Protein AF-A0A1C0S7N5-F1 (afdb_monomer)

Secondary structure (DSSP, 8-state):
-----------------SHHHHHHHHHHHHHHHTTTSTHHHHHHTSTT----EEEEEE---TT-TTEEEEEEEEEEEEEETTEEEEEEEEEEE-SSSS-EEEEEEEESS-HHHHHHHHHHHSTT---EE-GGG-EEEE---PPPPS--TTS-GGG--EEEEEEE-SSTT-EEEEEEEEGGG-TTSPBPTTT--B-PPPHHHH-GGG--SS----HHHHHHHTT-TTHHHHHHHTGGGS--EEEEEEE-TTPPPS-TTS-EEEEEEEEEEEEEEETTEEEEEEEEEEEEETTEEEEEEEEEEESS-HHHHHHHHHHHH---B-TTSBBPGGGTTTSSS-TTEEEEE-SSTTT-EEEEE---HHHHTT--PPPHHHHH-S-B-SSPPPTTHHHHHHHHHTT-THHHHHHHHTGGGG-SEEEEES--S---TT--S---EEEEEEEEEEETTEEEEEEEEEEEEETTEEEEEEEEE-SS-HHHHHHHHHHHHTEEEETTTEEEESS-HHHHS-PPPTTEEEETTEEEEEEE--TTPPPPPHHHHH--

Structure (mmCIF, N/CA/C/O backbone):
data_AF-A0A1C0S7N5-F1
#
_entry.id   AF-A0A1C0S7N5-F1
#
loop_
_atom_site.gro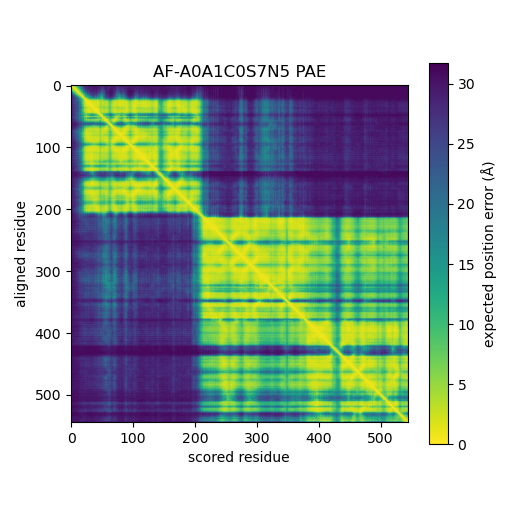up_PDB
_atom_site.id
_atom_site.type_symbol
_atom_site.label_atom_id
_atom_site.label_alt_id
_atom_site.label_comp_id
_atom_site.label_asym_id
_atom_site.label_entity_id
_atom_site.label_seq_id
_atom_site.pdbx_PDB_ins_code
_atom_site.Cartn_x
_atom_site.Cartn_y
_atom_site.Cartn_z
_atom_site.occupancy
_atom_site.B_iso_or_equiv
_atom_site.auth_seq_id
_atom_site.auth_comp_id
_atom_site.auth_asym_id
_atom_site.auth_atom_id
_atom_site.pdbx_PDB_model_num
ATOM 1 N N . MET A 1 1 ? -9.885 -68.478 25.103 1.00 34.56 1 MET A N 1
ATOM 2 C CA . MET A 1 1 ? -8.692 -67.616 24.976 1.00 34.56 1 MET A CA 1
ATOM 3 C C . MET A 1 1 ? -9.054 -66.559 23.940 1.00 34.56 1 MET A C 1
ATOM 5 O O . MET A 1 1 ? -9.133 -66.909 22.775 1.00 34.56 1 MET A O 1
ATOM 9 N N . SER A 1 2 ? -9.680 -65.438 24.327 1.00 31.73 2 SER A N 1
ATOM 10 C CA . SER A 1 2 ? -9.094 -64.242 24.992 1.00 31.73 2 SER A CA 1
ATOM 11 C C . SER A 1 2 ? -8.084 -63.554 24.065 1.00 31.73 2 SER A C 1
ATOM 13 O O . SER A 1 2 ? -7.182 -64.240 23.610 1.00 31.73 2 SER A O 1
ATOM 15 N N . ALA A 1 3 ? -8.122 -62.258 23.740 1.00 29.62 3 ALA A N 1
ATOM 16 C CA . ALA A 1 3 ? -8.853 -61.066 24.205 1.00 29.62 3 ALA A CA 1
ATOM 17 C C . ALA A 1 3 ? -8.853 -60.039 23.026 1.00 29.62 3 ALA A C 1
ATOM 19 O O . ALA A 1 3 ? -7.981 -60.143 22.171 1.00 29.62 3 ALA A O 1
ATOM 20 N N . LEU A 1 4 ? -9.845 -59.178 22.750 1.00 33.69 4 LEU A N 1
ATOM 21 C CA . LEU A 1 4 ? -10.462 -58.059 23.495 1.00 33.69 4 LEU A CA 1
ATOM 22 C C . LEU A 1 4 ? -9.558 -56.809 23.623 1.00 33.69 4 LEU A C 1
ATOM 24 O O . LEU A 1 4 ? -8.480 -56.913 24.197 1.00 33.69 4 LEU A O 1
ATOM 28 N N . ALA A 1 5 ? -10.092 -55.664 23.144 1.00 30.42 5 ALA A N 1
ATOM 29 C CA . ALA A 1 5 ? -9.814 -54.241 23.463 1.00 30.42 5 ALA A CA 1
ATOM 30 C C . ALA A 1 5 ? -9.411 -53.382 22.241 1.00 30.42 5 ALA A C 1
ATOM 32 O O . ALA A 1 5 ? -8.583 -53.800 21.446 1.00 30.42 5 ALA A O 1
ATOM 33 N N . ALA A 1 6 ? -9.882 -52.150 22.032 1.00 30.97 6 ALA A N 1
ATOM 34 C CA . ALA A 1 6 ? -10.982 -51.361 22.592 1.00 30.97 6 ALA A CA 1
ATOM 35 C C . ALA A 1 6 ? -11.170 -50.126 21.678 1.00 30.97 6 ALA A C 1
ATOM 37 O O . ALA A 1 6 ? -10.196 -49.596 21.144 1.00 30.97 6 ALA A O 1
ATOM 38 N N . LEU A 1 7 ? -12.418 -49.679 21.507 1.00 34.50 7 LEU A N 1
ATOM 39 C CA . LEU A 1 7 ? -12.777 -48.401 20.888 1.00 34.50 7 LEU A CA 1
ATOM 40 C C . LEU A 1 7 ? -12.243 -47.221 21.719 1.00 34.50 7 LEU A C 1
ATOM 42 O O . LEU A 1 7 ? -12.443 -47.196 22.930 1.00 34.50 7 LEU A O 1
ATOM 46 N N . PHE A 1 8 ? -11.708 -46.194 21.057 1.00 29.97 8 PHE A N 1
ATOM 47 C CA . PHE A 1 8 ? -11.660 -44.830 21.591 1.00 29.97 8 PHE A CA 1
ATOM 48 C C . PHE A 1 8 ? -12.500 -43.919 20.692 1.00 29.97 8 PHE A C 1
ATOM 50 O O . PHE A 1 8 ? -12.034 -43.395 19.684 1.00 29.97 8 PHE A O 1
ATOM 57 N N . VAL A 1 9 ? -13.769 -43.755 21.068 1.00 31.41 9 VAL A N 1
ATOM 58 C CA . VAL A 1 9 ? -14.596 -42.622 20.647 1.00 31.41 9 VAL A CA 1
ATOM 59 C C . VAL A 1 9 ? -14.265 -41.490 21.614 1.00 31.41 9 VAL A C 1
ATOM 61 O O . VAL A 1 9 ? -14.672 -41.519 22.774 1.00 31.41 9 VAL A O 1
ATOM 64 N N . LEU A 1 10 ? -13.485 -40.511 21.158 1.00 30.53 10 LEU A N 1
ATOM 65 C CA . LEU A 1 10 ? -13.323 -39.236 21.854 1.00 30.53 10 LEU A CA 1
ATOM 66 C C . LEU A 1 10 ? -14.618 -38.439 21.674 1.00 30.53 10 LEU A C 1
ATOM 68 O O . LEU A 1 10 ? -14.771 -37.654 20.744 1.00 30.53 10 LEU A O 1
ATOM 72 N N . SER A 1 11 ? -15.574 -38.702 22.562 1.00 30.70 11 SER A N 1
ATOM 73 C CA . SER A 1 11 ? -16.737 -37.849 22.768 1.00 30.70 11 SER A CA 1
ATOM 74 C C . SER A 1 11 ? -16.238 -36.554 23.411 1.00 30.70 11 SER A C 1
ATOM 76 O O . SER A 1 11 ? -15.834 -36.550 24.573 1.00 30.70 11 SER A O 1
ATOM 78 N N . SER A 1 12 ? -16.233 -35.456 22.660 1.00 31.84 12 SER A N 1
ATOM 79 C CA . SER A 1 12 ? -16.087 -34.106 23.201 1.00 31.84 12 SER A CA 1
ATOM 80 C C . SER A 1 12 ? -17.319 -33.790 24.050 1.00 31.84 12 SER A C 1
ATOM 82 O O . SER A 1 12 ? -18.334 -33.291 23.570 1.00 31.84 12 SER A O 1
ATOM 84 N N . ALA A 1 13 ? -17.247 -34.133 25.334 1.00 29.72 13 ALA A N 1
ATOM 85 C CA . ALA A 1 13 ? -18.178 -33.642 26.332 1.00 29.72 13 ALA A CA 1
ATOM 86 C C . ALA A 1 13 ? -17.963 -32.128 26.473 1.00 29.72 13 ALA A C 1
ATOM 88 O O . ALA A 1 13 ? -17.040 -31.672 27.144 1.00 29.72 13 ALA A O 1
ATOM 89 N N . ILE A 1 14 ? -18.809 -31.347 25.801 1.00 35.22 14 ILE A N 1
ATOM 90 C CA . ILE A 1 14 ? -19.044 -29.943 26.141 1.00 35.22 14 ILE A CA 1
ATOM 91 C C . ILE A 1 14 ? -19.505 -29.940 27.607 1.00 35.22 14 ILE A C 1
ATOM 93 O O . ILE A 1 14 ? -20.441 -30.682 27.926 1.00 35.22 14 ILE A O 1
ATOM 97 N N . PRO A 1 15 ? -18.895 -29.162 28.518 1.00 31.02 15 PRO A N 1
ATOM 98 C CA . PRO A 1 15 ? -19.420 -29.047 29.865 1.00 31.02 15 PRO A CA 1
ATOM 99 C C . PRO A 1 15 ? -20.752 -28.292 29.799 1.00 31.02 15 PRO A C 1
ATOM 101 O O . PRO A 1 15 ? -20.806 -27.067 29.820 1.00 31.02 15 PRO A O 1
ATOM 104 N N . ALA A 1 16 ? -21.851 -29.041 29.726 1.00 32.41 16 ALA A N 1
ATOM 105 C CA . ALA A 1 16 ? -23.200 -28.570 30.003 1.00 32.41 16 ALA A CA 1
ATOM 106 C C . ALA A 1 16 ? -23.355 -28.389 31.523 1.00 32.41 16 ALA A C 1
ATOM 108 O O . ALA A 1 16 ? -24.053 -29.140 32.196 1.00 32.41 16 ALA A O 1
ATOM 109 N N . ALA A 1 17 ? -22.628 -27.422 32.076 1.00 30.55 17 ALA A N 1
ATOM 110 C CA . ALA A 1 17 ? -22.685 -27.050 33.484 1.00 30.55 17 ALA A CA 1
ATOM 111 C C . ALA A 1 17 ? -22.522 -25.526 33.639 1.00 30.55 17 ALA A C 1
ATOM 113 O O . ALA A 1 17 ? -21.701 -25.057 34.415 1.00 30.55 17 ALA A O 1
ATOM 114 N N . SER A 1 18 ? -23.288 -24.740 32.874 1.00 34.34 18 SER A N 1
ATOM 115 C CA . SER A 1 18 ? -23.392 -23.279 33.069 1.00 34.34 18 SER A CA 1
ATOM 116 C C . SER A 1 18 ? -24.798 -22.696 32.844 1.00 34.34 18 SER A C 1
ATOM 118 O O . SER A 1 18 ? -25.055 -21.558 33.226 1.00 34.34 18 SER A O 1
ATOM 120 N N . SER A 1 19 ? -25.755 -23.465 32.308 1.00 38.84 19 SER A N 1
ATOM 121 C CA . SER A 1 19 ? -27.020 -22.913 31.787 1.00 38.84 19 SER A CA 1
ATOM 122 C C . SER A 1 19 ? -28.047 -22.461 32.835 1.00 38.84 19 SER A C 1
ATOM 124 O O . SER A 1 19 ? -28.925 -21.663 32.519 1.00 38.84 19 SER A O 1
ATOM 126 N N . GLN A 1 20 ? -27.965 -22.924 34.088 1.00 33.19 20 GLN A N 1
ATOM 127 C CA . GLN A 1 20 ? -28.897 -22.483 35.138 1.00 33.19 20 GLN A CA 1
ATOM 128 C C . GLN A 1 20 ? -28.420 -21.214 35.852 1.00 33.19 20 GLN A C 1
ATOM 130 O O . GLN A 1 20 ? -29.239 -20.335 36.126 1.00 33.19 20 GLN A O 1
ATOM 135 N N . ALA A 1 21 ? -27.111 -21.083 36.092 1.00 37.41 21 ALA A N 1
ATOM 136 C CA . ALA A 1 21 ? -26.524 -19.912 36.743 1.00 37.41 21 ALA A CA 1
ATOM 137 C C . ALA A 1 21 ? -26.535 -18.666 35.835 1.00 37.41 21 ALA A C 1
ATOM 139 O O . ALA A 1 21 ? -26.805 -17.574 36.331 1.00 37.41 21 ALA A O 1
ATOM 140 N N . SER A 1 22 ? -26.344 -18.831 34.517 1.00 55.53 22 SER A N 1
ATOM 141 C CA . SER A 1 22 ? -26.370 -17.722 33.547 1.00 55.53 22 SER A CA 1
ATOM 142 C C . SER A 1 22 ? -27.763 -17.109 33.359 1.00 55.53 22 SER A C 1
ATOM 144 O O . SER A 1 22 ? -27.894 -15.904 33.167 1.00 55.53 22 SER A O 1
ATOM 146 N N . SER A 1 23 ? -28.834 -17.905 33.479 1.00 59.94 23 SER A N 1
ATOM 147 C CA . SER A 1 23 ? -30.207 -17.409 33.276 1.00 59.94 23 SER A CA 1
ATOM 148 C C . SER A 1 23 ? -30.713 -16.508 34.412 1.00 59.94 23 SER A C 1
ATOM 150 O O . SER A 1 23 ? -31.503 -15.592 34.180 1.00 59.94 23 SER A O 1
ATOM 152 N N . ALA A 1 24 ? -30.275 -16.759 35.650 1.00 65.88 24 ALA A N 1
ATOM 153 C CA . ALA A 1 24 ? -30.676 -15.976 36.816 1.00 65.88 24 ALA A CA 1
ATOM 154 C C . ALA A 1 24 ? -29.930 -14.634 36.879 1.00 65.88 24 ALA A C 1
ATOM 156 O O . ALA A 1 24 ? -30.548 -13.612 37.178 1.00 65.88 24 ALA A O 1
ATOM 157 N N . SER A 1 25 ? -28.637 -14.621 36.536 1.00 76.81 25 SER A N 1
ATOM 158 C CA . SER A 1 25 ? -27.848 -13.388 36.454 1.00 76.81 25 SER A CA 1
ATOM 159 C C . SER A 1 25 ? -28.259 -12.518 35.264 1.00 76.81 25 SER A C 1
ATOM 161 O O . SER A 1 25 ? -28.435 -11.316 35.441 1.00 76.81 25 SER A O 1
ATOM 163 N N . ALA A 1 26 ? -28.542 -13.101 34.093 1.00 80.94 26 ALA A N 1
ATOM 164 C CA . ALA A 1 26 ? -29.049 -12.353 32.938 1.00 80.94 26 ALA A CA 1
ATOM 165 C C . ALA A 1 26 ? -30.404 -11.678 33.217 1.00 80.94 26 ALA A C 1
ATOM 167 O O . ALA A 1 26 ? -30.607 -10.516 32.864 1.00 80.94 26 ALA A O 1
ATOM 168 N N . LYS A 1 27 ? -31.315 -12.361 33.928 1.00 84.69 27 LYS A N 1
ATOM 169 C CA . LYS A 1 27 ? -32.581 -11.768 34.400 1.00 84.69 27 LYS A CA 1
ATOM 170 C C . LYS A 1 27 ? -32.358 -10.606 35.362 1.00 84.69 27 LYS A C 1
ATOM 172 O O . LYS A 1 27 ? -33.073 -9.613 35.280 1.00 84.69 27 LYS A O 1
ATOM 177 N N . GLN A 1 28 ? -31.383 -10.719 36.260 1.00 86.94 28 GLN A N 1
ATOM 178 C CA . GLN A 1 28 ? -31.040 -9.646 37.191 1.00 86.94 28 GLN A CA 1
ATOM 179 C C . GLN A 1 28 ? -30.476 -8.422 36.455 1.00 86.94 28 GLN A C 1
ATOM 181 O O . GLN A 1 28 ? -30.897 -7.302 36.732 1.00 86.94 28 GLN A O 1
ATOM 186 N N . VAL A 1 29 ? -29.577 -8.636 35.491 1.00 88.44 29 VAL A N 1
ATOM 187 C CA . VAL A 1 29 ? -28.999 -7.575 34.651 1.00 88.44 29 VAL A CA 1
ATOM 188 C C . VAL A 1 29 ? -30.081 -6.878 33.833 1.00 88.44 29 VAL A C 1
ATOM 190 O O . VAL A 1 29 ? -30.165 -5.654 33.846 1.00 88.44 29 VAL A O 1
ATOM 193 N N . PHE A 1 30 ? -30.953 -7.638 33.169 1.00 89.56 30 PHE A N 1
ATOM 194 C CA . PHE A 1 30 ? -32.047 -7.060 32.391 1.00 89.56 30 PHE A CA 1
ATOM 195 C C . PHE A 1 30 ? -33.085 -6.358 33.281 1.00 89.56 30 PHE A C 1
ATOM 197 O O . PHE A 1 30 ? -33.638 -5.332 32.908 1.00 89.56 30 PHE A O 1
ATOM 204 N N . GLY A 1 31 ? -33.329 -6.864 34.492 1.00 88.50 31 GLY A N 1
ATOM 205 C CA . GLY A 1 31 ? -34.166 -6.180 35.478 1.00 88.50 31 GLY A CA 1
ATOM 206 C C . GLY A 1 31 ? -33.593 -4.819 35.888 1.00 88.50 31 GLY A C 1
ATOM 207 O O . GLY A 1 31 ? -34.336 -3.842 35.942 1.00 88.50 31 GLY A O 1
ATOM 208 N N . ALA A 1 32 ? -32.278 -4.736 36.116 1.00 88.50 32 ALA A N 1
ATOM 209 C CA . ALA A 1 32 ? -31.591 -3.469 36.384 1.00 88.50 32 ALA A CA 1
ATOM 210 C C . ALA A 1 32 ? -31.602 -2.538 35.161 1.00 88.50 32 ALA A C 1
ATOM 212 O O . ALA A 1 32 ? -31.849 -1.341 35.294 1.00 88.50 32 ALA A O 1
ATOM 213 N N . PHE A 1 33 ? -31.428 -3.094 33.957 1.00 92.38 33 PHE A N 1
ATOM 214 C CA . PHE A 1 33 ? -31.577 -2.363 32.700 1.00 92.38 33 PHE A CA 1
ATOM 215 C C . PHE A 1 33 ? -32.928 -1.649 32.614 1.00 92.38 33 PHE A C 1
ATOM 217 O O . PHE A 1 33 ? -32.955 -0.454 32.355 1.00 92.38 33 PHE A O 1
ATOM 224 N N . LEU A 1 34 ? -34.039 -2.327 32.916 1.00 90.81 34 LEU A N 1
ATOM 225 C CA . LEU A 1 34 ? -35.378 -1.727 32.852 1.00 90.81 34 LEU A CA 1
ATOM 226 C C . LEU A 1 34 ? -35.588 -0.542 33.819 1.00 90.81 34 LEU A C 1
ATOM 228 O O . LEU A 1 34 ? -36.557 0.199 33.669 1.00 90.81 34 LEU A O 1
ATOM 232 N N . ALA A 1 35 ? -34.694 -0.329 34.790 1.00 87.38 35 ALA A N 1
ATOM 233 C CA . ALA A 1 35 ? -34.714 0.853 35.649 1.00 87.38 35 ALA A CA 1
ATOM 234 C C . ALA A 1 35 ? -34.011 2.080 35.032 1.00 87.38 35 ALA A C 1
ATOM 236 O O . ALA A 1 35 ? -34.127 3.172 35.593 1.00 87.38 35 ALA A O 1
ATOM 237 N N . CYS A 1 36 ? -33.288 1.918 33.913 1.00 88.88 36 CYS A N 1
ATOM 238 C CA . CYS A 1 36 ? -32.522 2.969 33.233 1.00 88.88 36 CYS A CA 1
ATOM 239 C C . CYS A 1 36 ? -31.551 3.701 34.183 1.00 88.88 36 CYS A C 1
ATOM 241 O O . CYS A 1 36 ? -31.521 4.932 34.258 1.00 88.88 36 CYS A O 1
ATOM 243 N N . LYS A 1 37 ? -30.778 2.927 34.957 1.00 86.50 37 LYS A N 1
ATOM 244 C CA . LYS A 1 37 ? -29.809 3.403 35.958 1.00 86.50 37 LYS A CA 1
ATOM 245 C C . LYS A 1 37 ? -28.424 2.794 35.732 1.00 86.50 37 LYS A C 1
ATOM 247 O O . LYS A 1 37 ? -28.276 1.804 35.024 1.00 86.50 37 LYS A O 1
ATOM 252 N N . ALA A 1 38 ? -27.410 3.397 36.355 1.00 85.75 38 ALA A N 1
ATOM 253 C CA . ALA A 1 38 ? -26.010 2.988 36.220 1.00 85.75 38 ALA A CA 1
ATOM 254 C C . ALA A 1 38 ? -25.640 1.689 36.972 1.00 85.75 38 ALA A C 1
ATOM 256 O O . ALA A 1 38 ? -24.556 1.148 36.774 1.00 85.75 38 ALA A O 1
ATOM 257 N N . ASP A 1 39 ? -26.518 1.163 37.827 1.00 87.25 39 ASP A N 1
ATOM 258 C CA . ASP A 1 39 ? -26.300 -0.082 38.576 1.00 87.25 39 ASP A CA 1
ATOM 259 C C . ASP A 1 39 ? -26.163 -1.316 37.670 1.00 87.25 39 ASP A C 1
ATOM 261 O O . ASP A 1 39 ? -25.458 -2.264 38.025 1.00 87.25 39 ASP A O 1
ATOM 265 N N . ILE A 1 40 ? -26.753 -1.273 36.469 1.00 89.19 40 ILE A N 1
ATOM 266 C CA . ILE A 1 40 ? -26.556 -2.280 35.420 1.00 89.19 40 ILE A CA 1
ATOM 267 C C . ILE A 1 40 ? -25.072 -2.520 35.112 1.00 89.19 40 ILE A C 1
ATOM 269 O O . ILE A 1 40 ? -24.671 -3.664 34.908 1.00 89.19 40 ILE A O 1
ATOM 273 N N . PHE A 1 41 ? -24.240 -1.475 35.111 1.00 88.31 41 PHE A N 1
ATOM 274 C CA . PHE A 1 41 ? -22.852 -1.574 34.666 1.00 88.31 41 PHE A CA 1
ATOM 275 C C . PHE A 1 41 ? -22.010 -2.440 35.602 1.00 88.31 41 PHE A C 1
ATOM 277 O O . PHE A 1 41 ? -21.242 -3.286 35.149 1.00 88.31 41 PHE A O 1
ATOM 284 N N . SER A 1 42 ? -22.223 -2.297 36.910 1.00 85.06 42 SER A N 1
ATOM 285 C CA . SER A 1 42 ? -21.583 -3.142 37.921 1.00 85.06 42 SER A CA 1
ATOM 286 C C . SER A 1 42 ? -22.032 -4.601 37.828 1.00 85.06 42 SER A C 1
ATOM 288 O O . SER A 1 42 ? -21.268 -5.505 38.160 1.00 85.06 42 SER A O 1
ATOM 290 N N . LEU A 1 43 ? -23.275 -4.845 37.398 1.00 86.12 43 LEU A N 1
ATOM 291 C CA . LEU A 1 43 ? -23.799 -6.199 37.213 1.00 86.12 43 LEU A CA 1
ATOM 292 C C . LEU A 1 43 ? -23.236 -6.854 35.948 1.00 86.12 43 LEU A C 1
ATOM 294 O O . LEU A 1 43 ? -22.847 -8.022 36.009 1.00 86.12 43 LEU A O 1
ATOM 298 N N . LEU A 1 44 ? -23.163 -6.103 34.844 1.00 84.00 44 LEU A N 1
ATOM 299 C CA . LEU A 1 44 ? -22.544 -6.530 33.587 1.00 84.00 44 LEU A CA 1
ATOM 300 C C . LEU A 1 44 ? -21.071 -6.893 33.802 1.00 84.00 44 LEU A C 1
ATOM 302 O O . LEU A 1 44 ? -20.677 -8.013 33.498 1.00 84.00 44 LEU A O 1
ATOM 306 N N . GLY A 1 45 ? -20.299 -6.009 34.442 1.00 76.06 45 GLY A N 1
ATOM 307 C CA . GLY A 1 45 ? -18.875 -6.233 34.715 1.00 76.06 45 GLY A CA 1
ATOM 308 C C . GLY A 1 45 ? -18.561 -7.320 35.750 1.00 76.06 45 GLY A C 1
ATOM 309 O O . GLY A 1 45 ? -17.398 -7.524 36.093 1.00 76.06 45 GLY A O 1
ATOM 310 N N . SER A 1 46 ? -19.570 -8.017 36.285 1.00 73.88 46 SER A N 1
ATOM 311 C CA . SER A 1 46 ? -19.356 -9.118 37.224 1.00 73.88 46 SER A CA 1
ATOM 312 C C . SER A 1 46 ? -19.151 -10.448 36.490 1.00 73.88 46 SER A C 1
ATOM 314 O O . SER A 1 46 ? -19.947 -10.819 35.631 1.00 73.88 46 SER A O 1
ATOM 316 N N . ASP A 1 47 ? -18.170 -11.251 36.919 1.00 58.09 47 ASP A N 1
ATOM 317 C CA . ASP A 1 47 ? -17.890 -12.595 36.364 1.00 58.09 47 ASP A CA 1
ATOM 318 C C . ASP A 1 47 ? -19.062 -13.599 36.494 1.00 58.09 47 ASP A C 1
ATOM 320 O O . ASP A 1 47 ? -18.973 -14.748 36.066 1.00 58.09 47 ASP A O 1
ATOM 324 N N . ARG A 1 48 ? -20.172 -13.204 37.133 1.00 56.62 48 ARG A N 1
ATOM 325 C CA . ARG A 1 48 ? -21.380 -14.025 37.311 1.00 56.62 48 ARG A CA 1
ATOM 326 C C . ARG A 1 48 ? -22.421 -13.808 36.210 1.00 56.62 48 ARG A C 1
ATOM 328 O O . ARG A 1 48 ? -23.315 -14.643 36.055 1.00 56.62 48 ARG A O 1
ATOM 335 N N . ALA A 1 49 ? -22.333 -12.706 35.470 1.00 57.56 49 ALA A N 1
ATOM 336 C CA . ALA A 1 49 ? -23.207 -12.374 34.352 1.00 57.56 49 ALA A CA 1
ATOM 337 C C . ALA A 1 49 ? -22.513 -12.728 33.028 1.00 57.56 49 ALA A C 1
ATOM 339 O O . ALA A 1 49 ? -22.132 -11.856 32.255 1.00 57.56 49 ALA A O 1
ATOM 340 N N . ASP A 1 50 ? -22.301 -14.020 32.771 1.00 62.44 50 ASP A N 1
ATOM 341 C CA . ASP A 1 50 ? -21.633 -14.442 31.538 1.00 62.44 50 ASP A CA 1
ATOM 342 C C . ASP A 1 50 ? -22.599 -14.383 30.342 1.00 62.44 50 ASP A C 1
ATOM 344 O O . ASP A 1 50 ? -23.353 -15.321 30.074 1.00 62.44 50 ASP A O 1
ATOM 348 N N . PHE A 1 51 ? -22.585 -13.250 29.635 1.00 70.31 51 PHE A N 1
ATOM 349 C CA . PHE A 1 51 ? -23.247 -13.075 28.336 1.00 70.31 51 PHE A CA 1
ATOM 350 C C . PHE A 1 51 ? -22.436 -13.672 27.172 1.00 70.31 51 PHE A C 1
ATOM 352 O O . PHE A 1 51 ? -22.864 -13.575 26.022 1.00 70.31 51 PHE A O 1
ATOM 359 N N . GLY A 1 52 ? -21.269 -14.279 27.439 1.00 62.66 52 GLY A N 1
ATOM 360 C CA . GLY A 1 52 ? -20.435 -14.922 26.425 1.00 62.66 52 GLY A CA 1
ATOM 361 C C . GLY A 1 52 ? -20.105 -13.991 25.262 1.00 62.66 52 GLY A C 1
ATOM 362 O O . GLY A 1 52 ? -20.266 -14.379 24.111 1.00 62.66 52 GLY A O 1
ATOM 363 N N . ALA A 1 53 ? -19.740 -12.737 25.527 1.00 62.03 53 ALA A N 1
ATOM 364 C CA . ALA A 1 53 ? -19.522 -11.752 24.474 1.00 62.03 53 ALA A CA 1
ATOM 365 C C . ALA A 1 53 ? -18.372 -12.167 23.527 1.00 62.03 53 ALA A C 1
ATOM 367 O O . ALA A 1 53 ? -17.329 -12.657 23.955 1.00 62.03 53 ALA A O 1
ATOM 368 N N . ALA A 1 54 ? -18.590 -12.004 22.220 1.00 56.59 54 ALA A N 1
ATOM 369 C CA . ALA A 1 54 ? -17.727 -12.527 21.161 1.00 56.59 54 ALA A CA 1
ATOM 370 C C . ALA A 1 54 ? -16.871 -11.443 20.491 1.00 56.59 54 ALA A C 1
ATOM 372 O O . ALA A 1 54 ? -15.708 -11.684 20.163 1.00 56.59 54 ALA A O 1
ATOM 373 N N . VAL A 1 55 ? -17.443 -10.257 20.255 1.00 65.69 55 VAL A N 1
ATOM 374 C CA . VAL A 1 55 ? -16.801 -9.171 19.494 1.00 65.69 55 VAL A CA 1
ATOM 375 C C . VAL A 1 55 ? -17.290 -7.816 20.004 1.00 65.69 55 VAL A C 1
ATOM 377 O O . VAL A 1 55 ? -18.497 -7.610 20.081 1.00 65.69 55 VAL A O 1
ATOM 380 N N . ILE A 1 56 ? -16.363 -6.896 20.296 1.00 70.75 56 ILE A N 1
ATOM 381 C CA . ILE A 1 56 ? -16.629 -5.459 20.486 1.00 70.75 56 ILE A CA 1
ATOM 382 C C . ILE A 1 56 ? -16.306 -4.759 19.159 1.00 70.75 56 ILE A C 1
ATOM 384 O O . ILE A 1 56 ? -15.243 -4.991 18.580 1.00 70.75 56 ILE A O 1
ATOM 388 N N . GLY A 1 57 ? -17.218 -3.923 18.672 1.00 64.44 57 GLY A N 1
ATOM 389 C CA . GLY A 1 57 ? -17.046 -3.071 17.495 1.00 64.44 57 GLY A CA 1
ATOM 390 C C . GLY A 1 57 ? -17.527 -1.641 17.762 1.00 64.44 57 GLY A C 1
ATOM 391 O O . GLY A 1 57 ? -18.226 -1.416 18.752 1.00 64.44 57 GLY A O 1
ATOM 392 N N . PRO A 1 58 ? -17.154 -0.660 16.925 1.00 63.53 58 PRO A N 1
ATOM 393 C CA . PRO A 1 58 ? -17.693 0.693 17.028 1.00 63.53 58 PRO A CA 1
ATOM 394 C C . PRO A 1 58 ? -19.197 0.698 16.725 1.00 63.53 58 PRO A C 1
ATOM 396 O O . PRO A 1 58 ? -19.663 -0.053 15.869 1.00 63.53 58 PRO A O 1
ATOM 399 N N . TYR A 1 59 ? -19.952 1.556 17.414 1.00 67.88 59 TYR A N 1
ATOM 400 C CA . TYR A 1 59 ? -21.342 1.824 17.050 1.00 67.88 59 TYR A CA 1
ATOM 401 C C . TYR A 1 59 ? -21.368 2.686 15.787 1.00 67.88 59 TYR A C 1
ATOM 403 O O . TYR A 1 59 ? -21.019 3.866 15.830 1.00 67.88 59 TYR A O 1
ATOM 411 N N . ASP A 1 60 ? -21.729 2.067 14.664 1.00 57.00 60 ASP A N 1
ATOM 412 C CA . ASP A 1 60 ? -21.836 2.727 13.367 1.00 57.00 60 ASP A CA 1
ATOM 413 C C . ASP A 1 60 ? -23.204 3.412 13.241 1.00 57.00 60 ASP A C 1
ATOM 415 O O . ASP A 1 60 ? -24.226 2.774 12.983 1.00 57.00 60 ASP A O 1
ATOM 419 N N . TRP A 1 61 ? -23.217 4.725 13.467 1.00 53.88 61 TRP A N 1
ATOM 420 C CA . TRP A 1 61 ? -24.327 5.598 13.099 1.00 53.88 61 TRP A CA 1
ATOM 421 C C . TRP A 1 61 ? -23.809 6.640 12.108 1.00 53.88 61 TRP A C 1
ATOM 423 O O . TRP A 1 61 ? -23.497 7.775 12.467 1.00 53.88 61 TRP A O 1
ATOM 433 N N . SER A 1 62 ? -23.695 6.221 10.852 1.00 40.44 62 SER A N 1
ATOM 434 C CA . SER A 1 62 ? -23.067 6.915 9.717 1.00 40.44 62 SER A CA 1
ATOM 435 C C . SER A 1 62 ? -23.649 8.285 9.313 1.00 40.44 62 SER A C 1
ATOM 437 O O . SER A 1 62 ? -23.349 8.780 8.232 1.00 40.44 62 SER A O 1
ATOM 439 N N . ILE A 1 63 ? -24.497 8.924 10.131 1.00 37.34 63 ILE A N 1
ATOM 440 C CA . ILE A 1 63 ? -25.254 10.126 9.723 1.00 37.34 63 ILE A CA 1
ATOM 441 C C . ILE A 1 63 ? -25.216 11.273 10.754 1.00 37.34 63 ILE A C 1
ATOM 443 O O . ILE A 1 63 ? -25.674 12.371 10.448 1.00 37.34 63 ILE A O 1
ATOM 447 N N . SER A 1 64 ? -24.652 11.102 11.956 1.00 46.66 64 SER A N 1
ATOM 448 C CA . SER A 1 64 ? -24.660 12.185 12.959 1.00 46.66 64 SER A CA 1
ATOM 449 C C . SER A 1 64 ? -23.290 12.474 13.558 1.00 46.66 64 SER A C 1
ATOM 451 O O . SER A 1 64 ? -22.767 11.680 14.345 1.00 46.66 64 SER A O 1
ATOM 453 N N . ASP A 1 65 ? -22.768 13.666 13.259 1.00 49.34 65 ASP A N 1
ATOM 454 C CA . ASP A 1 65 ? -21.707 14.294 14.041 1.00 49.34 65 ASP A CA 1
ATOM 455 C C . ASP A 1 65 ? -22.084 14.256 15.530 1.00 49.34 65 ASP A C 1
ATOM 457 O O . ASP A 1 65 ? -23.169 14.684 15.924 1.00 49.34 65 ASP A O 1
ATOM 461 N N . GLY A 1 66 ? -21.188 13.720 16.362 1.00 57.22 66 GLY A N 1
ATOM 462 C CA . GLY A 1 66 ? -21.325 13.790 17.818 1.00 57.22 66 GLY A CA 1
ATOM 463 C C . GLY A 1 66 ? -21.867 12.550 18.536 1.00 57.22 66 GLY A C 1
ATOM 464 O O . GLY A 1 66 ? -21.984 12.589 19.757 1.00 57.22 66 GLY A O 1
ATOM 465 N N . VAL A 1 67 ? -22.115 11.428 17.854 1.00 66.00 67 VAL A N 1
ATOM 466 C CA . VAL A 1 67 ? -22.380 10.135 18.522 1.00 66.00 67 VAL A CA 1
ATOM 467 C C . VAL A 1 67 ? -21.091 9.310 18.602 1.00 66.00 67 VAL A C 1
ATOM 469 O O . VAL A 1 67 ? -20.368 9.169 17.619 1.00 66.00 67 VAL A O 1
ATOM 472 N N . THR A 1 68 ? -20.745 8.790 19.781 1.00 66.69 68 THR A N 1
ATOM 473 C CA . THR A 1 68 ? -19.601 7.881 19.984 1.00 66.69 68 THR A CA 1
ATOM 474 C C . THR A 1 68 ? -20.032 6.698 20.837 1.00 66.69 68 THR A C 1
ATOM 476 O O . THR A 1 68 ? -20.523 6.888 21.944 1.00 66.69 68 THR A O 1
ATOM 479 N N . GLY A 1 69 ? -19.831 5.473 20.350 1.00 76.00 69 GLY A N 1
ATOM 480 C CA . GLY A 1 69 ? -20.262 4.282 21.074 1.00 76.00 69 GLY A CA 1
ATOM 481 C C . GLY A 1 69 ? -19.654 2.977 20.592 1.00 76.00 69 GLY A C 1
ATOM 482 O O . GLY A 1 69 ? -18.794 2.951 19.712 1.00 76.00 69 GLY A O 1
ATOM 483 N N . GLN A 1 70 ? -20.128 1.889 21.188 1.00 79.56 70 GLN A N 1
ATOM 484 C CA . GLN A 1 70 ? -19.677 0.524 20.962 1.00 79.56 70 GLN A CA 1
ATOM 485 C C . GLN A 1 70 ? -20.877 -0.425 20.857 1.00 79.56 70 GLN A C 1
ATOM 487 O O . GLN A 1 70 ? -21.877 -0.272 21.561 1.00 79.56 70 GLN A O 1
ATOM 492 N N . THR A 1 71 ? -20.747 -1.439 20.007 1.00 82.50 71 THR A N 1
ATOM 493 C CA . THR A 1 71 ? -21.627 -2.611 19.938 1.00 82.50 71 THR A CA 1
ATOM 494 C C . THR A 1 71 ? -20.866 -3.847 20.378 1.00 82.50 71 THR A C 1
ATOM 496 O O . THR A 1 71 ? -19.696 -4.012 20.033 1.00 82.50 71 THR A O 1
ATOM 499 N N . ILE A 1 72 ? -21.541 -4.750 21.071 1.00 84.50 72 ILE A N 1
ATOM 500 C CA . ILE A 1 72 ? -20.998 -6.012 21.548 1.00 84.50 72 ILE A CA 1
ATOM 501 C C . ILE A 1 72 ? -21.914 -7.137 21.080 1.00 84.50 72 ILE A C 1
ATOM 503 O O . ILE A 1 72 ? -23.070 -7.200 21.485 1.00 84.50 72 ILE A O 1
ATOM 507 N N . ALA A 1 73 ? -21.407 -8.042 20.246 1.00 81.38 73 ALA A N 1
ATOM 508 C CA . ALA A 1 73 ? -22.145 -9.234 19.834 1.00 81.38 73 ALA A CA 1
ATOM 509 C C . ALA A 1 73 ? -21.951 -10.360 20.858 1.00 81.38 73 ALA A C 1
ATOM 511 O O . ALA A 1 73 ? -20.823 -10.615 21.288 1.00 81.38 73 ALA A O 1
ATOM 512 N N . PHE A 1 74 ? -23.022 -11.065 21.225 1.00 83.31 74 PHE A N 1
ATOM 513 C CA . PHE A 1 74 ? -22.939 -12.243 22.093 1.00 83.31 74 PHE A CA 1
ATOM 514 C C . PHE A 1 74 ? -22.625 -13.504 21.276 1.00 83.31 74 PHE A C 1
ATOM 516 O O . PHE A 1 74 ? -23.073 -13.643 20.139 1.00 83.31 74 PHE A O 1
ATOM 523 N N . ALA A 1 75 ? -21.854 -14.442 21.838 1.00 73.19 75 ALA A N 1
ATOM 524 C CA . ALA A 1 75 ? -21.499 -15.700 21.169 1.00 73.19 75 ALA A CA 1
ATOM 525 C C . ALA A 1 75 ? -22.713 -16.612 20.950 1.00 73.19 75 ALA A C 1
ATOM 527 O O . ALA A 1 75 ? -22.726 -17.420 20.021 1.00 73.19 75 ALA A O 1
ATOM 528 N N . ALA A 1 76 ? -23.730 -16.483 21.800 1.00 78.50 76 ALA A N 1
ATOM 529 C CA . ALA A 1 76 ? -25.023 -17.125 21.647 1.00 78.50 76 ALA A CA 1
ATOM 530 C C . ALA A 1 76 ? -26.125 -16.216 22.216 1.00 78.50 76 ALA A C 1
ATOM 532 O O . ALA A 1 76 ? -25.853 -15.452 23.145 1.00 78.50 76 ALA A O 1
ATOM 533 N N . PRO A 1 77 ? -27.368 -16.303 21.705 1.00 84.19 77 PRO A N 1
ATOM 534 C CA . PRO A 1 77 ? -28.481 -15.561 22.275 1.00 84.19 77 PRO A CA 1
ATOM 535 C C . PRO A 1 77 ? -28.726 -15.930 23.745 1.00 84.19 77 PRO A C 1
ATOM 537 O O . PRO A 1 77 ? -28.764 -17.110 24.099 1.00 84.19 77 PRO A O 1
ATOM 540 N N . VAL A 1 78 ? -28.950 -14.923 24.587 1.00 86.56 78 VAL A N 1
ATOM 541 C CA . VAL A 1 78 ? -29.281 -15.085 26.008 1.00 86.56 78 VAL A CA 1
ATOM 542 C C . VAL A 1 78 ? -30.764 -14.787 26.201 1.00 86.56 78 VAL A C 1
ATOM 544 O O . VAL A 1 78 ? -31.197 -13.658 25.997 1.00 86.56 78 VAL A O 1
ATOM 547 N N . ASP A 1 79 ? -31.565 -15.787 26.575 1.00 86.38 79 ASP A N 1
ATOM 548 C CA . ASP A 1 79 ? -33.006 -15.585 26.779 1.00 86.38 79 ASP A CA 1
ATOM 549 C C . ASP A 1 79 ? -33.299 -14.952 28.143 1.00 86.38 79 ASP A C 1
ATOM 551 O O . ASP A 1 79 ? -32.972 -15.511 29.197 1.00 86.38 79 ASP A O 1
ATOM 555 N N . VAL A 1 80 ? -33.979 -13.805 28.117 1.00 86.12 80 VAL A N 1
ATOM 556 C CA . VAL A 1 80 ? -34.504 -13.153 29.313 1.00 86.12 80 VAL A CA 1
ATOM 557 C C . VAL A 1 80 ? -36.013 -12.979 29.201 1.00 86.12 80 VAL A C 1
ATOM 559 O O . VAL A 1 80 ? -36.522 -12.009 28.650 1.00 86.12 80 VAL A O 1
ATOM 562 N N . GLY A 1 81 ? -36.753 -13.946 29.745 1.00 80.81 81 GLY A N 1
ATOM 563 C CA . GLY A 1 81 ? -38.215 -13.870 29.795 1.00 80.81 81 GLY A CA 1
ATOM 564 C C . GLY A 1 81 ? -38.863 -13.934 28.409 1.00 80.81 81 GLY A C 1
ATOM 565 O O . GLY A 1 81 ? -39.855 -13.248 28.173 1.00 80.81 81 GLY A O 1
ATOM 566 N N . GLY A 1 82 ? -38.303 -14.737 27.497 1.00 84.31 82 GLY A N 1
ATOM 567 C CA . GLY A 1 82 ? -38.770 -14.875 26.114 1.00 84.31 82 GLY A CA 1
ATOM 568 C C . GLY A 1 82 ? -38.195 -13.839 25.141 1.00 84.31 82 GLY A C 1
ATOM 569 O O . GLY A 1 82 ? -38.590 -13.819 23.965 1.00 84.31 82 GLY A O 1
ATOM 570 N N . LEU A 1 83 ? -37.280 -12.989 25.622 1.00 91.12 83 LEU A N 1
ATOM 571 C CA . LEU A 1 83 ? -36.507 -12.037 24.830 1.00 91.12 83 LEU A CA 1
ATOM 572 C C . LEU A 1 83 ? -35.094 -12.595 24.586 1.00 91.12 83 LEU A C 1
ATOM 574 O O . LEU A 1 83 ? -34.264 -12.541 25.493 1.00 91.12 83 LEU A O 1
ATOM 578 N N . PRO A 1 84 ? -34.809 -13.143 23.391 1.00 91.44 84 PRO A N 1
ATOM 579 C CA . PRO A 1 84 ? -33.466 -13.575 23.015 1.00 91.44 84 PRO A CA 1
ATOM 580 C C . PRO A 1 84 ? -32.575 -12.355 22.758 1.00 91.44 84 PRO A C 1
ATOM 582 O O . PRO A 1 84 ? -32.700 -11.693 21.726 1.00 91.44 84 PRO A O 1
ATOM 585 N N . LEU A 1 85 ? -31.691 -12.056 23.706 1.00 91.31 85 LEU A N 1
ATOM 586 C CA . LEU A 1 85 ? -30.714 -10.974 23.613 1.00 91.31 85 LEU A CA 1
ATOM 587 C C . LEU A 1 85 ? -29.517 -11.450 22.786 1.00 91.31 85 LEU A C 1
ATOM 589 O O . LEU A 1 85 ? -28.897 -12.452 23.133 1.00 91.31 85 LEU A O 1
ATOM 593 N N . THR A 1 86 ? -29.189 -10.756 21.700 1.00 87.94 86 THR A N 1
ATOM 594 C CA . THR A 1 86 ? -28.120 -11.146 20.758 1.00 87.94 86 THR A CA 1
ATOM 595 C C . THR A 1 86 ? -26.874 -10.275 20.857 1.00 87.94 86 THR A C 1
ATOM 597 O O . THR A 1 86 ? -25.823 -10.635 20.327 1.00 87.94 86 THR A O 1
ATOM 600 N N . GLY A 1 87 ? -26.977 -9.142 21.540 1.00 89.00 87 GLY A N 1
ATOM 601 C CA . GLY A 1 87 ? -25.875 -8.217 21.725 1.00 89.00 87 GLY A CA 1
ATOM 602 C C . GLY A 1 87 ? -26.237 -7.073 22.658 1.00 89.00 87 GLY A C 1
ATOM 603 O O . GLY A 1 87 ? -27.364 -6.980 23.147 1.00 89.00 87 GLY A O 1
ATOM 604 N N . TYR A 1 88 ? -25.268 -6.199 22.880 1.00 91.19 88 TYR A N 1
ATOM 605 C CA . TYR A 1 88 ? -25.368 -5.005 23.701 1.00 91.19 88 TYR A CA 1
ATOM 606 C C . TYR A 1 88 ? -24.834 -3.794 22.937 1.00 91.19 88 TYR A C 1
ATOM 608 O O . TYR A 1 88 ? -23.935 -3.917 22.109 1.00 91.19 88 TYR A O 1
ATOM 616 N N . VAL A 1 89 ? -25.368 -2.618 23.225 1.00 90.00 89 VAL A N 1
ATOM 617 C CA . VAL A 1 89 ? -24.932 -1.347 22.652 1.00 90.00 89 VAL A CA 1
ATOM 618 C C . VAL A 1 89 ? -24.771 -0.321 23.760 1.00 90.00 89 VAL A C 1
ATOM 620 O O . VAL A 1 89 ? -25.536 -0.324 24.724 1.00 90.00 89 VAL A O 1
ATOM 623 N N . GLN A 1 90 ? -23.814 0.586 23.610 1.00 90.19 90 GLN A N 1
ATOM 624 C CA . GLN A 1 90 ? -23.761 1.806 24.403 1.00 90.19 90 GLN A CA 1
ATOM 625 C C . GLN A 1 90 ? -23.152 2.953 23.604 1.00 90.19 90 GLN A C 1
ATOM 627 O O . GLN A 1 90 ? -22.193 2.745 22.865 1.00 90.19 90 GLN A O 1
ATOM 632 N N . PHE A 1 91 ? -23.682 4.160 23.750 1.00 86.00 91 PHE A N 1
ATOM 633 C CA . PHE A 1 91 ? -23.126 5.354 23.134 1.00 86.00 91 PHE A CA 1
ATOM 634 C C . PHE A 1 91 ? -23.416 6.613 23.946 1.00 86.00 91 PHE A C 1
ATOM 636 O O . PHE A 1 91 ? -24.341 6.691 24.755 1.00 86.00 91 PHE A O 1
ATOM 643 N N . GLU A 1 92 ? -22.603 7.622 23.690 1.00 84.25 92 GLU A N 1
ATOM 644 C CA . GLU A 1 92 ? -22.792 8.991 24.125 1.00 84.25 92 GLU A CA 1
ATOM 645 C C . GLU A 1 92 ? -23.122 9.850 22.904 1.00 84.25 92 GLU A C 1
ATOM 647 O O . GLU A 1 92 ? -22.442 9.763 21.879 1.00 84.25 92 GLU A O 1
ATOM 652 N N . ALA A 1 93 ? -24.143 10.696 23.026 1.00 79.00 93 ALA A N 1
ATOM 653 C CA . ALA A 1 93 ? -24.485 11.701 22.032 1.00 79.00 93 ALA A CA 1
ATOM 654 C C . ALA A 1 93 ? -24.184 13.106 22.582 1.00 79.00 93 ALA A C 1
ATOM 656 O O . ALA A 1 93 ? -24.737 13.538 23.598 1.00 79.00 93 ALA A O 1
ATOM 657 N N . VAL A 1 94 ? -23.293 13.827 21.905 1.00 69.50 94 VAL A N 1
ATOM 658 C CA . VAL A 1 94 ? -22.853 15.197 22.211 1.00 69.50 94 VAL A CA 1
ATOM 659 C C . VAL A 1 94 ? -23.018 16.095 20.987 1.00 69.50 94 VAL A C 1
ATOM 661 O O . VAL A 1 94 ? -22.986 15.619 19.864 1.00 69.50 94 VAL A O 1
ATOM 664 N N . GLY A 1 95 ? -23.204 17.404 21.179 1.00 61.53 95 GLY A N 1
ATOM 665 C CA . GLY A 1 95 ? -23.382 18.347 20.059 1.00 61.53 95 GLY A CA 1
ATOM 666 C C . GLY A 1 95 ? -24.785 18.359 19.436 1.00 61.53 95 GLY A C 1
ATOM 667 O O . GLY A 1 95 ? -25.021 19.076 18.470 1.00 61.53 95 GLY A O 1
ATOM 668 N N . ILE A 1 96 ? -25.722 17.610 20.017 1.00 66.44 96 ILE A N 1
ATOM 669 C CA . ILE A 1 96 ? -27.157 17.642 19.707 1.00 66.44 96 ILE A CA 1
ATOM 670 C C . ILE A 1 96 ? -27.921 18.460 20.760 1.00 66.44 96 ILE A C 1
ATOM 672 O O . ILE A 1 96 ? -27.365 18.787 21.808 1.00 66.44 96 ILE A O 1
ATOM 676 N N . ALA A 1 97 ? -29.200 18.761 20.497 1.00 66.88 97 ALA A N 1
ATOM 677 C CA . ALA A 1 97 ? -30.029 19.628 21.345 1.00 66.88 97 ALA A CA 1
ATOM 678 C C . ALA A 1 97 ? -30.034 19.226 22.832 1.00 66.88 97 ALA A C 1
ATOM 680 O O . ALA A 1 97 ? -29.968 20.098 23.691 1.00 66.88 97 ALA A O 1
ATOM 681 N N . VAL A 1 98 ? -30.048 17.919 23.128 1.00 76.00 98 VAL A N 1
ATOM 682 C CA . VAL A 1 98 ? -29.953 17.394 24.497 1.00 76.00 98 VAL A CA 1
ATOM 683 C C . VAL A 1 98 ? -28.878 16.306 24.562 1.00 76.00 98 VAL A C 1
ATOM 685 O O . VAL A 1 98 ? -29.107 15.192 24.072 1.00 76.00 98 VAL A O 1
ATOM 688 N N . PRO A 1 99 ? -27.701 16.596 25.149 1.00 79.25 99 PRO A N 1
ATOM 689 C CA . PRO A 1 99 ? -26.669 15.594 25.375 1.00 79.25 99 PRO A CA 1
ATOM 690 C C . PRO A 1 99 ? -27.183 14.457 26.263 1.00 79.25 99 PRO A C 1
ATOM 692 O O . PRO A 1 99 ? -27.749 14.699 27.334 1.00 79.25 99 PRO A O 1
ATOM 695 N N . HIS A 1 100 ? -26.946 13.216 25.846 1.00 85.06 100 HIS A N 1
ATOM 696 C CA . HIS A 1 100 ? -27.457 12.038 26.543 1.00 85.06 100 HIS A CA 1
ATOM 697 C C . HIS A 1 100 ? -26.527 10.833 26.420 1.00 85.06 100 HIS A C 1
ATOM 699 O O . HIS A 1 100 ? -25.625 10.785 25.578 1.00 85.06 100 HIS A O 1
ATOM 705 N N . PHE A 1 101 ? -26.762 9.864 27.295 1.00 89.31 101 PHE A N 1
ATOM 706 C CA . PHE A 1 101 ? -26.180 8.535 27.235 1.00 89.31 101 PHE A CA 1
ATOM 707 C C . PHE A 1 101 ? -27.272 7.541 26.888 1.00 89.31 101 PHE A C 1
ATOM 709 O O . PHE A 1 101 ? -28.360 7.593 27.465 1.00 89.31 101 PHE A O 1
ATOM 716 N N . ALA A 1 102 ? -26.949 6.602 26.009 1.00 90.56 102 ALA A N 1
ATOM 717 C CA . ALA A 1 102 ? -27.840 5.511 25.693 1.00 90.56 102 ALA A CA 1
ATOM 718 C C . ALA A 1 102 ? -27.112 4.171 25.764 1.00 90.56 102 ALA A C 1
ATOM 720 O O . ALA A 1 102 ? -25.944 4.053 25.395 1.00 90.56 102 ALA A O 1
ATOM 721 N N . TRP A 1 103 ? -27.796 3.152 26.263 1.00 93.56 103 TRP A N 1
ATOM 722 C CA . TRP A 1 103 ? -27.275 1.791 26.346 1.00 93.56 103 TRP A CA 1
ATOM 723 C C . TRP A 1 103 ? -28.412 0.786 26.277 1.00 93.56 103 TRP A C 1
ATOM 725 O O . TRP A 1 103 ? -29.545 1.105 26.626 1.00 93.56 103 TRP A O 1
ATOM 735 N N . GLY A 1 104 ? -28.154 -0.431 25.819 1.00 94.12 104 GLY A N 1
ATOM 736 C CA . GLY A 1 104 ? -29.241 -1.362 25.567 1.00 94.12 104 GLY A CA 1
ATOM 737 C C . GLY A 1 104 ? -28.831 -2.684 24.965 1.00 94.12 104 GLY A C 1
ATOM 738 O O . GLY A 1 104 ? -27.650 -2.991 24.851 1.00 94.12 104 GLY A O 1
ATOM 739 N N . PHE A 1 105 ? -29.830 -3.466 24.574 1.00 93.94 105 PHE A N 1
ATOM 740 C CA . PHE A 1 105 ? -29.647 -4.800 24.020 1.00 93.94 105 PHE A CA 1
ATOM 741 C C . PHE A 1 105 ? -30.257 -4.915 22.629 1.00 93.94 105 PHE A C 1
ATOM 743 O O . PHE A 1 105 ? -31.345 -4.397 22.361 1.00 93.94 105 PHE A O 1
ATOM 750 N N . GLU A 1 106 ? -29.580 -5.660 21.762 1.00 92.69 106 GLU A N 1
ATOM 751 C CA . GLU A 1 106 ? -30.194 -6.190 20.550 1.00 92.69 106 GLU A CA 1
ATOM 752 C C . GLU A 1 106 ? -31.031 -7.417 20.898 1.00 92.69 106 GLU A C 1
ATOM 754 O O . GLU A 1 106 ? -30.583 -8.301 21.630 1.00 92.69 106 GLU A O 1
ATOM 759 N N . VAL A 1 107 ? -32.246 -7.479 20.359 1.00 93.94 107 VAL A N 1
ATOM 760 C CA . VAL A 1 107 ? -33.216 -8.536 20.643 1.00 93.94 107 VAL A CA 1
ATOM 761 C C . VAL A 1 107 ? -33.731 -9.132 19.343 1.00 93.94 107 VAL A C 1
ATOM 763 O O . VAL A 1 107 ? -34.202 -8.411 18.461 1.00 93.94 107 VAL A O 1
ATOM 766 N N . GLU A 1 108 ? -33.727 -10.459 19.232 1.00 92.44 108 GLU A N 1
ATOM 767 C CA . GLU A 1 108 ? -34.267 -11.183 18.073 1.00 92.44 108 GLU A CA 1
ATOM 768 C C . GLU A 1 108 ? -35.800 -11.315 18.140 1.00 92.44 108 GLU A C 1
ATOM 7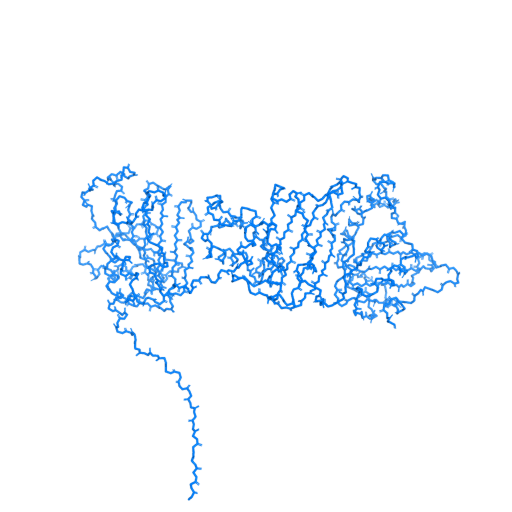70 O O . GLU A 1 108 ? -36.386 -12.398 18.213 1.00 92.44 108 GLU A O 1
ATOM 775 N N . ARG A 1 109 ? -36.467 -10.159 18.169 1.00 91.19 109 ARG A N 1
ATOM 776 C CA . ARG A 1 109 ? -37.921 -9.979 18.139 1.00 91.19 109 ARG A CA 1
ATOM 777 C C . ARG A 1 109 ? -38.261 -8.668 17.433 1.00 91.19 109 ARG A C 1
ATOM 779 O O . ARG A 1 109 ? -37.429 -7.769 17.329 1.00 91.19 109 ARG A O 1
ATOM 786 N N . ARG A 1 110 ? -39.512 -8.536 16.986 1.00 92.12 110 ARG A N 1
ATOM 787 C CA . ARG A 1 110 ? -40.048 -7.287 16.418 1.00 92.12 110 ARG A CA 1
ATOM 788 C C . ARG A 1 110 ? -40.337 -6.265 17.516 1.00 92.12 110 ARG A C 1
ATOM 790 O O . ARG A 1 110 ? -40.649 -6.652 18.640 1.00 92.12 110 ARG A O 1
ATOM 797 N N . VAL A 1 111 ? -40.346 -4.983 17.154 1.00 91.56 111 VAL A N 1
ATOM 798 C CA . VAL A 1 111 ? -40.509 -3.848 18.084 1.00 91.56 111 VAL A CA 1
ATOM 799 C C . VAL A 1 111 ? -41.737 -4.011 18.982 1.00 91.56 111 VAL A C 1
ATOM 801 O O . VAL A 1 111 ? -41.650 -3.890 20.203 1.00 91.56 111 VAL A O 1
ATOM 804 N N . SER A 1 112 ? -42.880 -4.369 18.393 1.00 91.25 112 SER A N 1
ATOM 805 C CA . SER A 1 112 ? -44.136 -4.565 19.123 1.00 91.25 112 SER A CA 1
ATOM 806 C C . SER A 1 112 ? -44.128 -5.786 20.048 1.00 91.25 112 SER A C 1
ATOM 808 O O . SER A 1 112 ? -44.779 -5.762 21.091 1.00 91.25 112 SER A O 1
ATOM 810 N N . ASP A 1 113 ? -43.396 -6.841 19.685 1.00 93.38 113 ASP A N 1
ATOM 811 C CA . ASP A 1 113 ? -43.268 -8.055 20.492 1.00 93.38 113 ASP A CA 1
ATOM 812 C C . ASP A 1 113 ? -42.368 -7.784 21.714 1.00 93.38 113 ASP A C 1
ATOM 814 O O . ASP A 1 113 ? -42.703 -8.191 22.827 1.00 93.38 113 ASP A O 1
ATOM 818 N N . VAL A 1 114 ? -41.280 -7.022 21.530 1.00 93.31 114 VAL A N 1
ATOM 819 C CA . VAL A 1 114 ? -40.391 -6.581 22.621 1.00 93.31 114 VAL A CA 1
ATOM 820 C C . VAL A 1 114 ? -41.123 -5.658 23.592 1.00 93.31 114 VAL A C 1
ATOM 822 O O . VAL A 1 114 ? -41.112 -5.914 24.795 1.00 93.31 114 VAL A O 1
ATOM 825 N N . ALA A 1 115 ? -41.808 -4.625 23.091 1.00 92.75 115 ALA A N 1
ATOM 826 C CA . ALA A 1 115 ? -42.541 -3.688 23.942 1.00 92.75 115 ALA A CA 1
ATOM 827 C C . ALA A 1 115 ? -43.601 -4.401 24.797 1.00 92.75 115 ALA A C 1
ATOM 829 O O . ALA A 1 115 ? -43.641 -4.209 26.009 1.00 92.75 115 ALA A O 1
ATOM 830 N N . LYS A 1 116 ? -44.397 -5.306 24.206 1.00 92.06 116 LYS A N 1
ATOM 831 C CA . LYS A 1 116 ? -45.390 -6.104 24.950 1.00 92.06 116 LYS A CA 1
ATOM 832 C C . LYS A 1 116 ? -44.767 -6.977 26.034 1.00 92.06 116 LYS A C 1
ATOM 834 O O . LYS A 1 116 ? -45.349 -7.110 27.109 1.00 92.06 116 LYS A O 1
ATOM 839 N N . ALA A 1 117 ? -43.614 -7.586 25.760 1.00 92.38 117 ALA A N 1
ATOM 840 C CA . ALA A 1 117 ? -42.913 -8.382 26.759 1.00 92.38 117 ALA A CA 1
ATOM 841 C C . ALA A 1 117 ? -42.476 -7.514 27.949 1.00 92.38 117 ALA A C 1
ATOM 843 O O . ALA A 1 117 ? -42.703 -7.900 29.092 1.00 92.38 117 ALA A O 1
ATOM 844 N N . ILE A 1 118 ? -41.935 -6.319 27.688 1.00 92.44 118 ILE A N 1
ATOM 845 C CA . ILE A 1 118 ? -41.514 -5.373 28.732 1.00 92.44 118 ILE A CA 1
ATOM 846 C C . ILE A 1 118 ? -42.714 -4.848 29.531 1.00 92.44 118 ILE A C 1
ATOM 848 O O . ILE A 1 118 ? -42.650 -4.810 30.756 1.00 92.44 118 ILE A O 1
ATOM 852 N N . GLU A 1 119 ? -43.836 -4.517 28.885 1.00 92.44 119 GLU A N 1
ATOM 853 C CA . GLU A 1 119 ? -45.077 -4.146 29.591 1.00 92.44 119 GLU A CA 1
ATOM 854 C C . GLU A 1 119 ? -45.592 -5.272 30.499 1.00 92.44 119 GLU A C 1
ATOM 856 O O . GLU A 1 119 ? -46.165 -5.013 31.555 1.00 92.44 119 GLU A O 1
ATOM 861 N N . GLY A 1 120 ? -45.377 -6.533 30.111 1.00 88.75 120 GLY A N 1
ATOM 862 C CA . GLY A 1 120 ? -45.668 -7.690 30.958 1.00 88.75 120 GLY A CA 1
ATOM 863 C C . GLY A 1 120 ? -44.735 -7.815 32.169 1.00 88.75 120 GLY A C 1
ATOM 864 O O . GLY A 1 120 ? -45.137 -8.376 33.187 1.00 88.75 120 GLY A O 1
ATOM 865 N N . MET A 1 121 ? -43.511 -7.287 32.076 1.00 88.75 121 MET A N 1
ATOM 866 C CA . MET A 1 121 ? -42.517 -7.281 33.158 1.00 88.75 121 MET A CA 1
ATOM 867 C C . MET A 1 121 ? -42.652 -6.068 34.089 1.00 88.75 121 MET A C 1
ATOM 869 O O . MET A 1 121 ? -42.263 -6.157 35.252 1.00 88.75 121 MET A O 1
ATOM 873 N N . LEU A 1 122 ? -43.205 -4.952 33.600 1.00 87.44 122 LEU A N 1
ATOM 874 C CA . LEU A 1 122 ? -43.360 -3.693 34.330 1.00 87.44 122 LEU A CA 1
ATOM 875 C C . LEU A 1 122 ? -44.849 -3.350 34.520 1.00 87.44 122 LEU A C 1
ATOM 877 O O . LEU A 1 122 ? -45.468 -2.751 33.636 1.00 87.44 122 LEU A O 1
ATOM 881 N N . PRO A 1 123 ? -45.451 -3.684 35.678 1.00 82.12 123 PRO A N 1
ATOM 882 C CA . PRO A 1 123 ? -46.849 -3.369 35.946 1.00 82.12 123 PRO A CA 1
ATOM 883 C C . PRO A 1 123 ? -47.133 -1.867 35.814 1.00 82.12 123 PRO A C 1
ATOM 885 O O . PRO A 1 123 ? -46.539 -1.050 36.511 1.00 82.12 123 PRO A O 1
ATOM 888 N N . GLY A 1 124 ? -48.064 -1.506 34.928 1.00 83.00 124 GLY A N 1
ATOM 889 C CA . GLY A 1 124 ? -48.459 -0.114 34.682 1.00 83.00 124 GLY A CA 1
ATOM 890 C C . GLY A 1 124 ? -47.667 0.602 33.583 1.00 83.00 124 GLY A C 1
ATOM 891 O O . GLY A 1 124 ? -48.086 1.678 33.164 1.00 83.00 124 GLY A O 1
ATOM 892 N N . ALA A 1 125 ? -46.595 0.002 33.058 1.00 86.06 125 ALA A N 1
ATOM 893 C CA . ALA A 1 125 ? -45.871 0.546 31.916 1.00 86.06 125 ALA A CA 1
ATOM 894 C C . ALA A 1 125 ? -46.706 0.458 30.631 1.00 86.06 125 ALA A C 1
ATOM 896 O O . ALA A 1 125 ? -47.338 -0.566 30.349 1.00 86.06 125 ALA A O 1
ATOM 897 N N . ARG A 1 126 ? -46.690 1.535 29.840 1.00 90.12 126 ARG A N 1
ATOM 898 C CA . ARG A 1 126 ? -47.285 1.589 28.501 1.00 90.12 126 ARG A CA 1
ATOM 899 C C . ARG A 1 126 ? -46.367 2.330 27.551 1.00 90.12 126 ARG A C 1
ATOM 901 O O . ARG A 1 126 ? -46.046 3.492 27.792 1.00 90.12 126 ARG A O 1
ATOM 908 N N . PHE A 1 127 ? -45.973 1.661 26.476 1.00 91.75 127 PHE A N 1
ATOM 909 C CA . PHE A 1 127 ? -45.211 2.301 25.418 1.00 91.75 127 PHE A CA 1
ATOM 910 C C . PHE A 1 127 ? -46.122 3.175 24.552 1.00 91.75 127 PHE A C 1
ATOM 912 O O . PHE A 1 127 ? -47.240 2.796 24.198 1.00 91.75 127 PHE A O 1
ATOM 919 N N . VAL A 1 128 ? -45.615 4.343 24.179 1.00 91.81 128 VAL A N 1
ATOM 920 C CA . VAL A 1 128 ? -46.262 5.298 23.282 1.00 91.81 128 VAL A CA 1
ATOM 921 C C . VAL A 1 128 ? -45.489 5.323 21.970 1.00 91.81 128 VAL A C 1
ATOM 923 O O . VAL A 1 128 ? -44.260 5.357 21.968 1.00 91.81 128 VAL A O 1
ATOM 926 N N . ALA A 1 129 ? -46.202 5.289 20.846 1.00 89.19 129 ALA A N 1
ATOM 927 C CA . ALA A 1 129 ? -45.578 5.370 19.532 1.00 89.19 129 ALA A CA 1
ATOM 928 C C . ALA A 1 129 ? -44.958 6.752 19.287 1.00 89.19 129 ALA A C 1
ATOM 930 O O . ALA A 1 129 ? -45.555 7.772 19.627 1.00 89.19 129 ALA A O 1
ATOM 931 N N . GLN A 1 130 ? -43.778 6.751 18.676 1.00 84.69 130 GLN A N 1
ATOM 932 C CA . GLN A 1 130 ? -43.050 7.930 18.221 1.00 84.69 130 GLN A CA 1
ATOM 933 C C . GLN A 1 130 ? -42.872 7.884 16.698 1.00 84.69 130 GLN A C 1
ATOM 935 O O . GLN A 1 130 ? -43.117 6.858 16.048 1.00 84.69 130 GLN A O 1
ATOM 940 N N . ASP A 1 131 ? -42.421 8.999 16.129 1.00 72.25 131 ASP A N 1
ATOM 941 C CA . ASP A 1 131 ? -42.057 9.073 14.717 1.00 72.25 131 ASP A CA 1
ATOM 942 C C . ASP A 1 131 ? -40.964 8.044 14.369 1.00 72.25 131 ASP A C 1
ATOM 944 O O . ASP A 1 131 ? -40.142 7.654 15.199 1.00 72.25 131 ASP A O 1
ATOM 948 N N . GLY A 1 132 ? -40.984 7.544 13.131 1.00 70.81 132 GLY A N 1
ATOM 949 C CA . GLY A 1 132 ? -40.027 6.529 12.671 1.00 70.81 132 GLY A CA 1
ATOM 950 C C . GLY A 1 132 ? -40.301 5.100 13.163 1.00 70.81 132 GLY A C 1
ATOM 951 O O . GLY A 1 132 ? -39.478 4.215 12.949 1.00 70.81 132 GLY A O 1
ATOM 952 N N . GLY A 1 133 ? -41.456 4.844 13.791 1.00 80.25 133 GLY A N 1
ATOM 953 C CA . GLY A 1 133 ? -41.863 3.495 14.207 1.00 80.25 133 GLY A CA 1
ATOM 954 C C . GLY A 1 133 ? -41.222 3.012 15.512 1.00 80.25 133 GLY A C 1
ATOM 955 O O . GLY A 1 133 ? -41.331 1.829 15.842 1.00 80.25 133 GLY A O 1
ATOM 956 N N . ALA A 1 134 ? -40.575 3.912 16.256 1.00 86.81 134 ALA A N 1
ATOM 957 C CA . ALA A 1 134 ? -40.081 3.644 17.599 1.00 86.81 134 ALA A CA 1
ATOM 958 C C . ALA A 1 134 ? -41.222 3.664 18.630 1.00 86.81 134 ALA A C 1
ATOM 960 O O . ALA A 1 134 ? -42.238 4.344 18.469 1.00 86.81 134 ALA A O 1
ATOM 961 N N . LEU A 1 135 ? -41.042 2.916 19.713 1.00 92.44 135 LEU A N 1
ATOM 962 C CA . LEU A 1 135 ? -41.925 2.888 20.872 1.00 92.44 135 LEU A CA 1
ATOM 963 C C . LEU A 1 135 ? -41.160 3.416 22.086 1.00 92.44 135 LEU A C 1
ATOM 965 O O . LEU A 1 135 ? -40.075 2.928 22.385 1.00 92.44 135 LEU A O 1
ATOM 969 N N . GLU A 1 136 ? -41.729 4.377 22.807 1.00 92.56 136 GLU A N 1
ATOM 970 C CA . GLU A 1 136 ? -41.104 5.013 23.970 1.00 92.56 136 GLU A CA 1
ATOM 971 C C . GLU A 1 136 ? -41.904 4.756 25.253 1.00 92.56 136 GLU A C 1
ATOM 973 O O . GLU A 1 136 ? -43.120 4.930 25.286 1.00 92.56 136 GLU A O 1
ATOM 978 N N . LEU A 1 137 ? -41.213 4.394 26.331 1.00 91.62 137 LEU A N 1
ATOM 979 C CA . LEU A 1 137 ? -41.739 4.332 27.689 1.00 91.62 137 LEU A CA 1
ATOM 980 C C . LEU A 1 137 ? -40.967 5.322 28.564 1.00 91.62 137 LEU A C 1
ATOM 982 O O . LEU A 1 137 ? -39.774 5.147 28.810 1.00 91.62 137 LEU A O 1
ATOM 986 N N . LYS A 1 138 ? -41.651 6.345 29.076 1.00 88.44 138 LYS A N 1
ATOM 987 C CA . LYS A 1 138 ? -41.074 7.273 30.058 1.00 88.44 138 LYS A CA 1
ATOM 988 C C . LYS A 1 138 ? -41.086 6.636 31.449 1.00 88.44 138 LYS A C 1
ATOM 990 O O . LYS A 1 138 ? -42.088 6.045 31.835 1.00 88.44 138 LYS A O 1
ATOM 995 N N . LEU A 1 139 ? -39.990 6.777 32.197 1.00 82.94 139 LEU A N 1
ATOM 996 C CA . LEU A 1 139 ? -39.808 6.165 33.526 1.00 82.94 139 LEU A CA 1
ATOM 997 C C . LEU A 1 139 ? -39.992 7.152 34.706 1.00 82.94 139 LEU A C 1
ATOM 999 O O . LEU A 1 139 ? -39.666 6.818 35.840 1.00 82.94 139 LEU A O 1
ATOM 1003 N N . ASP A 1 140 ? -40.561 8.332 34.430 1.00 67.69 140 ASP A N 1
ATOM 1004 C CA . ASP A 1 140 ? -40.927 9.451 35.323 1.00 67.69 140 ASP A CA 1
ATOM 1005 C C . ASP A 1 140 ? -39.881 10.517 35.724 1.00 67.69 140 ASP A C 1
ATOM 1007 O O . ASP A 1 140 ? -38.706 10.276 36.002 1.00 67.69 140 ASP A O 1
ATOM 1011 N N . ALA A 1 141 ? -40.418 11.747 35.778 1.00 48.50 141 ALA A N 1
ATOM 1012 C CA . ALA A 1 141 ? -39.798 13.056 35.977 1.00 48.50 141 ALA A CA 1
ATOM 1013 C C . ALA A 1 141 ? -39.802 13.501 37.456 1.00 48.50 141 ALA A C 1
ATOM 1015 O O . ALA A 1 141 ? -40.505 14.435 37.844 1.00 48.50 141 ALA A O 1
ATOM 1016 N N . GLN A 1 142 ? -39.023 12.844 38.320 1.00 45.53 142 GLN A N 1
ATOM 1017 C CA . GLN A 1 142 ? -38.794 13.361 39.680 1.00 45.53 142 GLN A CA 1
ATOM 1018 C C . GLN A 1 142 ? -37.895 14.608 39.650 1.00 45.53 142 GLN A C 1
ATOM 1020 O O . GLN A 1 142 ? -36.994 14.696 38.819 1.00 45.53 142 GLN A O 1
ATOM 1025 N N . SER A 1 143 ? -38.131 15.571 40.546 1.00 44.59 143 SER A N 1
ATOM 1026 C CA . SER A 1 143 ? -37.411 16.853 40.632 1.00 44.59 143 SER A CA 1
ATOM 1027 C C . SER A 1 143 ? -35.889 16.687 40.595 1.00 44.59 143 SER A C 1
ATOM 1029 O O . SER A 1 143 ? -35.333 15.911 41.372 1.00 44.59 143 SER A O 1
ATOM 1031 N N . VAL A 1 144 ? -35.241 17.442 39.705 1.00 46.59 144 VAL A N 1
ATOM 1032 C CA . VAL A 1 144 ? -33.787 17.490 39.505 1.00 46.59 144 VAL A CA 1
ATOM 1033 C C . VAL A 1 144 ? -33.104 17.953 40.803 1.00 46.59 144 VAL A C 1
ATOM 1035 O O . VAL A 1 144 ? -33.347 19.080 41.241 1.00 46.59 144 VAL A O 1
ATOM 1038 N N . PRO A 1 145 ? -32.243 17.141 41.442 1.00 47.22 145 PRO A N 1
ATOM 1039 C CA . PRO A 1 145 ? -31.226 17.686 42.332 1.00 47.22 145 PRO A CA 1
ATOM 1040 C C . PRO A 1 145 ? -30.282 18.509 41.451 1.00 47.22 145 PRO A C 1
ATOM 1042 O O . PRO A 1 145 ? -29.791 17.963 40.469 1.00 47.22 145 PRO A O 1
ATOM 1045 N N . GLN A 1 146 ? -30.072 19.797 41.758 1.00 49.59 146 GLN A N 1
ATOM 1046 C CA . GLN A 1 146 ? -29.184 20.702 41.007 1.00 49.59 146 GLN A CA 1
ATOM 1047 C C . GLN A 1 146 ? -27.903 19.978 40.562 1.00 49.59 146 GLN A C 1
ATOM 1049 O O . GLN A 1 146 ? -27.009 19.730 41.369 1.00 49.59 146 GLN A O 1
ATOM 1054 N N . GLY A 1 147 ? -27.837 19.609 39.287 1.00 47.88 147 GLY A N 1
ATOM 1055 C CA . GLY A 1 147 ? -26.796 18.740 38.770 1.00 47.88 147 GLY A CA 1
ATOM 1056 C C . GLY A 1 147 ? -26.672 18.944 37.274 1.00 47.88 147 GLY A C 1
ATOM 1057 O O . GLY A 1 147 ? -27.514 18.477 36.525 1.00 47.88 147 GLY A O 1
ATOM 1058 N N . ASP A 1 148 ? -25.600 19.633 36.893 1.00 49.41 148 ASP A N 1
ATOM 1059 C CA . ASP A 1 148 ? -25.196 19.990 35.530 1.00 49.41 148 ASP A CA 1
ATOM 1060 C C . ASP A 1 148 ? -26.032 21.107 34.861 1.00 49.41 148 ASP A C 1
ATOM 1062 O O . ASP A 1 148 ? -27.182 20.930 34.478 1.00 49.41 148 ASP A O 1
ATOM 1066 N N . ALA A 1 149 ? -25.440 22.300 34.708 1.00 53.16 149 ALA A N 1
ATOM 1067 C CA . ALA A 1 149 ? -26.089 23.498 34.148 1.00 53.16 149 ALA A CA 1
ATOM 1068 C C . ALA A 1 149 ? -26.291 23.444 32.615 1.00 53.16 149 ALA A C 1
ATOM 1070 O O . ALA A 1 149 ? -26.591 24.462 31.993 1.00 53.16 149 ALA A O 1
ATOM 1071 N N . SER A 1 150 ? -26.067 22.278 32.005 1.00 56.81 150 SER A N 1
ATOM 1072 C CA . SER A 1 150 ? -25.998 22.067 30.557 1.00 56.81 150 SER A CA 1
ATOM 1073 C C . SER A 1 150 ? -27.289 21.524 29.929 1.00 56.81 150 SER A C 1
ATOM 1075 O O . SER A 1 150 ? -27.383 21.504 28.703 1.00 56.81 150 SER A O 1
ATOM 1077 N N . VAL A 1 151 ? -28.285 21.125 30.733 1.00 59.53 151 VAL A N 1
ATOM 1078 C CA . VAL A 1 151 ? -29.597 20.629 30.273 1.00 59.53 151 VAL A CA 1
ATOM 1079 C C . VAL A 1 151 ? -30.706 21.412 30.976 1.00 59.53 151 VAL A C 1
ATOM 1081 O O . VAL A 1 151 ? -30.691 21.554 32.200 1.00 59.53 151 VAL A O 1
ATOM 1084 N N . ALA A 1 152 ? -31.660 21.948 30.213 1.00 63.09 152 ALA A N 1
ATOM 1085 C CA . ALA A 1 152 ? -32.799 22.651 30.789 1.00 63.09 152 ALA A CA 1
ATOM 1086 C C . ALA A 1 152 ? -33.712 21.658 31.545 1.00 63.09 152 ALA A C 1
ATOM 1088 O O . ALA A 1 152 ? -33.850 20.514 31.106 1.00 63.09 152 ALA A O 1
ATOM 1089 N N . PRO A 1 153 ? -34.339 22.031 32.679 1.00 65.62 153 PRO A N 1
ATOM 1090 C CA . PRO A 1 153 ? -35.175 21.113 33.461 1.00 65.62 153 PRO A CA 1
ATOM 1091 C C . PRO A 1 153 ? -36.283 20.410 32.657 1.00 65.62 153 PRO A C 1
ATOM 1093 O O . PRO A 1 153 ? -36.645 19.278 32.975 1.00 65.62 153 PRO A O 1
ATOM 1096 N N . GLU A 1 154 ? -36.810 21.069 31.627 1.00 66.94 154 GLU A N 1
ATOM 1097 C CA . GLU A 1 154 ? -37.799 20.553 30.675 1.00 66.94 154 GLU A CA 1
ATOM 1098 C C . GLU A 1 154 ? -37.261 19.463 29.731 1.00 66.94 154 GLU A C 1
ATOM 1100 O O . GLU A 1 154 ? -38.033 18.617 29.280 1.00 66.94 154 GLU A O 1
ATOM 1105 N N . ASP A 1 155 ? -35.950 19.446 29.496 1.00 73.88 155 ASP A N 1
ATOM 1106 C CA . ASP A 1 155 ? -35.239 18.520 28.608 1.00 73.88 155 ASP A CA 1
ATOM 1107 C C . ASP A 1 155 ? -34.599 17.348 29.372 1.00 73.88 155 ASP A C 1
ATOM 1109 O O . ASP A 1 155 ? -33.908 16.506 28.800 1.00 73.88 155 ASP A O 1
ATOM 1113 N N . SER A 1 156 ? -34.831 17.276 30.682 1.00 80.00 156 SER A N 1
ATOM 1114 C CA . SER A 1 156 ? -34.331 16.227 31.566 1.00 80.00 156 SER A CA 1
ATOM 1115 C C . SER A 1 156 ? -35.188 14.960 31.463 1.00 80.00 156 SER A C 1
ATOM 1117 O O . SER A 1 156 ? -36.392 14.993 31.738 1.00 80.00 156 SER A O 1
ATOM 1119 N N . TYR A 1 157 ? -34.592 13.813 31.120 1.00 85.19 157 TYR A N 1
ATOM 1120 C CA . TYR A 1 157 ? -35.348 12.572 30.924 1.00 85.19 157 TYR A CA 1
ATOM 1121 C C . TYR A 1 157 ? -34.585 11.289 31.273 1.00 85.19 157 TYR A C 1
ATOM 1123 O O . TYR A 1 157 ? -33.359 11.210 31.232 1.00 85.19 157 TYR A O 1
ATOM 1131 N N . ARG A 1 158 ? -35.368 10.246 31.572 1.00 89.38 158 ARG A N 1
ATOM 1132 C CA . ARG A 1 158 ? -34.984 8.831 31.491 1.00 89.38 158 ARG A CA 1
ATOM 1133 C C . ARG A 1 158 ? -36.119 8.077 30.811 1.00 89.38 158 ARG A C 1
ATOM 1135 O O . ARG A 1 158 ? -37.280 8.194 31.223 1.00 89.38 158 ARG A O 1
ATOM 1142 N N . LYS A 1 159 ? -35.800 7.320 29.770 1.00 90.94 159 LYS A N 1
ATOM 1143 C CA . LYS A 1 159 ? -36.792 6.599 28.974 1.00 90.94 159 LYS A CA 1
ATOM 1144 C C . LYS A 1 159 ? -36.235 5.288 28.443 1.00 90.94 159 LYS A C 1
ATOM 1146 O O . LYS A 1 159 ? -35.030 5.134 28.281 1.00 90.94 159 LYS A O 1
ATOM 1151 N N . ILE A 1 160 ? -37.140 4.363 28.150 1.00 93.56 160 ILE A N 1
ATOM 1152 C CA . ILE A 1 160 ? -36.842 3.168 27.369 1.00 93.56 160 ILE A CA 1
ATOM 1153 C C . ILE A 1 160 ? -37.375 3.389 25.961 1.00 93.56 160 ILE A C 1
ATOM 1155 O O . ILE A 1 160 ? -38.551 3.704 25.789 1.00 93.56 160 ILE A O 1
ATOM 1159 N N . VAL A 1 161 ? -36.530 3.195 24.959 1.00 92.94 161 VAL A N 1
ATOM 1160 C CA . VAL A 1 161 ? -36.892 3.260 23.545 1.00 92.94 161 VAL A CA 1
ATOM 1161 C C . VAL A 1 161 ? -36.723 1.876 22.936 1.00 92.94 161 VAL A C 1
ATOM 1163 O O . VAL A 1 161 ? -35.702 1.223 23.129 1.00 92.94 161 VAL A O 1
ATOM 1166 N N . VAL A 1 162 ? -37.725 1.417 22.193 1.00 93.50 162 VAL A N 1
ATOM 1167 C CA .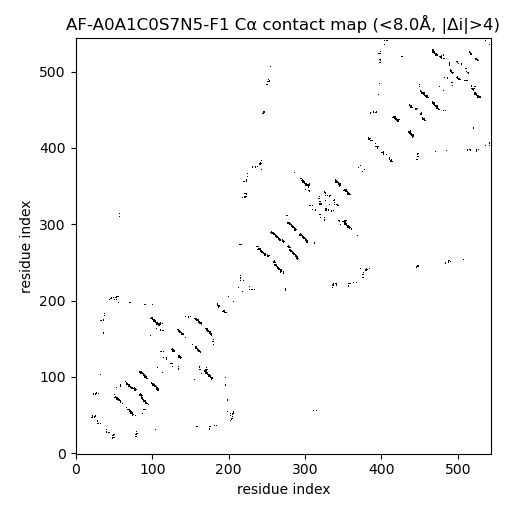 VAL A 1 162 ? -37.647 0.212 21.368 1.00 93.50 162 VAL A CA 1
ATOM 1168 C C . VAL A 1 162 ? -37.795 0.628 19.915 1.00 93.50 162 VAL A C 1
ATOM 1170 O O . VAL A 1 162 ? -38.830 1.173 19.535 1.00 93.50 162 VAL A O 1
ATOM 1173 N N . HIS A 1 163 ? -36.798 0.352 19.085 1.00 91.69 163 HIS A N 1
ATOM 1174 C CA . HIS A 1 163 ? -36.876 0.613 17.649 1.00 91.69 163 HIS A CA 1
ATOM 1175 C C . HIS A 1 163 ? -36.314 -0.550 16.840 1.00 91.69 163 HIS A C 1
ATOM 1177 O O . HIS A 1 163 ? -35.710 -1.481 17.375 1.00 91.69 163 HIS A O 1
ATOM 1183 N N . GLN A 1 164 ? -36.564 -0.530 15.534 1.00 86.75 164 GLN A N 1
ATOM 1184 C CA . GLN A 1 164 ? -36.057 -1.562 14.642 1.00 86.75 164 GLN A CA 1
ATOM 1185 C C . GLN A 1 164 ? -34.528 -1.462 14.555 1.00 86.75 164 GLN A C 1
ATOM 1187 O O . GLN A 1 164 ? -33.987 -0.363 14.438 1.00 86.75 164 GLN A O 1
ATOM 1192 N N . ALA A 1 165 ? -33.848 -2.606 14.613 1.00 83.19 165 ALA A N 1
ATOM 1193 C CA . ALA A 1 165 ? -32.424 -2.704 14.305 1.00 83.19 165 ALA A CA 1
ATOM 1194 C C . ALA A 1 165 ? -32.229 -2.903 12.782 1.00 83.19 165 ALA A C 1
ATOM 1196 O O . ALA A 1 165 ? -33.096 -2.570 11.972 1.00 83.19 165 ALA A O 1
ATOM 1197 N N . ASN A 1 166 ? -31.127 -3.535 12.373 1.00 74.94 166 ASN A N 1
ATOM 1198 C CA . ASN A 1 166 ? -30.772 -3.756 10.961 1.00 74.94 166 ASN A CA 1
ATOM 1199 C C . ASN A 1 166 ? -31.694 -4.744 10.208 1.00 74.94 166 ASN A C 1
ATOM 1201 O O . ASN A 1 166 ? -31.482 -5.029 9.033 1.00 74.94 166 ASN A O 1
ATOM 1205 N N . SER A 1 167 ? -32.704 -5.312 10.873 1.00 76.69 167 SER A N 1
ATOM 1206 C CA . SER A 1 167 ? -33.648 -6.275 10.300 1.00 76.69 167 SER A CA 1
ATOM 1207 C C . SER A 1 167 ? -35.036 -6.078 10.908 1.00 76.69 167 SER A C 1
ATOM 1209 O O . SER A 1 167 ? -35.129 -5.831 12.108 1.00 76.69 167 SER A O 1
ATOM 1211 N N . PRO A 1 168 ? -36.131 -6.268 10.146 1.00 78.44 168 PRO A N 1
ATOM 1212 C CA . PRO A 1 168 ? -37.491 -6.168 10.678 1.00 78.44 168 PRO A CA 1
ATOM 1213 C C . PRO A 1 168 ? -37.803 -7.215 11.755 1.00 78.44 168 PRO A C 1
ATOM 1215 O O . PRO A 1 168 ? -38.791 -7.071 12.466 1.00 78.44 168 PRO A O 1
ATOM 1218 N N . LEU A 1 169 ? -36.988 -8.269 11.883 1.00 85.19 169 LEU A N 1
ATOM 1219 C CA . LEU A 1 169 ? -37.118 -9.304 12.916 1.00 85.19 169 LEU A CA 1
ATOM 1220 C C . LEU A 1 169 ? -36.251 -9.040 14.154 1.00 85.19 169 LEU A C 1
ATOM 1222 O O . LEU A 1 169 ? -36.272 -9.849 15.081 1.00 85.19 169 LEU A O 1
ATOM 1226 N N . ARG A 1 170 ? -35.492 -7.940 14.172 1.00 88.62 170 ARG A N 1
ATOM 1227 C CA . ARG A 1 170 ? -34.614 -7.559 15.276 1.00 88.62 170 ARG A CA 1
ATOM 1228 C C . ARG A 1 170 ? -34.936 -6.153 15.750 1.00 88.62 170 ARG A C 1
ATOM 1230 O O . ARG A 1 170 ? -35.200 -5.255 14.953 1.00 88.62 170 ARG A O 1
ATOM 1237 N N . SER A 1 171 ? -34.878 -5.961 17.056 1.00 92.19 171 SER A N 1
ATOM 1238 C CA . SER A 1 171 ? -35.131 -4.669 17.684 1.00 92.19 171 SER A CA 1
ATOM 1239 C C . SER A 1 171 ? -33.978 -4.297 18.591 1.00 92.19 171 SER A C 1
ATOM 1241 O O . SER A 1 171 ? -33.334 -5.171 19.167 1.00 92.19 171 SER A O 1
ATOM 1243 N N . LEU A 1 172 ? -33.759 -3.001 18.740 1.00 92.25 172 LEU A N 1
ATOM 1244 C CA . LEU A 1 172 ? -32.893 -2.441 19.757 1.00 92.25 172 LEU A CA 1
ATOM 1245 C C . LEU A 1 172 ? -33.781 -1.934 20.890 1.00 92.25 172 LEU A C 1
ATOM 1247 O O . LEU A 1 172 ? -34.677 -1.123 20.652 1.00 92.25 172 LEU A O 1
ATOM 1251 N N . VAL A 1 173 ? -33.573 -2.451 22.100 1.00 94.62 173 VAL A N 1
ATOM 1252 C CA . VAL A 1 173 ? -34.188 -1.912 23.317 1.00 94.62 173 VAL A CA 1
ATOM 1253 C C . VAL A 1 173 ? -33.128 -1.127 24.064 1.00 94.62 173 VAL A C 1
ATOM 1255 O O . VAL A 1 173 ? -32.115 -1.684 24.477 1.00 94.62 173 VAL A O 1
ATOM 1258 N N . MET A 1 174 ? -33.361 0.165 24.234 1.00 94.12 174 MET A N 1
ATOM 1259 C CA . MET A 1 174 ? -32.395 1.098 24.790 1.00 94.12 174 MET A CA 1
ATOM 1260 C C . MET A 1 174 ? -32.967 1.828 25.984 1.00 94.12 174 MET A C 1
ATOM 1262 O O . MET A 1 174 ? -34.118 2.244 25.977 1.00 94.12 174 MET A O 1
ATOM 1266 N N . CYS A 1 175 ? -32.128 2.013 26.982 1.00 93.44 175 CYS A N 1
ATOM 1267 C CA . CYS A 1 175 ? -32.249 3.066 27.963 1.00 93.44 175 CYS A CA 1
ATOM 1268 C C . CYS A 1 175 ? -31.598 4.319 27.393 1.00 93.44 175 CYS A C 1
ATOM 1270 O O . CYS A 1 175 ? -30.476 4.246 26.902 1.00 93.44 175 CYS A O 1
ATOM 1272 N N . ASP A 1 176 ? -32.307 5.436 27.460 1.00 90.81 176 ASP A N 1
ATOM 1273 C CA . ASP A 1 176 ? -31.854 6.740 27.001 1.00 90.81 176 ASP A CA 1
ATOM 1274 C C . ASP A 1 176 ? -32.067 7.754 28.134 1.00 90.81 176 ASP A C 1
ATOM 1276 O O . ASP A 1 176 ? -33.172 7.880 28.685 1.00 90.81 176 ASP A O 1
ATOM 1280 N N . ALA A 1 177 ? -30.985 8.416 28.541 1.00 89.56 177 ALA A N 1
ATOM 1281 C CA . ALA A 1 177 ? -30.951 9.294 29.701 1.00 89.56 177 ALA A CA 1
ATOM 1282 C C . ALA A 1 177 ? -30.119 10.550 29.438 1.00 89.56 177 ALA A C 1
ATOM 1284 O O . ALA A 1 177 ? -28.942 10.476 29.071 1.00 89.56 177 ALA A O 1
ATOM 1285 N N . SER A 1 178 ? -30.703 11.714 29.719 1.00 86.94 178 SER A N 1
ATOM 1286 C CA . SER A 1 178 ? -29.989 12.990 29.679 1.00 86.94 178 SER A CA 1
ATOM 1287 C C . SER A 1 178 ? -28.837 13.015 30.698 1.00 86.94 178 SER A C 1
ATOM 1289 O O . SER A 1 178 ? -28.868 12.336 31.730 1.00 86.94 178 SER A O 1
ATOM 1291 N N . LYS A 1 179 ? -27.774 13.782 30.422 1.00 83.06 179 LYS A N 1
ATOM 1292 C CA . LYS A 1 179 ? -26.548 13.752 31.250 1.00 83.06 179 LYS A CA 1
ATOM 1293 C C . LYS A 1 179 ? -26.759 14.148 32.717 1.00 83.06 179 LYS A C 1
ATOM 1295 O O . LYS A 1 179 ? -26.134 13.556 33.605 1.00 83.06 179 LYS A O 1
ATOM 1300 N N . ASP A 1 180 ? -27.657 15.095 32.984 1.00 79.44 180 ASP A N 1
ATOM 1301 C CA . ASP A 1 180 ? -28.055 15.518 34.335 1.00 79.44 180 ASP A CA 1
ATOM 1302 C C . ASP A 1 180 ? -28.672 14.356 35.135 1.00 79.44 180 ASP A C 1
ATOM 1304 O O . ASP A 1 180 ? -28.472 14.230 36.347 1.00 79.44 180 ASP A O 1
ATOM 1308 N N . ARG A 1 181 ? -29.327 13.423 34.436 1.00 82.12 181 ARG A N 1
ATOM 1309 C CA . ARG A 1 181 ? -29.912 12.200 34.991 1.00 82.12 181 ARG A CA 1
ATOM 1310 C C . ARG A 1 181 ? -28.929 11.054 35.128 1.00 82.12 181 ARG A C 1
ATOM 1312 O O . ARG A 1 181 ? -29.365 9.972 35.494 1.00 82.12 181 ARG A O 1
ATOM 1319 N N . MET A 1 182 ? -27.637 11.258 34.908 1.00 85.19 182 MET A N 1
ATOM 1320 C CA . MET A 1 182 ? -26.614 10.230 35.123 1.00 85.19 182 MET A CA 1
ATOM 1321 C C . MET A 1 182 ? -25.625 10.639 36.218 1.00 85.19 182 MET A C 1
ATOM 1323 O O . MET A 1 182 ? -24.415 10.454 36.086 1.00 85.19 182 MET A O 1
ATOM 1327 N N . ALA A 1 183 ? -26.199 11.187 37.305 1.00 79.00 183 ALA A N 1
ATOM 1328 C CA . ALA A 1 183 ? -25.685 11.265 38.680 1.00 79.00 183 ALA A CA 1
ATOM 1329 C C . ALA A 1 183 ? -24.421 10.450 38.979 1.00 79.00 183 ALA A C 1
ATOM 1331 O O . ALA A 1 183 ? -23.389 10.919 39.459 1.00 79.00 183 ALA A O 1
ATOM 1332 N N . GLU A 1 184 ? -24.633 9.167 38.739 1.00 81.81 184 GLU A N 1
ATOM 1333 C CA . GLU A 1 184 ? -23.942 8.041 39.324 1.00 81.81 184 GLU A CA 1
ATOM 1334 C C . GLU A 1 184 ? -22.775 7.555 38.453 1.00 81.81 184 GLU A C 1
ATOM 1336 O O . GLU A 1 184 ? -22.027 6.676 38.875 1.00 81.81 184 GLU A O 1
ATOM 1341 N N . LEU A 1 185 ? -22.615 8.108 37.243 1.00 83.88 185 LEU A N 1
ATOM 1342 C CA . LEU A 1 185 ? -21.494 7.786 36.364 1.00 83.88 185 LEU A CA 1
ATOM 1343 C C . LEU A 1 185 ? -20.187 8.385 36.880 1.00 83.88 185 LEU A C 1
ATOM 1345 O O . LEU A 1 185 ? -20.148 9.493 37.423 1.00 83.88 185 LEU A O 1
ATOM 1349 N N . ALA A 1 186 ? -19.100 7.653 36.644 1.00 81.44 186 ALA A N 1
ATOM 1350 C CA . ALA A 1 186 ? -17.758 8.118 36.948 1.00 81.44 186 ALA A CA 1
ATOM 1351 C C . ALA A 1 186 ? -17.415 9.379 36.141 1.00 81.44 186 ALA A C 1
ATOM 1353 O O . ALA A 1 186 ? -17.818 9.536 34.983 1.00 81.44 186 ALA A O 1
ATOM 1354 N N . ILE A 1 187 ? -16.643 10.259 36.775 1.00 74.50 187 ILE A N 1
ATOM 1355 C CA . ILE A 1 187 ? -16.051 11.428 36.134 1.00 74.50 187 ILE A CA 1
ATOM 1356 C C . ILE A 1 187 ? -14.679 11.016 35.610 1.00 74.50 187 ILE A C 1
ATOM 1358 O O . ILE A 1 187 ? -13.881 10.413 36.322 1.00 74.50 187 ILE A O 1
ATOM 1362 N N . ASP A 1 188 ? -14.429 11.331 34.352 1.00 66.00 188 ASP A N 1
ATOM 1363 C CA . ASP A 1 188 ? -13.126 11.238 33.727 1.00 66.00 188 ASP A CA 1
ATOM 1364 C C . ASP A 1 188 ? -12.183 12.281 34.350 1.00 66.00 188 ASP A C 1
ATOM 1366 O O . ASP A 1 188 ? -12.479 13.476 34.329 1.00 66.00 188 ASP A O 1
ATOM 1370 N N . GLU A 1 189 ? -11.080 11.834 34.954 1.00 71.62 189 GLU A N 1
ATOM 1371 C CA . GLU A 1 189 ? -10.179 12.710 35.722 1.00 71.62 189 GLU A CA 1
ATOM 1372 C C . GLU A 1 189 ? -9.475 13.764 34.853 1.00 71.62 189 GLU A C 1
ATOM 1374 O O . GLU A 1 189 ? -9.141 14.839 35.348 1.00 71.62 189 GLU A O 1
ATOM 1379 N N . GLU A 1 190 ? -9.275 13.482 33.564 1.00 55.25 190 GLU A N 1
ATOM 1380 C CA . GLU A 1 190 ? -8.570 14.362 32.629 1.00 55.25 190 GLU A CA 1
ATOM 1381 C C . GLU A 1 190 ? -9.500 15.435 32.053 1.00 55.25 190 GLU A C 1
ATOM 1383 O O . GLU A 1 190 ? -9.150 16.613 31.974 1.00 55.25 190 GLU A O 1
ATOM 1388 N N . THR A 1 191 ? -10.716 15.043 31.678 1.00 60.78 191 THR A N 1
ATOM 1389 C CA . THR A 1 191 ? -11.680 15.934 31.016 1.00 60.78 191 THR A CA 1
ATOM 1390 C C . THR A 1 191 ? -12.704 16.540 31.974 1.00 60.78 191 THR A C 1
ATOM 1392 O O . THR A 1 191 ? -13.417 17.475 31.601 1.00 60.78 191 THR A O 1
ATOM 1395 N N . GLY A 1 192 ? -12.820 16.011 33.196 1.00 68.94 192 GLY A N 1
ATOM 1396 C CA . GLY A 1 192 ? -13.833 16.395 34.181 1.00 68.94 192 GLY A CA 1
ATOM 1397 C C . GLY A 1 192 ? -15.265 16.033 33.770 1.00 68.94 192 GLY A C 1
ATOM 1398 O O . GLY A 1 192 ? -16.218 16.521 34.379 1.00 68.94 192 GLY A O 1
ATOM 1399 N N . ARG A 1 193 ? -15.445 15.209 32.728 1.00 72.81 193 ARG A N 1
ATOM 1400 C CA . ARG A 1 193 ? -16.755 14.862 32.157 1.00 72.81 193 ARG A CA 1
ATOM 1401 C C . ARG A 1 193 ? -17.215 13.488 32.612 1.00 72.81 193 ARG A C 1
ATOM 1403 O O . ARG A 1 193 ? -16.415 12.587 32.831 1.00 72.81 193 ARG A O 1
ATOM 1410 N N . ARG A 1 194 ? -18.530 13.300 32.708 1.00 78.31 194 ARG A N 1
ATOM 1411 C CA . ARG A 1 194 ? -19.108 11.967 32.919 1.00 78.31 194 ARG A CA 1
ATOM 1412 C C . ARG A 1 194 ? -18.931 11.106 31.680 1.00 78.31 194 ARG A C 1
ATOM 1414 O O . ARG A 1 194 ? -19.116 11.607 30.573 1.00 78.31 194 ARG A O 1
ATOM 1421 N N . ARG A 1 195 ? -18.639 9.823 31.884 1.00 80.75 195 ARG A N 1
ATOM 1422 C CA . ARG A 1 195 ? -18.505 8.837 30.807 1.00 80.75 195 ARG A CA 1
ATOM 1423 C C . ARG A 1 195 ? -19.163 7.510 31.165 1.00 80.75 195 ARG A C 1
ATOM 1425 O O . ARG A 1 195 ? -19.248 7.143 32.338 1.00 80.75 195 ARG A O 1
ATOM 1432 N N . LEU A 1 196 ? -19.600 6.784 30.140 1.00 84.38 196 LEU A N 1
ATOM 1433 C CA . LEU A 1 196 ? -19.978 5.379 30.277 1.00 84.38 196 LEU A CA 1
ATOM 1434 C C . LEU A 1 196 ? -18.728 4.531 30.590 1.00 84.38 196 LEU A C 1
ATOM 1436 O O . LEU A 1 196 ? -17.630 4.889 30.150 1.00 84.38 196 LEU A O 1
ATOM 1440 N N . PRO A 1 197 ? -18.856 3.421 31.337 1.00 83.50 197 PRO A N 1
ATOM 1441 C CA . PRO A 1 197 ? -17.754 2.479 31.528 1.00 83.50 197 PRO A CA 1
ATOM 1442 C C . PRO A 1 197 ? -17.285 1.887 30.195 1.00 83.50 197 PRO A C 1
ATOM 1444 O O . PRO A 1 197 ? -18.082 1.733 29.269 1.00 83.50 197 PRO A O 1
ATOM 1447 N N . ALA A 1 198 ? -16.008 1.522 30.101 1.00 79.44 198 ALA A N 1
ATOM 1448 C CA . ALA A 1 198 ? -15.473 0.861 28.913 1.00 79.44 198 ALA A CA 1
ATOM 1449 C C . ALA A 1 198 ? -16.171 -0.495 28.689 1.00 79.44 198 ALA A C 1
ATOM 1451 O O . ALA A 1 198 ? -16.413 -1.228 29.652 1.00 79.44 198 ALA A O 1
ATOM 1452 N N . ALA A 1 199 ? -16.499 -0.858 27.442 1.00 78.25 199 ALA A N 1
ATOM 1453 C CA . ALA A 1 199 ? -17.167 -2.136 27.159 1.00 78.25 199 ALA A CA 1
ATOM 1454 C C . ALA A 1 199 ? -16.357 -3.350 27.645 1.00 78.25 199 ALA A C 1
ATOM 1456 O O . ALA A 1 199 ? -16.935 -4.363 28.029 1.00 78.25 199 ALA A O 1
ATOM 1457 N N . GLU A 1 200 ? -15.031 -3.241 27.687 1.00 72.56 200 GLU A N 1
ATOM 1458 C CA . GLU A 1 200 ? -14.108 -4.262 28.186 1.00 72.56 200 GLU A CA 1
ATOM 1459 C C . GLU A 1 200 ? -14.217 -4.479 29.705 1.00 72.56 200 GLU A C 1
ATOM 1461 O O . GLU A 1 200 ? -13.906 -5.565 30.200 1.00 72.56 200 GLU A O 1
ATOM 1466 N N . ASP A 1 201 ? -14.662 -3.462 30.446 1.00 79.12 201 ASP A N 1
ATOM 1467 C CA . ASP A 1 201 ? -14.962 -3.569 31.875 1.00 79.12 201 ASP A CA 1
ATOM 1468 C C . ASP A 1 201 ? -16.368 -4.124 32.118 1.00 79.12 201 ASP A C 1
ATOM 1470 O O . ASP A 1 201 ? -16.600 -4.783 33.129 1.00 79.12 201 ASP A O 1
ATOM 1474 N N . LEU A 1 202 ? -17.294 -3.898 31.181 1.00 80.94 202 LEU A N 1
ATOM 1475 C CA . LEU A 1 202 ? -18.653 -4.442 31.230 1.00 80.94 202 LEU A CA 1
ATOM 1476 C C . LEU A 1 202 ? -18.727 -5.906 30.801 1.00 80.94 202 LEU A C 1
ATOM 1478 O O . LEU A 1 202 ? -19.621 -6.619 31.234 1.00 80.94 202 LEU A O 1
ATOM 1482 N N . PHE A 1 203 ? -17.814 -6.360 29.946 1.00 78.38 203 PHE A N 1
ATOM 1483 C CA . PHE A 1 203 ? -17.773 -7.735 29.463 1.00 78.38 203 PHE A CA 1
ATOM 1484 C C . PHE A 1 203 ? -16.360 -8.297 29.638 1.00 78.38 203 PHE A C 1
ATOM 1486 O O . PHE A 1 203 ? -15.616 -8.430 28.661 1.00 78.38 203 PHE A O 1
ATOM 1493 N N . PRO A 1 204 ? -15.967 -8.659 30.876 1.00 64.75 204 PRO A N 1
ATOM 1494 C CA . PRO A 1 204 ? -14.618 -9.130 31.171 1.00 64.75 204 PRO A CA 1
ATOM 1495 C C . PRO A 1 204 ? -14.262 -10.432 30.443 1.00 64.75 204 PRO A C 1
ATOM 1497 O O . PRO A 1 204 ? -13.084 -10.700 30.234 1.00 64.75 204 PRO A O 1
ATOM 1500 N N . SER A 1 205 ? -15.240 -11.215 29.975 1.00 60.75 205 SER A N 1
ATOM 1501 C CA . SER A 1 205 ? -14.995 -12.370 29.099 1.00 60.75 205 SER A CA 1
ATOM 1502 C C . SER A 1 205 ? -14.447 -11.984 27.717 1.00 60.75 205 SER A C 1
ATOM 1504 O O . SER A 1 205 ? -13.794 -12.803 27.072 1.00 60.75 205 SER A O 1
ATOM 1506 N N . VAL A 1 206 ? -14.625 -10.724 27.295 1.00 58.84 206 VAL A N 1
ATOM 1507 C CA . VAL A 1 206 ? -13.988 -10.131 26.107 1.00 58.84 206 VAL A CA 1
ATOM 1508 C C . VAL A 1 206 ? -12.648 -9.491 26.436 1.00 58.84 206 VAL A C 1
ATOM 1510 O O . VAL A 1 206 ? -11.979 -9.034 25.506 1.00 58.84 206 VAL A O 1
ATOM 1513 N N . ARG A 1 207 ? -12.204 -9.469 27.710 1.00 48.97 207 ARG A N 1
ATOM 1514 C CA . ARG A 1 207 ? -10.809 -9.138 28.024 1.00 48.97 207 ARG A CA 1
ATOM 1515 C C . ARG A 1 207 ? -9.947 -10.174 27.333 1.00 48.97 207 ARG A C 1
ATOM 1517 O O . ARG A 1 207 ? -9.650 -11.253 27.845 1.00 48.97 207 ARG A O 1
ATOM 1524 N N . ARG A 1 208 ? -9.546 -9.814 26.118 1.00 46.34 208 ARG A N 1
ATOM 1525 C CA . ARG A 1 208 ? -8.474 -10.464 25.405 1.00 46.34 208 ARG A CA 1
ATOM 1526 C C . ARG A 1 208 ? -7.297 -10.480 26.377 1.00 46.34 208 ARG A C 1
ATOM 1528 O O . ARG A 1 208 ? -7.129 -9.517 27.136 1.00 46.34 208 ARG A O 1
ATOM 1535 N N . PRO A 1 209 ? -6.483 -11.549 26.374 1.00 37.94 209 PRO A N 1
ATOM 1536 C CA . PRO A 1 209 ? -5.186 -11.478 27.023 1.00 37.94 209 PRO A CA 1
ATOM 1537 C C . PRO A 1 209 ? -4.568 -10.144 26.614 1.00 37.94 209 PRO A C 1
ATOM 1539 O O . PRO A 1 209 ? -4.635 -9.827 25.421 1.00 37.94 209 PRO A O 1
ATOM 1542 N N . ALA A 1 210 ? -4.080 -9.366 27.593 1.00 37.59 210 ALA A N 1
ATOM 1543 C CA . ALA A 1 210 ? -3.417 -8.084 27.370 1.00 37.59 210 ALA A CA 1
ATOM 1544 C C . ALA A 1 210 ? -2.687 -8.149 26.031 1.00 37.59 210 ALA A C 1
ATOM 1546 O O . ALA A 1 210 ? -1.889 -9.077 25.845 1.00 37.59 210 ALA A O 1
ATOM 1547 N N . VAL A 1 211 ? -3.078 -7.280 25.085 1.00 43.69 211 VAL A N 1
ATOM 1548 C CA . VAL A 1 211 ? -2.544 -7.278 23.720 1.00 43.69 211 VAL A CA 1
ATOM 1549 C C . VAL A 1 211 ? -1.047 -7.479 23.862 1.00 43.69 211 VAL A C 1
ATOM 1551 O O . VAL A 1 211 ? -0.382 -6.664 24.499 1.00 43.69 211 VAL A O 1
ATOM 1554 N N . LYS A 1 212 ? -0.524 -8.611 23.370 1.00 43.69 212 LYS A N 1
ATOM 1555 C CA . LYS A 1 212 ? 0.921 -8.748 23.219 1.00 43.69 212 LYS A CA 1
ATOM 1556 C C . LYS A 1 212 ? 1.302 -7.572 22.340 1.00 43.69 212 LYS A C 1
ATOM 1558 O O . LYS A 1 212 ? 0.938 -7.577 21.166 1.00 43.69 212 LYS A O 1
ATOM 1563 N N . THR A 1 213 ? 1.930 -6.566 22.939 1.00 51.62 213 THR A N 1
ATOM 1564 C CA . THR A 1 213 ? 2.438 -5.371 22.278 1.00 51.62 213 THR A CA 1
ATOM 1565 C C . THR A 1 213 ? 3.116 -5.835 21.001 1.00 51.62 213 THR A C 1
ATOM 1567 O O . THR A 1 213 ? 4.069 -6.618 21.045 1.00 51.62 213 THR A O 1
ATOM 1570 N N . ASN A 1 214 ? 2.543 -5.479 19.852 1.00 73.62 214 ASN A N 1
ATOM 1571 C CA . ASN A 1 214 ? 3.142 -5.841 18.584 1.00 73.62 214 ASN A CA 1
ATOM 1572 C C . ASN A 1 214 ? 4.069 -4.695 18.216 1.00 73.62 214 ASN A C 1
ATOM 1574 O O . ASN A 1 214 ? 3.659 -3.759 17.537 1.00 73.62 214 ASN A O 1
ATOM 1578 N N . HIS A 1 215 ? 5.315 -4.794 18.680 1.00 86.75 215 HIS A N 1
ATOM 1579 C CA . HIS A 1 215 ? 6.324 -3.749 18.527 1.00 86.75 215 HIS A CA 1
ATOM 1580 C C . HIS A 1 215 ? 6.461 -3.247 17.083 1.00 86.75 215 HIS A C 1
ATOM 1582 O O . HIS A 1 215 ? 6.732 -2.068 16.874 1.00 86.75 215 HIS A O 1
ATOM 1588 N N . ILE A 1 216 ? 6.230 -4.113 16.088 1.00 92.12 216 ILE A N 1
ATOM 1589 C CA . ILE A 1 216 ? 6.274 -3.741 14.671 1.00 92.12 216 ILE A CA 1
ATOM 1590 C C . ILE A 1 216 ? 5.070 -2.882 14.293 1.00 92.12 216 ILE A C 1
ATOM 1592 O O . ILE A 1 216 ? 5.269 -1.840 13.676 1.00 92.12 216 ILE A O 1
ATOM 1596 N N . LEU A 1 217 ? 3.844 -3.288 14.649 1.00 91.94 217 LEU A N 1
ATOM 1597 C CA . LEU A 1 217 ? 2.659 -2.476 14.357 1.00 91.94 217 LEU A CA 1
ATOM 1598 C C . LEU A 1 217 ? 2.697 -1.151 15.126 1.00 91.94 217 LEU A C 1
ATOM 1600 O O . LEU A 1 217 ? 2.445 -0.111 14.528 1.00 91.94 217 LEU A O 1
ATOM 1604 N N . ASP A 1 218 ? 3.094 -1.184 16.400 1.00 90.06 218 ASP A N 1
ATOM 1605 C CA . ASP A 1 218 ? 3.206 0.004 17.253 1.00 90.06 218 ASP A CA 1
ATOM 1606 C C . ASP A 1 218 ? 4.187 1.023 16.658 1.00 90.06 218 ASP A C 1
ATOM 1608 O O . ASP A 1 218 ? 3.888 2.213 16.571 1.00 90.06 218 ASP A O 1
ATOM 1612 N N . ALA A 1 219 ? 5.347 0.557 16.187 1.00 93.62 219 ALA A N 1
ATOM 1613 C CA . ALA A 1 219 ? 6.321 1.418 15.527 1.00 93.62 219 ALA A CA 1
ATOM 1614 C C . ALA A 1 219 ? 5.859 1.876 14.135 1.00 93.62 219 ALA A C 1
ATOM 1616 O O . ALA A 1 219 ? 6.173 2.991 13.718 1.00 93.62 219 ALA A O 1
ATOM 1617 N N . PHE A 1 220 ? 5.112 1.035 13.416 1.00 95.81 220 PHE A N 1
ATOM 1618 C CA . PHE A 1 220 ? 4.610 1.348 12.083 1.00 95.81 220 PHE A CA 1
ATOM 1619 C C . PHE A 1 220 ? 3.575 2.474 12.112 1.00 95.81 220 PHE A C 1
ATOM 1621 O O . PHE A 1 220 ? 3.735 3.451 11.386 1.00 95.81 220 PHE A O 1
ATOM 1628 N N . VAL A 1 221 ? 2.543 2.374 12.961 1.00 93.12 221 VAL A N 1
ATOM 1629 C CA . VAL A 1 221 ? 1.429 3.346 12.986 1.00 93.12 221 VAL A CA 1
ATOM 1630 C C . VAL A 1 221 ? 1.857 4.743 13.433 1.00 93.12 221 VAL A C 1
ATOM 1632 O O . VAL A 1 221 ? 1.185 5.716 13.104 1.00 93.12 221 VAL A O 1
ATOM 1635 N N . ALA A 1 222 ? 2.997 4.861 14.119 1.00 92.06 222 ALA A N 1
ATOM 1636 C CA . ALA A 1 222 ? 3.602 6.142 14.474 1.00 92.06 222 ALA A CA 1
ATOM 1637 C C . ALA A 1 222 ? 4.189 6.892 13.262 1.00 92.06 222 ALA A C 1
ATOM 1639 O O . ALA A 1 222 ? 4.481 8.082 13.362 1.00 92.06 222 ALA A O 1
ATOM 1640 N N . CYS A 1 223 ? 4.369 6.216 12.120 1.00 94.44 223 CYS A N 1
ATOM 1641 C CA . CYS A 1 223 ? 4.946 6.760 10.891 1.00 94.44 223 CYS A CA 1
ATOM 1642 C C . CYS A 1 223 ? 6.295 7.466 11.092 1.00 94.44 223 CYS A C 1
ATOM 1644 O O . CYS A 1 223 ? 6.562 8.483 10.461 1.00 94.44 223 CYS A O 1
ATOM 1646 N N . LYS A 1 224 ? 7.168 6.912 11.943 1.00 93.81 224 LYS A N 1
ATOM 1647 C CA . LYS A 1 224 ? 8.506 7.465 12.210 1.00 93.81 224 LYS A CA 1
ATOM 1648 C C . LYS A 1 224 ? 9.623 6.615 11.604 1.00 93.81 224 LYS A C 1
ATOM 1650 O O . LYS A 1 224 ? 9.499 5.390 11.593 1.00 93.81 224 LYS A O 1
ATOM 1655 N N . PRO A 1 225 ? 10.759 7.216 11.201 1.00 94.62 225 PRO A N 1
ATOM 1656 C CA . PRO A 1 225 ? 11.929 6.476 10.721 1.00 94.62 225 PRO A CA 1
ATOM 1657 C C . PRO A 1 225 ? 12.449 5.369 11.649 1.00 94.62 225 PRO A C 1
ATOM 1659 O O . PRO A 1 225 ? 12.986 4.367 11.176 1.00 94.62 225 PRO A O 1
ATOM 1662 N N . SER A 1 226 ? 12.265 5.508 12.967 1.00 93.06 226 SER A N 1
ATOM 1663 C CA . SER A 1 226 ? 12.655 4.494 13.959 1.00 93.06 226 SER A CA 1
ATOM 1664 C C . SER A 1 226 ? 11.999 3.126 13.727 1.00 93.06 226 SER A C 1
ATOM 1666 O O . SER A 1 226 ? 12.540 2.108 14.159 1.00 93.06 226 SER A O 1
ATOM 1668 N N . PHE A 1 227 ? 10.890 3.076 12.982 1.00 95.50 227 PHE A N 1
ATOM 1669 C CA . PHE A 1 227 ? 10.254 1.846 12.518 1.00 95.50 227 PHE A CA 1
ATOM 1670 C C . PHE A 1 227 ? 11.226 0.881 11.822 1.00 95.50 227 PHE A C 1
ATOM 1672 O O . PHE A 1 227 ? 11.168 -0.328 12.047 1.00 95.50 227 PHE A O 1
ATOM 1679 N N . PHE A 1 228 ? 12.166 1.389 11.022 1.00 95.56 228 PHE A N 1
ATOM 1680 C CA . PHE A 1 228 ? 13.108 0.530 10.302 1.00 95.56 228 PHE A CA 1
ATOM 1681 C C . PHE A 1 228 ? 14.107 -0.171 11.229 1.00 95.56 228 PHE A C 1
ATOM 1683 O O . PHE A 1 228 ? 14.539 -1.284 10.929 1.00 95.56 228 PHE A O 1
ATOM 1690 N N . GLU A 1 229 ? 14.444 0.428 12.372 1.00 94.19 229 GLU A N 1
ATOM 1691 C CA . GLU A 1 229 ? 15.270 -0.237 13.384 1.00 94.19 229 GLU A CA 1
ATOM 1692 C C . GLU A 1 229 ? 14.500 -1.369 14.069 1.00 94.19 229 GLU A C 1
ATOM 1694 O O . GLU A 1 229 ? 15.059 -2.440 14.306 1.00 94.19 229 GLU A O 1
ATOM 1699 N N . VAL A 1 230 ? 13.191 -1.190 14.280 1.00 94.50 230 VAL A N 1
ATOM 1700 C CA . VAL A 1 230 ? 12.310 -2.258 14.772 1.00 94.50 230 VAL A CA 1
ATOM 1701 C C . VAL A 1 230 ? 12.207 -3.397 13.756 1.00 94.50 230 VAL A C 1
ATOM 1703 O O . VAL A 1 230 ? 12.383 -4.554 14.130 1.00 94.50 230 VAL A O 1
ATOM 1706 N N . LEU A 1 231 ? 12.017 -3.101 12.465 1.00 94.00 231 LEU A N 1
ATOM 1707 C CA . LEU A 1 231 ? 12.004 -4.134 11.420 1.00 94.00 231 LEU A CA 1
ATOM 1708 C C . LEU A 1 231 ? 13.313 -4.929 11.359 1.00 94.00 231 LEU A C 1
ATOM 1710 O O . LEU A 1 231 ? 13.285 -6.151 11.206 1.00 94.00 231 LEU A O 1
ATOM 1714 N N . LYS A 1 232 ? 14.463 -4.256 11.487 1.00 92.50 232 LYS A N 1
ATOM 1715 C CA . LYS A 1 232 ? 15.775 -4.918 11.517 1.00 92.50 232 LYS A CA 1
ATOM 1716 C C . LYS A 1 232 ? 15.934 -5.801 12.752 1.00 92.50 232 LYS A C 1
ATOM 1718 O O . LYS A 1 232 ? 16.415 -6.928 12.622 1.00 92.50 232 LYS A O 1
ATOM 1723 N N . ALA A 1 233 ? 15.536 -5.312 13.927 1.00 91.19 233 ALA A N 1
ATOM 1724 C CA . ALA A 1 233 ? 15.599 -6.065 15.179 1.00 91.19 233 ALA A CA 1
ATOM 1725 C C . ALA A 1 233 ? 14.709 -7.317 15.131 1.00 91.19 233 ALA A C 1
ATOM 1727 O O . ALA A 1 233 ? 15.136 -8.405 15.519 1.00 91.19 233 ALA A O 1
ATOM 1728 N N . GLU A 1 234 ? 13.517 -7.184 14.552 1.00 90.19 234 GLU A N 1
ATOM 1729 C CA . GLU A 1 234 ? 12.531 -8.256 14.417 1.00 90.19 234 GLU A CA 1
ATOM 1730 C C . GLU A 1 234 ? 12.674 -9.059 13.115 1.00 90.19 234 GLU A C 1
ATOM 1732 O O . GLU A 1 234 ? 11.822 -9.884 12.794 1.00 90.19 234 GLU A O 1
ATOM 1737 N N . ARG A 1 235 ? 13.771 -8.895 12.360 1.00 88.50 235 ARG A N 1
ATOM 1738 C CA . ARG A 1 235 ? 13.951 -9.494 11.021 1.00 88.50 235 ARG A CA 1
ATOM 1739 C C . ARG A 1 235 ? 13.596 -10.983 10.949 1.00 88.50 235 ARG A C 1
ATOM 1741 O O . ARG A 1 235 ? 13.117 -11.455 9.924 1.00 88.50 235 ARG A O 1
ATOM 1748 N N . ARG A 1 236 ? 13.844 -11.729 12.029 1.00 86.88 236 ARG A N 1
ATOM 1749 C CA . ARG A 1 236 ? 13.615 -13.180 12.114 1.00 86.88 236 ARG A CA 1
ATOM 1750 C C . ARG A 1 236 ? 12.153 -13.596 11.938 1.00 86.88 236 ARG A C 1
ATOM 1752 O O . ARG A 1 236 ? 11.921 -14.768 11.664 1.00 86.88 236 ARG A O 1
ATOM 1759 N N . ILE A 1 237 ? 11.194 -12.685 12.113 1.00 87.12 237 ILE A N 1
ATOM 1760 C CA . ILE A 1 237 ? 9.774 -12.992 11.910 1.00 87.12 237 ILE A CA 1
ATOM 1761 C C . ILE A 1 237 ? 9.386 -13.038 10.427 1.00 87.12 237 ILE A C 1
ATOM 1763 O O . ILE A 1 237 ? 8.371 -13.638 10.076 1.00 87.12 237 ILE A O 1
ATOM 1767 N N . PHE A 1 238 ? 10.176 -12.401 9.558 1.00 89.50 238 PHE A N 1
ATOM 1768 C CA . PHE A 1 238 ? 9.882 -12.327 8.136 1.00 89.50 238 PHE A CA 1
ATOM 1769 C C . PHE A 1 238 ? 10.431 -13.567 7.425 1.00 89.50 238 PHE A C 1
ATOM 1771 O O . PHE A 1 238 ? 11.554 -14.000 7.706 1.00 89.50 238 PHE A O 1
ATOM 1778 N N . PRO A 1 239 ? 9.662 -14.151 6.492 1.00 89.25 239 PRO A N 1
ATOM 1779 C CA . PRO A 1 239 ? 10.137 -15.263 5.690 1.00 89.25 239 PRO A CA 1
ATOM 1780 C C . PRO A 1 239 ? 11.154 -14.780 4.654 1.00 89.25 239 PRO A C 1
ATOM 1782 O O . PRO A 1 239 ? 11.566 -13.619 4.628 1.00 89.25 239 PRO A O 1
ATOM 1785 N N . ARG A 1 240 ? 11.543 -15.677 3.747 1.00 90.19 240 ARG A N 1
ATOM 1786 C CA . ARG A 1 240 ? 12.319 -15.283 2.572 1.00 90.19 240 ARG A CA 1
ATOM 1787 C C . ARG A 1 240 ? 11.554 -14.233 1.769 1.00 90.19 240 ARG A C 1
ATOM 1789 O O . ARG A 1 240 ? 10.321 -14.231 1.733 1.00 90.19 240 ARG A O 1
ATOM 1796 N N . VAL A 1 241 ? 12.296 -13.357 1.104 1.00 90.50 241 VAL A N 1
ATOM 1797 C CA . VAL A 1 241 ? 11.727 -12.196 0.417 1.00 90.50 241 VAL A CA 1
ATOM 1798 C C . VAL A 1 241 ? 12.185 -12.116 -1.025 1.00 90.50 241 VAL A C 1
ATOM 1800 O O . VAL A 1 241 ? 13.316 -12.462 -1.357 1.00 90.50 241 VAL A O 1
ATOM 1803 N N . ARG A 1 242 ? 11.317 -11.618 -1.899 1.00 87.50 242 ARG A N 1
ATOM 1804 C CA . ARG A 1 242 ? 11.707 -11.088 -3.206 1.00 87.50 242 ARG A CA 1
ATOM 1805 C C . ARG A 1 242 ? 11.752 -9.573 -3.107 1.00 87.50 242 ARG A C 1
ATOM 1807 O O . ARG A 1 242 ? 10.769 -8.982 -2.674 1.00 87.50 242 ARG A O 1
ATOM 1814 N N . ILE A 1 243 ? 12.861 -8.972 -3.519 1.00 88.31 243 ILE A N 1
ATOM 1815 C CA . ILE A 1 243 ? 13.053 -7.521 -3.506 1.00 88.31 243 ILE A CA 1
ATOM 1816 C C . ILE A 1 243 ? 13.115 -7.040 -4.953 1.00 88.31 243 ILE A C 1
ATOM 1818 O O . ILE A 1 243 ? 13.902 -7.551 -5.750 1.00 88.31 243 ILE A O 1
ATOM 1822 N N . GLU A 1 244 ? 12.248 -6.092 -5.288 1.00 86.25 244 GLU A N 1
ATOM 1823 C CA . GLU A 1 244 ? 12.068 -5.553 -6.634 1.00 86.25 244 GLU A CA 1
ATOM 1824 C C . GLU A 1 244 ? 12.157 -4.021 -6.563 1.00 86.25 244 GLU A C 1
ATOM 1826 O O . GLU A 1 244 ? 11.139 -3.373 -6.308 1.00 86.25 244 GLU A O 1
ATOM 1831 N N . PRO A 1 245 ? 13.351 -3.424 -6.732 1.00 88.62 245 PRO A N 1
ATOM 1832 C CA . PRO A 1 245 ? 13.495 -1.996 -6.969 1.00 88.62 245 PRO A CA 1
ATOM 1833 C C . PRO A 1 245 ? 12.964 -1.635 -8.360 1.00 88.62 245 PRO A C 1
ATOM 1835 O O . PRO A 1 245 ? 13.184 -2.360 -9.334 1.00 88.62 245 PRO A O 1
ATOM 1838 N N . TRP A 1 246 ? 12.263 -0.510 -8.456 1.00 86.75 246 TRP A N 1
ATOM 1839 C CA . TRP A 1 246 ? 11.749 0.020 -9.714 1.00 86.75 246 TRP A CA 1
ATOM 1840 C C . TRP A 1 246 ? 11.555 1.537 -9.649 1.00 86.75 246 TRP A C 1
ATOM 1842 O O . TRP A 1 246 ? 11.222 2.113 -8.617 1.00 86.75 246 TRP A O 1
ATOM 1852 N N . GLU A 1 247 ? 11.761 2.203 -10.776 1.00 87.88 247 GLU A N 1
ATOM 1853 C CA . GLU A 1 247 ? 11.522 3.642 -10.930 1.00 87.88 247 GLU A CA 1
ATOM 1854 C C . GLU A 1 247 ? 10.081 3.896 -11.367 1.00 87.88 247 GLU A C 1
ATOM 1856 O O . GLU A 1 247 ? 9.523 3.087 -12.109 1.00 87.88 247 GLU A O 1
ATOM 1861 N N . SER A 1 248 ? 9.477 5.010 -10.946 1.00 87.25 248 SER A N 1
ATOM 1862 C CA . SER A 1 248 ? 8.149 5.379 -11.445 1.00 87.25 248 SER A CA 1
ATOM 1863 C C . SER A 1 248 ? 8.176 5.553 -12.972 1.00 87.25 248 SER A C 1
ATOM 1865 O O . SER A 1 248 ? 9.100 6.189 -13.485 1.00 87.25 248 SER A O 1
ATOM 1867 N N . PRO A 1 249 ? 7.179 5.034 -13.714 1.00 82.38 249 PRO A N 1
ATOM 1868 C CA . PRO A 1 249 ? 7.079 5.258 -15.158 1.00 82.38 249 PRO A CA 1
ATOM 1869 C C . PRO A 1 249 ? 6.839 6.730 -15.516 1.00 82.38 249 PRO A C 1
ATOM 1871 O O . PRO A 1 249 ? 7.081 7.109 -16.658 1.00 82.38 249 PRO A O 1
ATOM 1874 N N . ASP A 1 250 ? 6.381 7.530 -14.546 1.00 82.75 250 ASP A N 1
ATOM 1875 C CA . ASP A 1 250 ? 6.112 8.965 -14.675 1.00 82.75 250 ASP A CA 1
ATOM 1876 C C . ASP A 1 250 ? 7.322 9.835 -14.276 1.00 82.75 250 ASP A C 1
ATOM 1878 O O . ASP A 1 250 ? 7.188 11.049 -14.133 1.00 82.75 250 ASP A O 1
ATOM 1882 N N . ASN A 1 251 ? 8.494 9.231 -14.036 1.00 82.56 251 ASN A N 1
ATOM 1883 C CA . ASN A 1 251 ? 9.712 9.998 -13.788 1.00 82.56 251 ASN A CA 1
ATOM 1884 C C . ASN A 1 251 ? 10.006 10.899 -14.993 1.00 82.56 251 ASN A C 1
ATOM 1886 O O . ASN A 1 251 ? 10.064 10.436 -16.134 1.00 82.56 251 ASN A O 1
ATOM 1890 N N . ALA A 1 252 ? 10.179 12.186 -14.702 1.00 72.19 252 ALA A N 1
ATOM 1891 C CA . ALA A 1 252 ? 10.612 13.194 -15.656 1.00 72.19 252 ALA A CA 1
ATOM 1892 C C . ALA A 1 252 ? 12.102 12.992 -16.007 1.00 72.19 252 ALA A C 1
ATOM 1894 O O . ALA A 1 252 ? 12.761 12.129 -15.410 1.00 72.19 252 ALA A O 1
ATOM 1895 N N . PRO A 1 253 ? 12.656 13.752 -16.972 1.00 69.31 253 PRO A N 1
ATOM 1896 C CA . PRO A 1 253 ? 14.020 13.523 -17.426 1.00 69.31 253 PRO A CA 1
ATOM 1897 C C . PRO A 1 253 ? 14.942 13.665 -16.227 1.00 69.31 253 PRO A C 1
ATOM 1899 O O . PRO A 1 253 ? 14.653 14.457 -15.332 1.00 69.31 253 PRO A O 1
ATOM 1902 N N . HIS A 1 254 ? 16.033 12.904 -16.169 1.00 64.75 254 HIS A N 1
ATOM 1903 C CA . HIS A 1 254 ? 16.972 12.962 -15.042 1.00 64.75 254 HIS A CA 1
ATOM 1904 C C . HIS A 1 254 ? 17.805 14.265 -15.030 1.00 64.75 254 HIS A C 1
ATOM 1906 O O . HIS A 1 254 ? 19.016 14.225 -14.827 1.00 64.75 254 HIS A O 1
ATOM 1912 N N . ILE A 1 255 ? 17.161 15.415 -15.245 1.00 67.62 255 ILE A N 1
ATOM 1913 C CA . ILE A 1 255 ? 17.691 16.737 -14.934 1.00 67.62 255 ILE A CA 1
ATOM 1914 C C . ILE A 1 255 ? 17.617 16.962 -13.418 1.00 67.62 255 ILE A C 1
ATOM 1916 O O . ILE A 1 255 ? 16.722 16.414 -12.764 1.00 67.62 255 ILE A O 1
ATOM 1920 N N . PRO A 1 256 ? 18.533 17.753 -12.834 1.00 65.81 256 PRO A N 1
ATOM 1921 C CA . PRO A 1 256 ? 18.541 18.008 -11.400 1.00 65.81 256 PRO A CA 1
ATOM 1922 C C . PRO A 1 256 ? 17.185 18.495 -10.875 1.00 65.81 256 PRO A C 1
ATOM 1924 O O . PRO A 1 256 ? 16.701 17.985 -9.878 1.00 65.81 256 PRO A O 1
ATOM 1927 N N . GLU A 1 257 ? 16.515 19.412 -11.561 1.00 73.69 257 GLU A N 1
ATOM 1928 C CA . GLU A 1 257 ? 15.294 20.071 -11.087 1.00 73.69 257 GLU A CA 1
ATOM 1929 C C . GLU A 1 257 ? 14.064 19.147 -11.081 1.00 73.69 257 GLU A C 1
ATOM 1931 O O . GLU A 1 257 ? 13.069 19.433 -10.402 1.00 73.69 257 GLU A O 1
ATOM 1936 N N . ALA A 1 258 ? 14.123 18.047 -11.834 1.00 78.88 258 ALA A N 1
ATOM 1937 C CA . ALA A 1 258 ? 13.019 17.124 -12.018 1.00 78.88 258 ALA A CA 1
ATOM 1938 C C . ALA A 1 258 ? 12.843 16.194 -10.819 1.00 78.88 258 ALA A C 1
ATOM 1940 O O . ALA A 1 258 ? 13.777 15.565 -10.310 1.00 78.88 258 ALA A O 1
ATOM 1941 N N . GLU A 1 259 ? 11.588 16.052 -10.413 1.00 86.00 259 GLU A N 1
ATOM 1942 C CA . GLU A 1 259 ? 11.221 15.108 -9.381 1.00 86.00 259 GLU A CA 1
ATOM 1943 C C . GLU A 1 259 ? 11.242 13.675 -9.920 1.00 86.00 259 GLU A C 1
ATOM 1945 O O . GLU A 1 259 ? 10.544 13.328 -10.873 1.00 86.00 259 GLU A O 1
ATOM 1950 N N . ASN A 1 260 ? 12.023 12.824 -9.262 1.00 87.06 260 ASN A N 1
ATOM 1951 C CA . ASN A 1 260 ? 12.169 11.419 -9.597 1.00 87.06 260 ASN A CA 1
ATOM 1952 C C . ASN A 1 260 ? 11.764 10.546 -8.414 1.00 87.06 260 ASN A C 1
ATOM 1954 O O . ASN A 1 260 ? 12.254 10.700 -7.297 1.00 87.06 260 ASN A O 1
ATOM 1958 N N . THR A 1 261 ? 10.886 9.587 -8.664 1.00 90.69 261 THR A N 1
ATOM 1959 C CA . THR A 1 261 ? 10.384 8.647 -7.671 1.00 90.69 261 THR A CA 1
ATOM 1960 C C . THR A 1 261 ? 10.988 7.262 -7.886 1.00 90.69 261 THR A C 1
ATOM 1962 O O . THR A 1 261 ? 10.887 6.668 -8.962 1.00 90.69 261 THR A O 1
ATOM 1965 N N . TYR A 1 262 ? 11.579 6.732 -6.821 1.00 90.88 262 TYR A N 1
ATOM 1966 C CA . TYR A 1 262 ? 12.177 5.405 -6.744 1.00 90.88 262 TYR A CA 1
ATOM 1967 C C . TYR A 1 262 ? 11.396 4.574 -5.739 1.00 90.88 262 TYR A C 1
ATOM 1969 O O . TYR A 1 262 ? 11.169 5.004 -4.607 1.00 90.88 262 TYR A O 1
ATOM 1977 N N . ASN A 1 263 ? 10.986 3.386 -6.151 1.00 92.31 263 ASN A N 1
ATOM 1978 C CA . ASN A 1 263 ? 10.184 2.475 -5.359 1.00 92.31 263 ASN A CA 1
ATOM 1979 C C . ASN A 1 263 ? 10.942 1.171 -5.147 1.00 92.31 263 ASN A C 1
ATOM 1981 O O . ASN A 1 263 ? 11.771 0.758 -5.956 1.00 92.31 263 ASN A O 1
ATOM 1985 N N . GLU A 1 264 ? 10.600 0.479 -4.076 1.00 91.88 264 GLU A N 1
ATOM 1986 C CA . GLU A 1 264 ? 11.030 -0.885 -3.851 1.00 91.88 264 GLU A CA 1
ATOM 1987 C C . GLU A 1 264 ? 9.871 -1.685 -3.277 1.00 91.88 264 GLU A C 1
ATOM 1989 O O . GLU A 1 264 ? 9.146 -1.240 -2.384 1.00 91.88 264 GLU A O 1
ATOM 1994 N N . THR A 1 265 ? 9.659 -2.868 -3.838 1.00 91.38 265 THR A N 1
ATOM 1995 C CA . THR A 1 265 ? 8.637 -3.806 -3.387 1.00 91.38 265 THR A CA 1
ATOM 1996 C C . THR A 1 265 ? 9.305 -5.037 -2.803 1.00 91.38 265 THR A C 1
ATOM 1998 O O . THR A 1 265 ? 10.098 -5.702 -3.466 1.00 91.38 265 THR A O 1
ATOM 2001 N N . VAL A 1 266 ? 8.950 -5.360 -1.565 1.00 92.44 266 VAL A N 1
ATOM 2002 C CA . VAL A 1 266 ? 9.395 -6.552 -0.850 1.00 92.44 266 VAL A CA 1
ATOM 2003 C C . VAL A 1 266 ? 8.208 -7.503 -0.737 1.00 92.44 266 VAL A C 1
ATOM 2005 O O . VAL A 1 266 ? 7.262 -7.253 0.006 1.00 92.44 266 VAL A O 1
ATOM 2008 N N . THR A 1 267 ? 8.234 -8.591 -1.503 1.00 89.62 267 THR A N 1
ATOM 2009 C CA . THR A 1 267 ? 7.200 -9.634 -1.463 1.00 89.62 267 THR A CA 1
ATOM 2010 C C . THR A 1 267 ? 7.647 -10.780 -0.566 1.00 89.62 267 THR A C 1
ATOM 2012 O O . THR A 1 267 ? 8.712 -11.357 -0.790 1.00 89.62 267 THR A O 1
ATOM 2015 N N . PHE A 1 268 ? 6.823 -11.132 0.419 1.00 90.31 268 PHE A N 1
ATOM 2016 C CA . PHE A 1 268 ? 7.086 -12.237 1.342 1.00 90.31 268 PHE A CA 1
ATOM 2017 C C . PHE A 1 268 ? 6.757 -13.596 0.698 1.00 90.31 268 PHE A C 1
ATOM 2019 O O . PHE A 1 268 ? 5.818 -13.695 -0.091 1.00 90.31 268 PHE A O 1
ATOM 2026 N N . GLU A 1 269 ? 7.515 -14.652 1.030 1.00 87.75 269 GLU A N 1
ATOM 2027 C CA . GLU A 1 269 ? 7.256 -16.034 0.565 1.00 87.75 269 GLU A CA 1
ATOM 2028 C C . GLU A 1 269 ? 5.827 -16.492 0.866 1.00 87.75 269 GLU A C 1
ATOM 2030 O O . GLU A 1 269 ? 5.167 -17.130 0.047 1.00 87.75 269 GLU A O 1
ATOM 2035 N N . HIS A 1 270 ? 5.360 -16.135 2.057 1.00 85.50 270 HIS A N 1
ATOM 2036 C CA . HIS A 1 270 ? 4.007 -16.324 2.536 1.00 85.50 270 HIS A CA 1
ATOM 2037 C C . HIS A 1 270 ? 3.601 -15.101 3.370 1.00 85.50 270 HIS A C 1
ATOM 2039 O O . HIS A 1 270 ? 4.480 -14.395 3.875 1.00 85.50 270 HIS A O 1
ATOM 2045 N N . PRO A 1 271 ? 2.294 -14.842 3.549 1.00 89.62 271 PRO A N 1
ATOM 2046 C CA . PRO A 1 271 ? 1.840 -13.729 4.373 1.00 89.62 271 PRO A CA 1
ATOM 2047 C C . PRO A 1 271 ? 2.363 -13.816 5.816 1.00 89.62 271 PRO A C 1
ATOM 2049 O O . PRO A 1 271 ? 2.598 -14.914 6.333 1.00 89.62 271 PRO A O 1
ATOM 2052 N N . VAL A 1 272 ? 2.528 -12.659 6.456 1.00 90.19 272 VAL A N 1
ATOM 2053 C CA . VAL A 1 272 ? 2.997 -12.503 7.841 1.00 90.19 272 VAL A CA 1
ATOM 2054 C C . VAL A 1 272 ? 1.902 -11.831 8.663 1.00 90.19 272 VAL A C 1
ATOM 2056 O O . VAL A 1 272 ? 1.365 -10.807 8.253 1.00 90.19 272 VAL A O 1
ATOM 2059 N N . GLU A 1 273 ? 1.572 -12.396 9.821 1.00 87.25 273 GLU A N 1
ATOM 2060 C CA . GLU A 1 273 ? 0.563 -11.838 10.727 1.00 87.25 273 GLU A CA 1
ATOM 2061 C C . GLU A 1 273 ? 1.223 -10.853 11.706 1.00 87.25 273 GLU A C 1
ATOM 2063 O O . GLU A 1 273 ? 2.057 -11.245 12.526 1.00 87.25 273 GLU A O 1
ATOM 2068 N N . ILE A 1 274 ? 0.853 -9.573 11.636 1.00 87.62 274 ILE A N 1
ATOM 2069 C CA . ILE A 1 274 ? 1.379 -8.504 12.496 1.00 87.62 274 ILE A CA 1
ATOM 2070 C C . ILE A 1 274 ? 0.206 -7.682 13.031 1.00 87.62 274 ILE A C 1
ATOM 2072 O O . ILE A 1 274 ? -0.498 -7.030 12.272 1.00 87.62 274 ILE A O 1
ATOM 2076 N N . GLY A 1 275 ? -0.022 -7.726 14.345 1.00 78.62 275 GLY A N 1
ATOM 2077 C CA . GLY A 1 275 ? -1.066 -6.940 15.019 1.00 78.62 275 GLY A CA 1
ATOM 2078 C C . GLY A 1 275 ? -2.475 -7.147 14.447 1.00 78.62 275 GLY A C 1
ATOM 2079 O O . GLY A 1 275 ? -3.236 -6.200 14.305 1.00 78.62 275 GLY A O 1
ATOM 2080 N N . GLY A 1 276 ? -2.810 -8.383 14.057 1.00 81.69 276 GLY A N 1
ATOM 2081 C CA . GLY A 1 276 ? -4.096 -8.703 13.422 1.00 81.69 276 GLY A CA 1
ATOM 2082 C C . GLY A 1 276 ? -4.187 -8.333 11.936 1.00 81.69 276 GLY A C 1
ATOM 2083 O O . GLY A 1 276 ? -5.254 -8.493 11.338 1.00 81.69 276 GLY A O 1
ATOM 2084 N N . LEU A 1 277 ? -3.086 -7.863 11.341 1.00 89.50 277 LEU A N 1
ATOM 2085 C CA . LEU A 1 277 ? -2.965 -7.594 9.915 1.00 89.50 277 LEU A CA 1
ATOM 2086 C C . LEU A 1 277 ? -2.213 -8.717 9.205 1.00 89.50 277 LEU A C 1
ATOM 2088 O O . LEU A 1 277 ? -1.097 -9.074 9.591 1.00 89.50 277 LEU A O 1
ATOM 2092 N N . ARG A 1 278 ? -2.791 -9.212 8.110 1.00 90.25 278 ARG A N 1
ATOM 2093 C CA . ARG A 1 278 ? -2.176 -10.239 7.263 1.00 90.25 278 ARG A CA 1
ATOM 2094 C C . ARG A 1 278 ? -1.380 -9.584 6.141 1.00 90.25 278 ARG A C 1
ATOM 2096 O O . ARG A 1 278 ? -1.914 -9.301 5.069 1.00 90.25 278 ARG A O 1
ATOM 2103 N N . ILE A 1 279 ? -0.100 -9.333 6.381 1.00 93.12 279 ILE A N 1
ATOM 2104 C CA . ILE A 1 279 ? 0.775 -8.584 5.478 1.00 93.12 279 ILE A CA 1
ATOM 2105 C C . ILE A 1 279 ? 1.313 -9.498 4.377 1.00 93.12 279 ILE A C 1
ATOM 2107 O O . ILE A 1 279 ? 1.906 -10.540 4.649 1.00 93.12 279 ILE A O 1
ATOM 2111 N N . VAL A 1 280 ? 1.147 -9.083 3.123 1.00 91.12 280 VAL A N 1
ATOM 2112 C CA . VAL A 1 280 ? 1.611 -9.819 1.934 1.00 91.12 280 VAL A CA 1
ATOM 2113 C C . VAL A 1 280 ? 2.842 -9.190 1.289 1.00 91.12 280 VAL A C 1
ATOM 2115 O O . VAL A 1 280 ? 3.679 -9.906 0.733 1.00 91.12 280 VAL A O 1
ATOM 2118 N N . ARG A 1 281 ? 2.978 -7.862 1.375 1.00 92.25 281 ARG A N 1
ATOM 2119 C CA . ARG A 1 281 ? 4.136 -7.123 0.865 1.00 92.25 281 ARG A CA 1
ATOM 2120 C C . ARG A 1 281 ? 4.452 -5.919 1.735 1.00 92.25 281 ARG A C 1
ATOM 2122 O O . ARG A 1 281 ? 3.582 -5.380 2.416 1.00 92.25 281 ARG A O 1
ATOM 2129 N N . PHE A 1 282 ? 5.691 -5.471 1.634 1.00 95.94 282 PHE A N 1
ATOM 2130 C CA . PHE A 1 282 ? 6.118 -4.156 2.076 1.00 95.94 282 PHE A CA 1
ATOM 2131 C C . PHE A 1 282 ? 6.515 -3.324 0.855 1.00 95.94 282 PHE A C 1
ATOM 2133 O O . PHE A 1 282 ? 7.171 -3.825 -0.059 1.00 95.94 282 PHE A O 1
ATOM 2140 N N . LEU A 1 283 ? 6.085 -2.069 0.817 1.00 94.75 283 LEU A N 1
ATOM 2141 C CA . LEU A 1 283 ? 6.444 -1.111 -0.218 1.00 94.75 283 LEU A CA 1
ATOM 2142 C C . LEU A 1 283 ? 7.179 0.046 0.428 1.00 94.75 283 LEU A C 1
ATOM 2144 O O . LEU A 1 283 ? 6.794 0.508 1.500 1.00 94.75 283 LEU A O 1
ATOM 2148 N N . GLN A 1 284 ? 8.188 0.559 -0.254 1.00 96.06 284 GLN A N 1
ATOM 2149 C CA . GLN A 1 284 ? 8.823 1.801 0.140 1.00 96.06 284 GLN A CA 1
ATOM 2150 C C . GLN A 1 284 ? 9.141 2.660 -1.070 1.00 96.06 284 GLN A C 1
ATOM 2152 O O . GLN A 1 284 ? 9.353 2.157 -2.173 1.00 96.06 284 GLN A O 1
ATOM 2157 N N . ARG A 1 285 ? 9.125 3.969 -0.856 1.00 94.88 285 ARG A N 1
ATOM 2158 C CA . ARG A 1 285 ? 9.262 4.981 -1.890 1.00 94.88 285 ARG A CA 1
ATOM 2159 C C . ARG A 1 285 ? 10.129 6.120 -1.385 1.00 94.88 285 ARG A C 1
ATOM 2161 O O . ARG A 1 285 ? 9.913 6.631 -0.287 1.00 94.88 285 ARG A O 1
ATOM 2168 N N . LYS A 1 286 ? 11.054 6.552 -2.236 1.00 93.94 286 LYS A N 1
ATOM 2169 C CA . LYS A 1 286 ? 11.853 7.762 -2.074 1.00 93.94 286 LYS A CA 1
ATOM 2170 C C . LYS A 1 286 ? 11.662 8.654 -3.291 1.00 93.94 286 LYS A C 1
ATOM 2172 O O . LYS A 1 286 ? 11.864 8.212 -4.420 1.00 93.94 286 LYS A O 1
ATOM 2177 N N . THR A 1 287 ? 11.326 9.906 -3.048 1.00 91.44 287 THR A N 1
ATOM 2178 C CA . THR A 1 287 ? 11.285 10.956 -4.060 1.00 91.44 287 THR A CA 1
ATOM 2179 C C . THR A 1 287 ? 12.550 11.796 -3.940 1.00 91.44 287 THR A C 1
ATOM 2181 O O . THR A 1 287 ? 12.950 12.152 -2.834 1.00 91.44 287 THR A O 1
ATOM 2184 N N . VAL A 1 288 ? 13.197 12.067 -5.069 1.00 89.00 288 VAL A N 1
ATOM 2185 C CA . VAL A 1 288 ? 14.452 12.813 -5.179 1.00 89.00 288 VAL A CA 1
ATOM 2186 C C . VAL A 1 288 ? 14.231 14.009 -6.090 1.00 89.00 288 VAL A C 1
ATOM 2188 O O . VAL A 1 288 ? 13.643 13.863 -7.160 1.00 89.00 288 VAL A O 1
ATOM 2191 N N . GLN A 1 289 ? 14.738 15.162 -5.678 1.00 87.06 289 GLN A N 1
ATOM 2192 C CA . GLN A 1 289 ? 14.788 16.379 -6.474 1.00 87.06 289 GLN A CA 1
ATOM 2193 C C . GLN A 1 289 ? 16.124 17.075 -6.207 1.00 87.06 289 GLN A C 1
ATOM 2195 O O . GLN A 1 289 ? 16.606 17.102 -5.079 1.00 87.06 289 GLN A O 1
ATOM 2200 N N . SER A 1 290 ? 16.757 17.603 -7.245 1.00 83.69 290 SER A N 1
ATOM 2201 C CA . SER A 1 290 ? 18.074 18.254 -7.193 1.00 83.69 290 SER A CA 1
ATOM 2202 C C . SER A 1 290 ? 19.173 17.369 -6.601 1.00 83.69 290 SER A C 1
ATOM 2204 O O . SER A 1 290 ? 20.084 17.849 -5.935 1.00 83.69 290 SER A O 1
ATOM 2206 N N . GLY A 1 291 ? 19.077 16.055 -6.835 1.00 82.56 291 GLY A N 1
ATOM 2207 C CA . GLY A 1 291 ? 19.992 15.049 -6.286 1.00 82.56 291 GLY A CA 1
ATOM 2208 C C . GLY A 1 291 ? 19.724 14.661 -4.827 1.00 82.56 291 GLY A C 1
ATOM 2209 O O . GLY A 1 291 ? 20.293 13.676 -4.361 1.00 82.56 291 GLY A O 1
ATOM 2210 N N . GLU A 1 292 ? 18.814 15.353 -4.138 1.00 86.50 292 GLU A N 1
ATOM 2211 C CA . GLU A 1 292 ? 18.527 15.155 -2.718 1.00 86.50 292 GLU A CA 1
ATOM 2212 C C . GLU A 1 292 ? 17.153 14.498 -2.494 1.00 86.50 292 GLU A C 1
ATOM 2214 O O . GLU A 1 292 ? 16.194 14.781 -3.220 1.00 86.50 292 GLU A O 1
ATOM 2219 N N . PRO A 1 293 ? 17.003 13.595 -1.508 1.00 88.69 293 PRO A N 1
ATOM 2220 C CA . PRO A 1 293 ? 15.697 13.069 -1.126 1.00 88.69 293 PRO A CA 1
ATOM 2221 C C . PRO A 1 293 ? 14.796 14.168 -0.547 1.00 88.69 293 PRO A C 1
ATOM 2223 O O . PRO A 1 293 ? 15.170 14.820 0.421 1.00 88.69 293 PRO A O 1
ATOM 2226 N N . THR A 1 294 ? 13.590 14.332 -1.089 1.00 89.06 294 THR A N 1
ATOM 2227 C CA . THR A 1 294 ? 12.615 15.325 -0.599 1.00 89.06 294 THR A CA 1
ATOM 2228 C C . THR A 1 294 ? 11.441 14.697 0.134 1.00 89.06 294 THR A C 1
ATOM 2230 O O . THR A 1 294 ? 10.849 15.328 1.005 1.00 89.06 294 THR A O 1
ATOM 2233 N N . ARG A 1 295 ? 11.064 13.459 -0.215 1.00 91.44 295 ARG A N 1
ATOM 2234 C CA . ARG A 1 295 ? 9.921 12.767 0.395 1.00 91.44 295 ARG A CA 1
ATOM 2235 C C . ARG A 1 295 ? 10.164 11.274 0.526 1.00 91.44 295 ARG A C 1
ATOM 2237 O O . ARG A 1 295 ? 10.758 10.639 -0.349 1.00 91.44 295 ARG A O 1
ATOM 2244 N N . PHE A 1 296 ? 9.611 10.708 1.590 1.00 95.00 296 PHE A N 1
ATOM 2245 C CA . PHE A 1 296 ? 9.646 9.280 1.871 1.00 95.00 296 PHE A CA 1
ATOM 2246 C C . PHE A 1 296 ? 8.240 8.764 2.147 1.00 95.00 296 PHE A C 1
ATOM 2248 O O . PHE A 1 296 ? 7.404 9.458 2.721 1.00 95.00 296 PHE A O 1
ATOM 2255 N N . ALA A 1 297 ? 7.974 7.532 1.736 1.00 95.75 297 ALA A N 1
ATOM 2256 C CA . ALA A 1 297 ? 6.785 6.814 2.159 1.00 95.75 297 ALA A CA 1
ATOM 2257 C C . ALA A 1 297 ? 7.084 5.323 2.264 1.00 95.75 297 ALA A C 1
ATOM 2259 O O . ALA A 1 297 ? 7.901 4.788 1.514 1.00 95.75 297 ALA A O 1
ATOM 2260 N N . TRP A 1 298 ? 6.388 4.644 3.163 1.00 97.56 298 TRP A N 1
ATOM 2261 C CA . TRP A 1 298 ? 6.423 3.191 3.267 1.00 97.56 298 TRP A CA 1
ATOM 2262 C C . TRP A 1 298 ? 5.045 2.650 3.610 1.00 97.56 298 TRP A C 1
ATOM 2264 O O . TRP A 1 298 ? 4.224 3.334 4.220 1.00 97.56 298 TRP A O 1
ATOM 2274 N N . ALA A 1 299 ? 4.774 1.424 3.184 1.00 96.94 299 ALA A N 1
ATOM 2275 C CA . ALA A 1 299 ? 3.462 0.831 3.313 1.00 96.94 299 ALA A CA 1
ATOM 2276 C C . ALA A 1 299 ? 3.522 -0.677 3.524 1.00 96.94 299 ALA A C 1
ATOM 2278 O O . ALA A 1 299 ? 4.347 -1.377 2.935 1.00 96.94 299 ALA A O 1
AT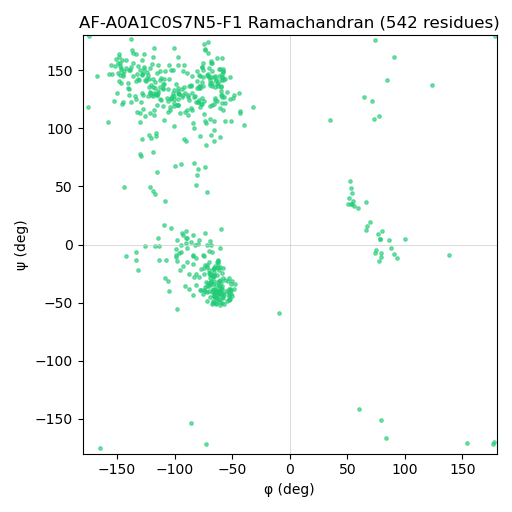OM 2279 N N . PHE A 1 300 ? 2.574 -1.184 4.303 1.00 96.31 300 PHE A N 1
ATOM 2280 C CA . PHE A 1 300 ? 2.210 -2.591 4.270 1.00 96.31 300 PHE A CA 1
ATOM 2281 C C . PHE A 1 300 ? 1.063 -2.791 3.290 1.00 96.31 300 PHE A C 1
ATOM 2283 O O . PHE A 1 300 ? 0.035 -2.123 3.383 1.00 96.31 300 PHE A O 1
ATOM 2290 N N . GLN A 1 301 ? 1.224 -3.742 2.374 1.00 94.62 301 GLN A N 1
ATOM 2291 C CA . GLN A 1 301 ? 0.103 -4.309 1.636 1.00 94.62 301 GLN A CA 1
ATOM 2292 C C . GLN A 1 301 ? -0.447 -5.478 2.444 1.00 94.62 301 GLN A C 1
ATOM 2294 O O . GLN A 1 301 ? 0.302 -6.390 2.808 1.00 94.62 301 GLN A O 1
ATOM 2299 N N . VAL A 1 302 ? -1.748 -5.461 2.703 1.00 93.19 302 VAL A N 1
ATOM 2300 C CA . VAL A 1 302 ? -2.430 -6.431 3.558 1.00 93.19 302 VAL A CA 1
ATOM 2301 C C . VAL A 1 302 ? -3.574 -7.108 2.816 1.00 93.19 302 VAL A C 1
ATOM 2303 O O . VAL A 1 302 ? -4.266 -6.488 2.011 1.00 93.19 302 VAL A O 1
ATOM 2306 N N . ALA A 1 303 ? -3.771 -8.394 3.097 1.00 89.38 303 ALA A N 1
ATOM 2307 C CA . ALA A 1 303 ? -4.835 -9.223 2.531 1.00 89.38 303 ALA 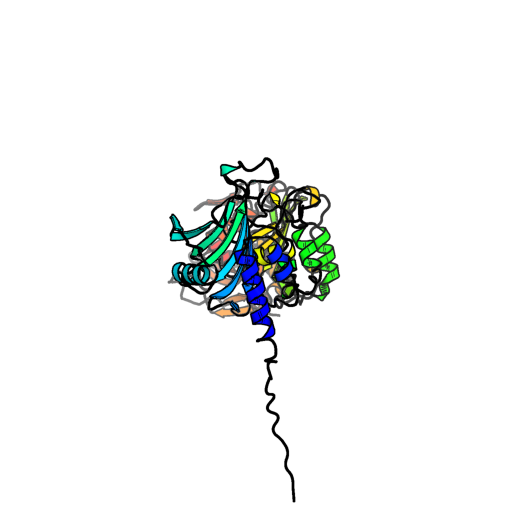A CA 1
ATOM 2308 C C . ALA A 1 303 ? -6.173 -9.016 3.265 1.00 89.38 303 ALA A C 1
ATOM 2310 O O . ALA A 1 303 ? -6.772 -9.970 3.763 1.00 89.38 303 ALA A O 1
ATOM 2311 N N . GLN A 1 304 ? -6.570 -7.753 3.413 1.00 85.06 304 GLN A N 1
ATOM 2312 C CA . GLN A 1 304 ? -7.782 -7.282 4.081 1.00 85.06 304 GLN A CA 1
ATOM 2313 C C . GLN A 1 304 ? -8.277 -6.014 3.376 1.00 85.06 304 GLN A C 1
ATOM 2315 O O . GLN A 1 304 ? -7.474 -5.257 2.834 1.00 85.06 304 GLN A O 1
ATOM 2320 N N . THR A 1 305 ? -9.581 -5.741 3.446 1.00 84.50 305 THR A N 1
ATOM 2321 C CA . THR A 1 305 ? -10.159 -4.477 2.960 1.00 84.50 305 THR A CA 1
ATOM 2322 C C . THR A 1 305 ? -9.723 -3.286 3.819 1.00 84.50 305 THR A C 1
ATOM 2324 O O . THR A 1 305 ? -9.392 -3.486 4.995 1.00 84.50 305 THR A O 1
ATOM 2327 N N . PRO A 1 306 ? -9.776 -2.042 3.300 1.00 84.06 306 PRO A N 1
ATOM 2328 C CA . PRO A 1 306 ? -9.500 -0.847 4.098 1.00 84.06 306 PRO A CA 1
ATOM 2329 C C . PRO A 1 306 ? -10.318 -0.789 5.395 1.00 84.06 306 PRO A C 1
ATOM 2331 O O . PRO A 1 306 ? -9.752 -0.528 6.453 1.00 84.06 306 PRO A O 1
ATOM 2334 N N . ASP A 1 307 ? -11.603 -1.158 5.355 1.00 80.69 307 ASP A N 1
ATOM 2335 C CA . ASP A 1 307 ? -12.451 -1.235 6.553 1.00 80.69 307 ASP A CA 1
ATOM 2336 C C . ASP A 1 307 ? -11.981 -2.303 7.542 1.00 80.69 307 ASP A C 1
ATOM 2338 O O . ASP A 1 307 ? -12.026 -2.110 8.756 1.00 80.69 307 ASP A O 1
ATOM 2342 N N . GLY A 1 308 ? -11.537 -3.457 7.036 1.00 81.88 308 GLY A N 1
ATOM 2343 C CA . GLY A 1 308 ? -10.969 -4.517 7.862 1.00 81.88 308 GLY A CA 1
ATOM 2344 C C . GLY A 1 308 ? -9.722 -4.046 8.606 1.00 81.88 308 GLY A C 1
ATOM 2345 O O . GLY A 1 308 ? -9.590 -4.302 9.803 1.00 81.88 308 GLY A O 1
ATOM 2346 N N . VAL A 1 309 ? -8.852 -3.309 7.915 1.00 87.06 309 VAL A N 1
ATOM 2347 C CA . VAL A 1 309 ? -7.654 -2.700 8.501 1.00 87.06 309 VAL A CA 1
ATOM 2348 C C . VAL A 1 309 ? -8.018 -1.620 9.509 1.00 87.06 309 VAL A C 1
ATOM 2350 O O . VAL A 1 309 ? -7.501 -1.645 10.624 1.00 87.06 309 VAL A O 1
ATOM 2353 N N . ALA A 1 310 ? -8.916 -0.701 9.145 1.00 83.88 310 ALA A N 1
ATOM 2354 C CA . ALA A 1 310 ? -9.374 0.370 10.022 1.00 83.88 310 ALA A CA 1
ATOM 2355 C C . ALA A 1 310 ? -9.909 -0.215 11.330 1.00 83.88 310 ALA A C 1
ATOM 2357 O O . ALA A 1 310 ? -9.443 0.159 12.400 1.00 83.88 310 ALA A O 1
ATOM 2358 N N . ARG A 1 311 ? -10.785 -1.229 11.255 1.00 77.94 311 ARG A N 1
ATOM 2359 C CA . ARG A 1 311 ? -11.299 -1.936 12.438 1.00 77.94 311 ARG A CA 1
ATOM 2360 C C . ARG A 1 311 ? -10.193 -2.567 13.281 1.00 77.94 311 ARG A C 1
ATOM 2362 O O . ARG A 1 311 ? -10.264 -2.485 14.504 1.00 77.94 311 ARG A O 1
ATOM 2369 N N . ALA A 1 312 ? -9.191 -3.192 12.661 1.00 81.00 312 ALA A N 1
ATOM 2370 C CA . ALA A 1 312 ? -8.080 -3.806 13.388 1.00 81.00 312 ALA A CA 1
ATOM 2371 C C . ALA A 1 312 ? -7.242 -2.760 14.147 1.00 81.00 312 ALA A C 1
ATOM 2373 O O . ALA A 1 312 ? -6.969 -2.942 15.333 1.00 81.00 312 ALA A O 1
ATOM 2374 N N . ILE A 1 313 ? -6.901 -1.641 13.500 1.00 83.56 313 ILE A N 1
ATOM 2375 C CA . ILE A 1 313 ? -6.130 -0.547 14.111 1.00 83.56 313 ILE A CA 1
ATOM 2376 C C . ILE A 1 313 ? -6.968 0.172 15.182 1.00 83.56 313 ILE A C 1
ATOM 2378 O O . ILE A 1 313 ? -6.492 0.379 16.297 1.00 83.56 313 ILE A O 1
ATOM 2382 N N .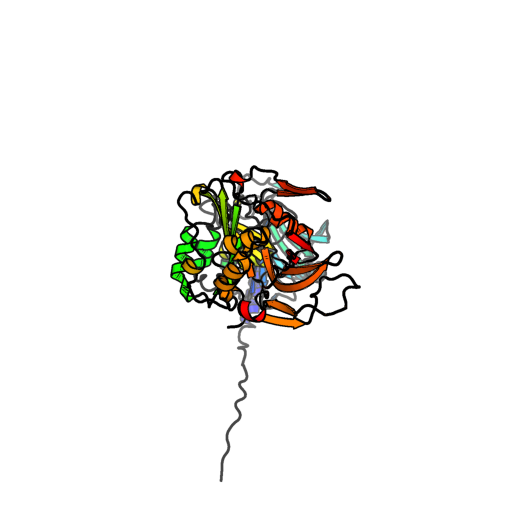 SER A 1 314 ? -8.235 0.484 14.901 1.00 78.88 314 SER A N 1
ATOM 2383 C CA . SER A 1 314 ? -9.171 1.080 15.863 1.00 78.88 314 SER A CA 1
ATOM 2384 C C . SER A 1 314 ? -9.327 0.229 17.119 1.00 78.88 314 SER A C 1
ATOM 2386 O O . SER A 1 314 ? -9.286 0.761 18.225 1.00 78.88 314 SER A O 1
ATOM 2388 N N . ALA A 1 315 ? -9.448 -1.093 16.971 1.00 71.38 315 ALA A N 1
ATOM 2389 C CA . ALA A 1 315 ? -9.570 -2.004 18.105 1.00 71.38 315 ALA A CA 1
ATOM 2390 C C . ALA A 1 315 ? -8.306 -2.058 18.979 1.00 71.38 315 ALA A C 1
ATOM 2392 O O . ALA A 1 315 ? -8.404 -2.384 20.159 1.00 71.38 315 ALA A O 1
ATOM 2393 N N . GLN A 1 316 ? -7.126 -1.772 18.419 1.00 75.06 316 GLN A N 1
ATOM 2394 C CA . GLN A 1 316 ? -5.864 -1.815 19.159 1.00 75.06 316 GLN A CA 1
ATOM 2395 C C . GLN A 1 316 ? -5.495 -0.470 19.797 1.00 75.06 316 GLN A C 1
ATOM 2397 O O . GLN A 1 316 ? -4.940 -0.461 20.893 1.00 75.06 316 GLN A O 1
ATOM 2402 N N . TYR A 1 317 ? -5.800 0.649 19.135 1.00 75.00 317 TYR A N 1
ATOM 2403 C CA . TYR A 1 317 ? -5.334 1.979 19.550 1.00 75.00 317 TYR A CA 1
ATOM 2404 C C . TYR A 1 317 ? -6.453 2.949 19.948 1.00 75.00 317 TYR A C 1
ATOM 2406 O O . TYR A 1 317 ? -6.160 4.080 20.325 1.00 75.00 317 TYR A O 1
ATOM 2414 N N . GLY A 1 318 ? -7.724 2.545 19.862 1.00 69.88 318 GLY A N 1
ATOM 2415 C CA . GLY A 1 318 ? -8.861 3.392 20.236 1.00 69.88 318 GLY A CA 1
ATOM 2416 C C . GLY A 1 318 ? -9.112 4.573 19.292 1.00 69.88 318 GLY A C 1
ATOM 2417 O O . GLY A 1 318 ? -9.771 5.534 19.679 1.00 69.88 318 GLY A O 1
ATOM 2418 N N . VAL A 1 319 ? -8.591 4.519 18.063 1.00 70.62 319 VAL A N 1
ATOM 2419 C CA . VAL A 1 319 ? -8.710 5.592 17.061 1.00 70.62 319 VAL A CA 1
ATOM 2420 C C . VAL A 1 319 ? -9.917 5.425 16.144 1.00 70.62 319 VAL A C 1
ATOM 2422 O O . VAL A 1 319 ? -10.351 4.303 15.883 1.00 70.62 319 VAL A O 1
ATOM 2425 N N . ARG A 1 320 ? -10.427 6.524 15.583 1.00 73.12 320 ARG A N 1
ATOM 2426 C CA . ARG A 1 320 ? -11.382 6.528 14.468 1.00 73.12 320 ARG A CA 1
ATOM 2427 C C . ARG A 1 320 ? -10.702 6.891 13.150 1.00 73.12 320 ARG A C 1
ATOM 2429 O O . ARG A 1 320 ? -9.793 7.720 13.103 1.00 73.12 320 ARG A O 1
ATOM 2436 N N . PHE A 1 321 ? -11.252 6.342 12.073 1.00 76.44 321 PHE A N 1
ATOM 2437 C CA . PHE A 1 321 ? -10.968 6.749 10.702 1.00 76.44 321 PHE A CA 1
ATOM 2438 C C . PHE A 1 321 ? -12.213 7.394 10.077 1.00 76.44 321 PHE A C 1
ATOM 2440 O O . PHE A 1 321 ? -13.335 7.062 10.455 1.00 76.44 321 PHE A O 1
ATOM 2447 N N . THR A 1 322 ? -12.009 8.333 9.157 1.00 73.69 322 THR A N 1
ATOM 2448 C CA . THR A 1 322 ? -13.049 8.923 8.302 1.00 73.69 322 THR A CA 1
ATOM 2449 C C . THR A 1 322 ? -13.479 7.937 7.211 1.00 73.69 322 THR A C 1
ATOM 2451 O O . THR A 1 322 ? -12.805 6.931 6.979 1.00 73.69 322 THR A O 1
ATOM 2454 N N . ASP A 1 323 ? -14.526 8.276 6.456 1.00 66.44 323 ASP A N 1
ATOM 2455 C CA . ASP A 1 323 ? -14.963 7.517 5.268 1.00 66.44 323 ASP A CA 1
ATOM 2456 C C . ASP A 1 323 ? -13.903 7.471 4.149 1.00 66.44 323 ASP A C 1
ATOM 2458 O O . ASP A 1 323 ? -13.969 6.640 3.248 1.00 66.44 323 ASP A O 1
ATOM 2462 N N . TYR A 1 324 ? -12.897 8.351 4.206 1.00 65.56 324 TYR A N 1
ATOM 2463 C CA . TYR A 1 324 ? -11.734 8.345 3.310 1.00 65.56 324 TYR A CA 1
ATOM 2464 C C . TYR A 1 324 ? -10.543 7.567 3.889 1.00 65.56 324 TYR A C 1
ATOM 2466 O O . TYR A 1 324 ? -9.431 7.648 3.362 1.00 65.56 324 TYR A O 1
ATOM 2474 N N . TRP A 1 325 ? -10.764 6.851 4.993 1.00 73.38 325 TRP A N 1
ATOM 2475 C CA . TRP A 1 325 ? -9.774 6.084 5.740 1.00 73.38 325 TRP A CA 1
ATOM 2476 C C . TRP A 1 325 ? -8.532 6.890 6.160 1.00 73.38 325 TRP A C 1
ATOM 2478 O O . TRP A 1 325 ? -7.409 6.372 6.212 1.00 73.38 325 TRP A O 1
ATOM 2488 N N . SER A 1 326 ? -8.741 8.171 6.479 1.00 78.44 326 SER A N 1
ATOM 2489 C CA . SER A 1 326 ? -7.789 9.031 7.190 1.00 78.44 326 SER A CA 1
ATOM 2490 C C . SER A 1 326 ? -8.135 9.078 8.676 1.00 78.44 326 SER A C 1
ATOM 2492 O O . SER A 1 326 ? -9.294 8.890 9.036 1.00 78.44 326 SER A O 1
ATOM 2494 N N . LEU A 1 327 ? -7.164 9.341 9.552 1.00 74.06 327 LEU A N 1
ATOM 2495 C CA . LEU A 1 327 ? -7.448 9.533 10.978 1.00 74.06 327 LEU A CA 1
ATOM 2496 C C . LEU A 1 327 ? -8.420 10.712 11.171 1.00 74.06 327 LEU A C 1
ATOM 2498 O O . LEU A 1 327 ? -8.324 11.708 10.453 1.00 74.06 327 LEU A O 1
ATOM 2502 N N . VAL A 1 328 ? -9.359 10.609 12.114 1.00 70.44 328 VAL A N 1
ATOM 2503 C CA . VAL A 1 328 ? -10.235 11.743 12.452 1.00 70.44 328 VAL A CA 1
ATOM 2504 C C . VAL A 1 328 ? -9.449 12.767 13.277 1.00 70.44 328 VAL A C 1
ATOM 2506 O O . VAL A 1 328 ? -8.772 12.388 14.229 1.00 70.44 328 VAL A O 1
ATOM 2509 N N . ASP A 1 329 ? -9.596 14.060 12.971 1.00 71.38 329 ASP A N 1
ATOM 2510 C CA . ASP A 1 329 ? -8.824 15.169 13.567 1.00 71.38 329 ASP A CA 1
ATOM 2511 C C . ASP A 1 329 ? -8.735 15.135 15.100 1.00 71.38 329 ASP A C 1
ATOM 2513 O O . ASP A 1 329 ? -7.693 15.422 15.678 1.00 71.38 329 ASP A O 1
ATOM 2517 N N . LYS A 1 330 ? -9.817 14.745 15.781 1.00 66.44 330 LYS A N 1
ATOM 2518 C CA . LYS A 1 330 ? -9.870 14.665 17.252 1.00 66.44 330 LYS A CA 1
ATOM 2519 C C . LYS A 1 330 ? -8.965 13.592 17.868 1.00 66.44 330 LYS A C 1
ATOM 2521 O O . LYS A 1 330 ? -8.666 13.685 19.053 1.00 66.44 330 LYS A O 1
ATOM 2526 N N . ASP A 1 331 ? -8.563 12.585 17.097 1.00 63.25 331 ASP A N 1
ATOM 2527 C CA . ASP A 1 331 ? -7.681 11.509 17.564 1.00 63.25 331 ASP A CA 1
ATOM 2528 C C . ASP A 1 331 ? -6.205 11.789 17.216 1.00 63.25 331 ASP A C 1
ATOM 2530 O O . ASP A 1 331 ? -5.306 11.082 17.683 1.00 63.25 331 ASP A O 1
ATOM 2534 N N . VAL A 1 332 ? -5.940 12.849 16.437 1.00 72.12 332 VAL A N 1
ATOM 2535 C CA . VAL A 1 332 ? -4.589 13.322 16.122 1.00 72.12 332 VAL A CA 1
ATOM 2536 C C . VAL A 1 332 ? -3.920 13.824 17.402 1.00 72.12 332 VAL A C 1
ATOM 2538 O O . VAL A 1 332 ? -4.403 14.737 18.064 1.00 72.12 332 VAL A O 1
ATOM 2541 N N . GLY A 1 333 ? -2.789 13.214 17.762 1.00 68.62 333 GLY A N 1
ATOM 2542 C CA . GLY A 1 333 ? -2.016 13.573 18.957 1.00 68.62 333 GLY A CA 1
ATOM 2543 C C . GLY A 1 333 ? -2.561 13.016 20.278 1.00 68.62 333 GLY A C 1
ATOM 2544 O O . GLY A 1 333 ? -1.845 13.051 21.275 1.00 68.62 333 GLY A O 1
ATOM 2545 N N . ALA A 1 334 ? -3.771 12.448 20.288 1.00 68.31 334 ALA A N 1
ATOM 2546 C CA . ALA A 1 334 ? -4.337 11.751 21.447 1.00 68.31 334 ALA A CA 1
ATOM 2547 C C . ALA A 1 334 ? -3.872 10.285 21.550 1.00 68.31 334 ALA A C 1
ATOM 2549 O O . ALA A 1 334 ? -4.012 9.652 22.594 1.00 68.31 334 ALA A O 1
ATOM 2550 N N . THR A 1 335 ? -3.326 9.730 20.464 1.00 75.94 335 THR A N 1
ATOM 2551 C CA . THR A 1 335 ? -2.927 8.319 20.353 1.00 75.94 335 THR A CA 1
ATOM 2552 C C . THR A 1 335 ? -1.549 8.192 19.689 1.00 75.94 335 THR A C 1
ATOM 2554 O O . THR A 1 335 ? -1.080 9.147 19.065 1.00 75.94 335 THR A O 1
ATOM 2557 N N . PRO A 1 336 ? -0.877 7.026 19.776 1.00 81.06 336 PRO A N 1
ATOM 2558 C CA . PRO A 1 336 ? 0.375 6.791 19.051 1.00 81.06 336 PRO A CA 1
ATOM 2559 C C . PRO A 1 336 ? 0.197 6.656 17.527 1.00 81.06 336 PRO A C 1
ATOM 2561 O O . PRO A 1 336 ? 1.194 6.537 16.816 1.00 81.06 336 PRO A O 1
ATOM 2564 N N . VAL A 1 337 ? -1.039 6.653 17.011 1.00 86.62 337 VAL A N 1
ATOM 2565 C CA . VAL A 1 337 ? -1.315 6.578 15.573 1.00 86.62 337 VAL A CA 1
ATOM 2566 C C . VAL A 1 337 ? -1.116 7.954 14.946 1.00 86.62 337 VAL A C 1
ATOM 2568 O O . VAL A 1 337 ? -1.714 8.945 15.359 1.00 86.62 337 VAL A O 1
ATOM 2571 N N . SER A 1 338 ? -0.267 8.014 13.929 1.00 90.38 338 SER A N 1
ATOM 2572 C CA . SER A 1 338 ? 0.077 9.253 13.244 1.00 90.38 338 SER A CA 1
ATOM 2573 C C . SER A 1 338 ? -1.036 9.731 12.315 1.00 90.38 338 SER A C 1
ATOM 2575 O O . SER A 1 338 ? -1.649 8.938 11.601 1.00 90.38 338 SER A O 1
ATOM 2577 N N . GLN A 1 339 ? -1.212 11.052 12.223 1.00 88.44 339 GLN A N 1
ATOM 2578 C CA . GLN A 1 339 ? -2.042 11.695 11.193 1.00 88.44 339 GLN A CA 1
ATOM 2579 C C . GLN A 1 339 ? -1.554 11.412 9.760 1.00 88.44 339 GLN A C 1
ATOM 2581 O O . GLN A 1 339 ? -2.302 11.566 8.800 1.00 88.44 339 GLN A O 1
ATOM 2586 N N . HIS A 1 340 ? -0.292 10.995 9.612 1.00 91.44 340 HIS A N 1
ATOM 2587 C CA . HIS A 1 340 ? 0.330 10.653 8.333 1.00 91.44 340 HIS A CA 1
ATOM 2588 C C . HIS A 1 340 ? 0.072 9.200 7.902 1.00 91.44 340 HIS A C 1
ATOM 2590 O O . HIS A 1 340 ? 0.589 8.764 6.867 1.00 91.44 340 HIS A O 1
ATOM 2596 N N . LEU A 1 341 ? -0.706 8.449 8.690 1.00 93.88 341 LEU A N 1
ATOM 2597 C CA . LEU A 1 341 ? -1.182 7.116 8.351 1.00 93.88 341 LEU A CA 1
ATOM 2598 C C . LEU A 1 341 ? -2.432 7.221 7.467 1.00 93.88 341 LEU A C 1
ATOM 2600 O O . LEU A 1 341 ? -3.422 7.850 7.834 1.00 93.88 341 LEU A O 1
ATOM 2604 N N . THR A 1 342 ? -2.413 6.559 6.314 1.00 91.19 342 THR A N 1
ATOM 2605 C CA . THR A 1 342 ? -3.555 6.503 5.390 1.00 91.19 342 THR A CA 1
ATOM 2606 C C . THR A 1 342 ? -3.824 5.074 4.945 1.00 91.19 342 THR A C 1
ATOM 2608 O O . THR A 1 342 ? -2.885 4.304 4.728 1.00 91.19 342 THR A O 1
ATOM 2611 N N . LEU A 1 343 ? -5.099 4.711 4.792 1.00 91.19 343 LEU A N 1
ATOM 2612 C CA . LEU A 1 343 ? -5.502 3.415 4.240 1.00 91.19 343 LEU A CA 1
ATOM 2613 C C . LEU A 1 343 ? -6.096 3.621 2.846 1.00 91.19 343 LEU A C 1
ATOM 2615 O O . LEU A 1 343 ? -6.836 4.572 2.611 1.00 91.19 343 LEU A O 1
ATOM 2619 N N . ARG A 1 344 ? -5.757 2.749 1.897 1.00 86.81 344 ARG A N 1
ATOM 2620 C CA . ARG A 1 344 ? -6.305 2.784 0.530 1.00 86.81 344 ARG A CA 1
ATOM 2621 C C . ARG A 1 344 ? -6.495 1.375 -0.003 1.00 86.81 344 ARG A C 1
ATOM 2623 O O . ARG A 1 344 ? -5.700 0.505 0.338 1.00 86.81 344 ARG A O 1
ATOM 2630 N N . SER A 1 345 ? -7.480 1.154 -0.869 1.00 82.81 345 SER A N 1
ATOM 2631 C CA . SER A 1 345 ? -7.596 -0.112 -1.603 1.00 82.81 345 SER A CA 1
ATOM 2632 C C . SER A 1 345 ? -6.404 -0.308 -2.545 1.00 82.81 345 SER A C 1
ATOM 2634 O O . SER A 1 345 ? -5.932 0.643 -3.173 1.00 82.81 345 SER A O 1
ATOM 2636 N N . TYR A 1 346 ? -5.925 -1.546 -2.660 1.00 71.06 346 TYR A N 1
ATOM 2637 C CA . TYR A 1 346 ? -4.828 -1.919 -3.550 1.00 71.06 346 TYR A CA 1
ATOM 2638 C C . TYR A 1 346 ? -5.321 -2.919 -4.592 1.00 71.06 346 TYR A C 1
ATOM 2640 O O . TYR A 1 346 ? -5.597 -4.046 -4.213 1.00 71.06 346 TYR A O 1
ATOM 2648 N N . PHE A 1 347 ? -5.380 -2.499 -5.867 1.00 53.31 347 PHE A N 1
ATOM 2649 C CA . PHE A 1 347 ? -5.762 -3.286 -7.057 1.00 53.31 347 PHE A CA 1
ATOM 2650 C C . PHE A 1 347 ? -6.858 -4.347 -6.820 1.00 53.31 347 PHE A C 1
ATOM 2652 O O . PHE A 1 347 ? -6.579 -5.431 -6.321 1.00 53.31 347 PHE A O 1
ATOM 2659 N N . ASP A 1 348 ? -8.056 -4.048 -7.332 1.00 46.50 348 ASP A N 1
ATOM 2660 C CA . ASP A 1 348 ? -9.350 -4.673 -7.006 1.00 46.50 348 ASP A CA 1
ATOM 2661 C C . ASP A 1 348 ? -9.891 -4.146 -5.656 1.00 46.50 348 ASP A C 1
ATOM 2663 O O . ASP A 1 348 ? -9.268 -4.363 -4.616 1.00 46.50 348 ASP A O 1
ATOM 2667 N N . PRO A 1 349 ? -10.978 -3.347 -5.645 1.00 50.22 349 PRO A N 1
ATOM 2668 C CA . PRO A 1 349 ? -11.383 -2.560 -4.476 1.00 50.22 349 PRO A CA 1
ATOM 2669 C C . PRO A 1 349 ? -11.741 -3.374 -3.219 1.00 50.22 349 PRO A C 1
ATOM 2671 O O . PRO A 1 349 ? -11.764 -2.788 -2.135 1.00 50.22 349 PRO A O 1
ATOM 2674 N N . ASP A 1 350 ? -11.936 -4.693 -3.335 1.00 51.34 350 ASP A N 1
ATOM 2675 C CA . ASP A 1 350 ? -12.708 -5.471 -2.361 1.00 51.34 350 ASP A CA 1
ATOM 2676 C C . ASP A 1 350 ? -11.918 -6.512 -1.543 1.00 51.34 350 ASP A C 1
ATOM 2678 O O . ASP A 1 350 ? -12.503 -7.157 -0.673 1.00 51.34 350 ASP A O 1
ATOM 2682 N N . GLU A 1 351 ? -10.604 -6.684 -1.749 1.00 70.19 351 GLU A N 1
ATOM 2683 C CA . GLU A 1 351 ? -9.858 -7.751 -1.042 1.00 70.19 351 GLU A CA 1
ATOM 2684 C C . GLU A 1 351 ? -8.540 -7.327 -0.382 1.00 70.19 351 GLU A C 1
ATOM 2686 O O . GLU A 1 351 ? -8.078 -8.005 0.542 1.00 70.19 351 GLU A O 1
ATOM 2691 N N . GLN A 1 352 ? -7.918 -6.226 -0.815 1.00 85.44 352 GLN A N 1
ATOM 2692 C CA . GLN A 1 352 ? -6.611 -5.809 -0.300 1.00 85.44 352 GLN A CA 1
ATOM 2693 C C . GLN A 1 352 ? -6.512 -4.306 -0.078 1.00 85.44 352 GLN A C 1
ATOM 2695 O O . GLN A 1 352 ? -7.104 -3.494 -0.793 1.00 85.44 352 GLN A O 1
ATOM 2700 N N . ALA A 1 353 ? -5.687 -3.936 0.894 1.00 90.44 353 ALA A N 1
ATOM 2701 C CA . ALA A 1 353 ? -5.425 -2.555 1.247 1.00 90.44 353 ALA A CA 1
ATOM 2702 C C . ALA A 1 353 ? -3.925 -2.289 1.364 1.00 90.44 353 ALA A C 1
ATOM 2704 O O . ALA A 1 353 ? -3.124 -3.172 1.677 1.00 90.44 353 ALA A O 1
ATOM 2705 N N . THR A 1 354 ? -3.549 -1.038 1.143 1.00 93.25 354 THR A N 1
ATOM 2706 C CA . THR A 1 354 ? -2.271 -0.475 1.570 1.00 93.25 354 THR A CA 1
ATOM 2707 C C . THR A 1 354 ? -2.484 0.387 2.797 1.00 93.25 354 THR A C 1
ATOM 2709 O O . THR A 1 354 ? -3.262 1.339 2.756 1.00 93.25 354 THR A O 1
ATOM 2712 N N . VAL A 1 355 ? -1.742 0.080 3.852 1.00 95.44 355 VAL A N 1
ATOM 2713 C CA . VAL A 1 355 ? -1.583 0.911 5.045 1.00 95.44 355 VAL A CA 1
ATOM 2714 C C . VAL A 1 355 ? -0.308 1.703 4.819 1.00 95.44 355 VAL A C 1
ATOM 2716 O O . VAL A 1 355 ? 0.747 1.090 4.706 1.00 95.44 355 VAL A O 1
ATOM 2719 N N . THR A 1 356 ? -0.389 3.020 4.659 1.00 95.88 356 THR A N 1
ATOM 2720 C CA . THR A 1 356 ? 0.729 3.848 4.185 1.00 95.88 356 THR A CA 1
ATOM 2721 C C . THR A 1 356 ? 1.081 4.919 5.199 1.00 95.88 356 THR A C 1
ATOM 2723 O O . THR A 1 356 ? 0.210 5.668 5.629 1.00 95.88 356 THR A O 1
ATOM 2726 N N . CYS A 1 357 ? 2.368 5.028 5.504 1.00 96.25 357 CYS A N 1
ATOM 2727 C CA . CYS A 1 357 ? 2.965 6.135 6.230 1.00 96.25 357 CYS A CA 1
ATOM 2728 C C . CYS A 1 357 ? 3.704 7.061 5.268 1.00 96.25 357 CYS A C 1
ATOM 2730 O O . CYS A 1 357 ? 4.575 6.619 4.514 1.00 96.25 357 CYS A O 1
ATOM 2732 N N . ALA A 1 358 ? 3.368 8.347 5.322 1.00 93.50 358 ALA A N 1
ATOM 2733 C CA . ALA A 1 358 ? 4.040 9.411 4.583 1.00 93.50 358 ALA A CA 1
ATOM 2734 C C . ALA A 1 358 ? 4.384 10.559 5.552 1.00 93.50 358 ALA A C 1
ATOM 2736 O O . ALA A 1 358 ? 3.629 11.533 5.614 1.00 93.50 358 ALA A O 1
ATOM 2737 N N . PRO A 1 359 ? 5.448 10.407 6.368 1.00 91.38 359 PRO A N 1
ATOM 2738 C CA . PRO A 1 359 ? 5.851 11.427 7.337 1.00 91.38 359 PRO A CA 1
ATOM 2739 C C . PRO A 1 359 ? 6.169 12.765 6.671 1.00 91.38 359 PRO A C 1
ATOM 2741 O O . PRO A 1 359 ? 6.450 12.835 5.472 1.00 91.38 359 PRO A O 1
ATOM 2744 N N . ASP A 1 360 ? 6.138 13.821 7.476 1.00 85.25 360 ASP A N 1
ATOM 2745 C CA . ASP A 1 360 ? 6.561 15.144 7.048 1.00 85.25 360 ASP A CA 1
ATOM 2746 C C . ASP A 1 360 ? 8.090 15.259 6.920 1.00 85.25 360 ASP A C 1
ATOM 2748 O O . ASP A 1 360 ? 8.865 14.399 7.345 1.00 85.25 360 ASP A O 1
ATOM 2752 N N . GLU A 1 361 ? 8.527 16.358 6.308 1.00 83.31 361 GLU A N 1
ATOM 2753 C CA . GLU A 1 361 ? 9.945 16.642 6.086 1.00 83.31 361 GLU A CA 1
ATOM 2754 C C . GLU A 1 361 ? 10.719 16.792 7.407 1.00 83.31 361 GLU A C 1
ATOM 2756 O O . GLU A 1 361 ? 11.886 16.404 7.493 1.00 83.31 361 GLU A O 1
ATOM 2761 N N . ALA A 1 362 ? 10.062 17.300 8.457 1.00 84.75 362 ALA A N 1
ATOM 2762 C CA . ALA A 1 362 ? 10.668 17.515 9.766 1.00 84.75 362 ALA A CA 1
ATOM 2763 C C . ALA A 1 362 ? 11.106 16.196 10.422 1.00 84.75 362 ALA A C 1
ATOM 2765 O O . ALA A 1 362 ? 12.205 16.129 10.974 1.00 84.75 362 ALA A O 1
ATOM 2766 N N . GLU A 1 363 ? 10.296 15.139 10.315 1.00 85.06 363 GLU A N 1
ATOM 2767 C CA . GLU A 1 363 ? 10.630 13.803 10.822 1.00 85.06 363 GLU A CA 1
ATOM 2768 C C . GLU A 1 363 ? 11.686 13.086 9.957 1.00 85.06 363 GLU A C 1
ATOM 2770 O O . GLU A 1 363 ? 12.318 12.139 10.427 1.00 85.06 363 GLU A O 1
ATOM 2775 N N . THR A 1 364 ? 11.919 13.520 8.709 1.00 88.25 364 THR A N 1
ATOM 2776 C CA . THR A 1 364 ? 12.819 12.831 7.762 1.00 88.25 364 THR A CA 1
ATOM 2777 C C . THR A 1 364 ? 14.084 13.591 7.362 1.00 88.25 364 THR A C 1
ATOM 2779 O O . THR A 1 364 ? 14.828 13.097 6.517 1.00 88.25 364 THR A O 1
ATOM 2782 N N . ARG A 1 365 ? 14.369 14.754 7.958 1.00 83.69 365 ARG A N 1
ATOM 2783 C CA . ARG A 1 365 ? 15.470 15.644 7.539 1.00 83.69 365 ARG A CA 1
ATOM 2784 C C . ARG A 1 365 ? 16.837 14.959 7.399 1.00 83.69 365 ARG A C 1
ATOM 2786 O O . ARG A 1 365 ? 17.536 15.201 6.425 1.00 83.69 365 ARG A O 1
ATOM 2793 N N . ASP A 1 366 ? 17.192 14.094 8.347 1.00 84.56 366 ASP A N 1
ATOM 2794 C CA . ASP A 1 366 ? 18.467 13.355 8.356 1.00 84.56 366 ASP A CA 1
ATOM 2795 C C . ASP A 1 366 ? 18.270 11.853 8.074 1.00 84.56 366 ASP A C 1
ATOM 2797 O O . ASP A 1 366 ? 19.119 11.011 8.382 1.00 84.56 366 ASP A O 1
ATOM 2801 N N . PHE A 1 367 ? 17.110 11.483 7.528 1.00 90.56 367 PHE A N 1
ATOM 2802 C CA . PHE A 1 367 ? 16.748 10.092 7.318 1.00 90.56 367 PHE A CA 1
ATOM 2803 C C . PHE A 1 367 ? 17.238 9.577 5.965 1.00 90.56 367 PHE A C 1
ATOM 2805 O O . PHE A 1 367 ? 16.925 10.115 4.905 1.00 90.56 367 PHE A O 1
ATOM 2812 N N . ARG A 1 368 ? 17.934 8.438 5.996 1.00 92.69 368 ARG A N 1
ATOM 2813 C CA . ARG A 1 368 ? 18.181 7.620 4.809 1.00 92.69 368 ARG A CA 1
ATOM 2814 C C . ARG A 1 368 ? 17.261 6.407 4.839 1.00 92.69 368 ARG A C 1
ATOM 2816 O O . ARG A 1 368 ? 17.437 5.532 5.687 1.00 92.69 368 ARG A O 1
ATOM 2823 N N . LEU A 1 369 ? 16.359 6.321 3.863 1.00 94.25 369 LEU A N 1
ATOM 2824 C CA . LEU A 1 369 ? 15.550 5.124 3.636 1.00 94.25 369 LEU A CA 1
ATOM 2825 C C . LEU A 1 369 ? 16.470 3.910 3.395 1.00 94.25 369 LEU A C 1
ATOM 2827 O O . LEU A 1 369 ? 17.232 3.932 2.423 1.00 94.25 369 LEU A O 1
ATOM 2831 N N . PRO A 1 370 ? 16.454 2.889 4.273 1.00 94.25 370 PRO A N 1
ATOM 2832 C CA . PRO A 1 370 ? 17.272 1.701 4.084 1.00 94.25 370 PRO A CA 1
ATOM 2833 C C . PRO A 1 370 ? 16.750 0.866 2.918 1.00 94.25 370 PRO A C 1
ATOM 2835 O O . PRO A 1 370 ? 15.556 0.855 2.631 1.00 94.25 370 PRO A O 1
ATOM 2838 N N . GLU A 1 371 ? 17.633 0.117 2.268 1.00 91.38 371 GLU A N 1
ATOM 2839 C CA . GLU A 1 371 ? 17.212 -0.829 1.233 1.00 91.38 371 GLU A CA 1
ATOM 2840 C C . GLU A 1 371 ? 16.428 -1.996 1.853 1.00 91.38 371 GLU A C 1
ATOM 2842 O O . GLU A 1 371 ? 16.604 -2.366 3.022 1.00 91.38 371 GLU A O 1
ATOM 2847 N N . GLY A 1 372 ? 15.584 -2.646 1.058 1.00 90.00 372 GLY A N 1
ATOM 2848 C CA . GLY A 1 372 ? 14.796 -3.794 1.486 1.00 90.00 372 GLY A CA 1
ATOM 2849 C C . GLY A 1 372 ? 15.695 -4.922 1.977 1.00 90.00 372 GLY A C 1
ATOM 2850 O O . GLY A 1 372 ? 15.393 -5.571 2.977 1.00 90.00 372 GLY A O 1
ATOM 2851 N N . ALA A 1 373 ? 16.864 -5.099 1.359 1.00 89.69 373 ALA A N 1
ATOM 2852 C CA . ALA A 1 373 ? 17.841 -6.095 1.783 1.00 89.69 373 ALA A CA 1
ATOM 2853 C C . ALA A 1 373 ? 18.512 -5.733 3.121 1.00 89.69 373 ALA A C 1
ATOM 2855 O O . ALA A 1 373 ? 18.788 -6.615 3.938 1.00 89.69 373 ALA A O 1
ATOM 2856 N N . GLU A 1 374 ? 18.721 -4.443 3.393 1.00 92.12 374 GLU A N 1
ATOM 2857 C CA . GLU A 1 374 ? 19.207 -3.951 4.687 1.00 92.12 374 GLU A CA 1
ATOM 2858 C C . GLU A 1 374 ? 18.156 -4.046 5.794 1.00 92.12 374 GLU A C 1
ATOM 2860 O O . GLU A 1 374 ? 18.520 -3.991 6.968 1.00 92.12 374 GLU A O 1
ATOM 2865 N N . THR A 1 375 ? 16.876 -4.194 5.445 1.00 92.62 375 THR A N 1
ATOM 2866 C CA . THR A 1 375 ? 15.752 -4.268 6.388 1.00 92.62 375 THR A CA 1
ATOM 2867 C C . THR A 1 375 ? 15.360 -5.723 6.649 1.00 92.62 375 THR A C 1
ATOM 2869 O O . THR A 1 375 ? 15.467 -6.195 7.781 1.00 92.62 375 THR A O 1
ATOM 2872 N N . PHE A 1 376 ? 15.059 -6.485 5.598 1.00 90.25 376 PHE A N 1
ATOM 2873 C CA . PHE A 1 376 ? 14.552 -7.862 5.661 1.00 90.25 376 PHE A CA 1
ATOM 2874 C C . PHE A 1 376 ? 15.631 -8.942 5.456 1.00 90.25 376 PHE A C 1
ATOM 2876 O O . PHE A 1 376 ? 15.402 -10.110 5.756 1.00 90.25 376 PHE A O 1
ATOM 2883 N N . GLY A 1 377 ? 16.838 -8.564 5.024 1.00 84.81 377 GLY A N 1
ATOM 2884 C CA . GLY A 1 377 ? 17.956 -9.480 4.785 1.00 84.81 377 GLY A CA 1
ATOM 2885 C C . GLY A 1 377 ? 18.020 -10.037 3.358 1.00 84.81 377 GLY A C 1
ATOM 2886 O O . GLY A 1 377 ? 17.045 -10.049 2.609 1.00 84.81 377 GLY A O 1
ATOM 2887 N N . TRP A 1 378 ? 19.198 -10.546 2.986 1.00 69.00 378 TRP A N 1
ATOM 2888 C CA . TRP A 1 378 ? 19.459 -11.180 1.690 1.00 69.00 378 TRP A CA 1
ATOM 2889 C C . TRP A 1 378 ? 19.015 -12.648 1.691 1.00 69.00 378 TRP A C 1
ATOM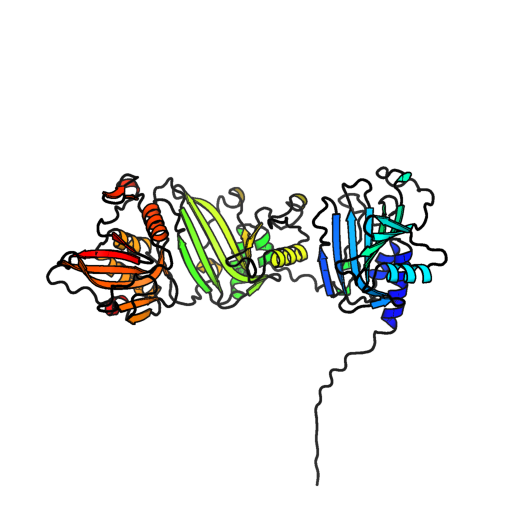 2891 O O . TRP A 1 378 ? 19.834 -13.565 1.671 1.00 69.00 378 TRP A O 1
ATOM 2901 N N . ALA A 1 379 ? 17.705 -12.885 1.712 1.00 64.25 379 ALA A N 1
ATOM 2902 C CA . ALA A 1 379 ? 17.126 -14.214 1.513 1.00 64.25 379 ALA A CA 1
ATOM 2903 C C . ALA A 1 379 ? 16.281 -14.256 0.223 1.00 64.25 379 ALA A C 1
ATOM 2905 O O . ALA A 1 379 ? 15.069 -14.473 0.303 1.00 64.25 379 ALA A O 1
ATOM 2906 N N . PRO A 1 380 ? 16.889 -14.028 -0.964 1.00 73.69 380 PRO A N 1
ATOM 2907 C CA . PRO A 1 380 ? 16.153 -13.748 -2.189 1.00 73.69 380 PRO A CA 1
ATOM 2908 C C . PRO A 1 380 ? 15.294 -14.933 -2.645 1.00 73.69 380 PRO A C 1
ATOM 2910 O O . PRO A 1 380 ? 15.726 -16.094 -2.681 1.00 73.69 380 PRO A O 1
ATOM 2913 N N . LEU A 1 381 ? 14.061 -14.620 -3.025 1.00 79.56 381 LEU A N 1
ATOM 2914 C CA . LEU A 1 381 ? 13.171 -15.467 -3.804 1.00 79.56 381 LEU A CA 1
ATOM 2915 C C . LEU A 1 381 ? 13.236 -15.050 -5.274 1.00 79.56 381 LEU A C 1
ATOM 2917 O O . LEU A 1 381 ? 12.848 -13.940 -5.631 1.00 79.56 381 LEU A O 1
ATOM 2921 N N . GLY A 1 382 ? 13.637 -15.973 -6.146 1.00 78.81 382 GLY A N 1
ATOM 2922 C CA . GLY A 1 382 ? 13.723 -15.713 -7.584 1.00 78.81 382 GLY A CA 1
ATOM 2923 C C . GLY A 1 382 ? 15.030 -15.028 -8.009 1.00 78.81 382 GLY A C 1
ATOM 2924 O O . GLY A 1 382 ? 16.003 -15.048 -7.252 1.00 78.81 382 GLY A O 1
ATOM 2925 N N . PRO A 1 383 ? 15.088 -14.505 -9.247 1.00 83.50 383 PRO A N 1
ATOM 2926 C CA . PRO A 1 383 ? 16.282 -13.845 -9.767 1.00 83.50 383 PRO A CA 1
ATOM 2927 C C . PRO A 1 383 ? 16.574 -12.521 -9.036 1.00 83.50 383 PRO A C 1
ATOM 2929 O O . PRO A 1 383 ? 15.646 -11.922 -8.483 1.00 83.50 383 PRO A O 1
ATOM 2932 N N . PRO A 1 384 ? 17.838 -12.054 -9.034 1.00 85.88 384 PRO A N 1
ATOM 2933 C CA . PRO A 1 384 ? 18.175 -10.712 -8.561 1.00 85.88 384 PRO A CA 1
ATOM 2934 C C . PRO A 1 384 ? 17.502 -9.632 -9.430 1.00 85.88 384 PRO A C 1
ATOM 2936 O O . PRO A 1 384 ? 17.117 -9.915 -10.563 1.00 85.88 384 PRO A O 1
ATOM 2939 N N . PRO A 1 385 ? 17.358 -8.394 -8.939 1.00 86.19 385 PRO A N 1
ATOM 2940 C CA . PRO A 1 385 ? 16.914 -7.287 -9.778 1.00 86.19 385 PRO A CA 1
ATOM 2941 C C . PRO A 1 385 ? 17.985 -6.863 -10.792 1.00 86.19 385 PRO A C 1
ATOM 2943 O O . PRO A 1 385 ? 19.156 -7.223 -10.660 1.00 86.19 385 PRO A O 1
ATOM 2946 N N . VAL A 1 386 ? 17.578 -6.079 -11.796 1.00 87.56 386 VAL A N 1
ATOM 2947 C CA . VAL A 1 386 ? 18.495 -5.504 -12.792 1.00 87.56 386 VAL A CA 1
ATOM 2948 C C . VAL A 1 386 ? 19.363 -4.447 -12.115 1.00 87.56 386 VAL A C 1
ATOM 2950 O O . VAL A 1 386 ? 18.846 -3.455 -11.606 1.00 87.56 386 VAL A O 1
ATOM 2953 N N . SER A 1 387 ? 20.680 -4.644 -12.114 1.00 84.94 387 SER A N 1
ATOM 2954 C CA . SER A 1 387 ? 21.606 -3.791 -11.359 1.00 84.94 387 SER A CA 1
ATOM 2955 C C . SER A 1 387 ? 21.943 -2.486 -12.084 1.00 84.94 387 SER A C 1
ATOM 2957 O O . SER A 1 387 ? 22.092 -1.434 -11.466 1.00 84.94 387 SER A O 1
ATOM 2959 N N . ARG A 1 388 ? 22.022 -2.536 -13.417 1.00 86.62 388 ARG A N 1
ATOM 2960 C CA . ARG A 1 388 ? 22.361 -1.419 -14.305 1.00 86.62 388 ARG A CA 1
ATOM 2961 C C . ARG A 1 388 ? 21.239 -1.161 -15.304 1.00 86.62 388 ARG A C 1
ATOM 2963 O O . ARG A 1 388 ? 21.484 -1.017 -16.503 1.00 86.62 388 ARG A O 1
ATOM 2970 N N . GLY A 1 389 ? 20.005 -1.071 -14.800 1.00 86.75 389 GLY A N 1
ATOM 2971 C CA . GLY A 1 389 ? 18.808 -0.840 -15.617 1.00 86.75 389 GLY A CA 1
ATOM 2972 C C . GLY A 1 389 ? 18.969 0.344 -16.571 1.00 86.75 389 GLY A C 1
ATOM 2973 O O . GLY A 1 389 ? 18.709 0.198 -17.763 1.00 86.75 389 GLY A O 1
ATOM 2974 N N . ASN A 1 390 ? 19.522 1.462 -16.082 1.00 86.19 390 ASN A N 1
ATOM 2975 C CA . ASN A 1 390 ? 19.748 2.660 -16.896 1.00 86.19 390 ASN A CA 1
ATOM 2976 C C . ASN A 1 390 ? 20.719 2.406 -18.050 1.00 86.19 390 ASN A C 1
ATOM 2978 O O . ASN A 1 390 ? 20.439 2.814 -19.170 1.00 86.19 390 ASN A O 1
ATOM 2982 N N . ARG A 1 391 ? 21.818 1.671 -17.831 1.00 88.38 391 ARG A N 1
ATOM 2983 C CA . ARG A 1 391 ? 22.745 1.306 -18.917 1.00 88.38 391 ARG A CA 1
ATOM 2984 C C . ARG A 1 391 ? 22.029 0.475 -19.984 1.00 88.38 391 ARG A C 1
ATOM 2986 O O . ARG A 1 391 ? 22.161 0.765 -21.169 1.00 88.38 391 ARG A O 1
ATOM 2993 N N . LEU A 1 392 ? 21.271 -0.535 -19.556 1.00 92.19 392 LEU A N 1
ATOM 2994 C CA . LEU A 1 392 ? 20.553 -1.450 -20.442 1.00 92.19 392 LEU A CA 1
ATOM 2995 C C . LEU A 1 392 ? 19.476 -0.731 -21.266 1.00 92.19 392 LEU A C 1
ATOM 2997 O O . LEU A 1 392 ? 19.433 -0.868 -22.488 1.00 92.19 392 LEU A O 1
ATOM 3001 N N . ILE A 1 393 ? 18.609 0.036 -20.605 1.00 91.62 393 ILE A N 1
ATOM 3002 C CA . ILE A 1 393 ? 17.493 0.718 -21.259 1.00 91.62 393 ILE A CA 1
ATOM 3003 C C . ILE A 1 393 ? 17.976 1.906 -22.087 1.00 91.62 393 ILE A C 1
ATOM 3005 O O . ILE A 1 393 ? 17.484 2.080 -23.195 1.00 91.62 393 ILE A O 1
ATOM 3009 N N . ASN A 1 394 ? 18.992 2.657 -21.657 1.00 88.50 394 ASN A N 1
ATOM 3010 C CA . ASN A 1 394 ? 19.529 3.745 -22.480 1.00 88.50 394 ASN A CA 1
ATOM 3011 C C . ASN A 1 394 ? 20.170 3.209 -23.767 1.00 88.50 394 ASN A C 1
ATOM 3013 O O . ASN A 1 394 ? 19.944 3.771 -24.837 1.00 88.50 394 ASN A O 1
ATOM 3017 N N . ALA A 1 395 ? 20.901 2.089 -23.700 1.00 90.81 395 ALA A N 1
ATOM 3018 C CA . ALA A 1 395 ? 21.431 1.437 -24.898 1.00 90.81 395 ALA A CA 1
ATOM 3019 C C . ALA A 1 395 ? 20.309 0.978 -25.851 1.00 90.81 395 ALA A C 1
ATOM 3021 O O . ALA A 1 395 ? 20.450 1.115 -27.067 1.00 90.81 395 ALA A O 1
ATOM 3022 N N . LEU A 1 396 ? 19.178 0.498 -25.312 1.00 93.56 396 LEU A N 1
ATOM 3023 C CA . LEU A 1 396 ? 17.986 0.158 -26.097 1.00 93.56 396 LEU A CA 1
ATOM 3024 C C . LEU A 1 396 ? 17.339 1.395 -26.732 1.00 93.56 396 LEU A C 1
ATOM 3026 O O . LEU A 1 396 ? 17.096 1.391 -27.931 1.00 93.56 396 LEU A O 1
ATOM 3030 N N . LEU A 1 397 ? 17.085 2.457 -25.963 1.00 90.69 397 LEU A N 1
ATOM 3031 C CA . LEU A 1 397 ? 16.445 3.683 -26.459 1.00 90.69 397 LEU A CA 1
ATOM 3032 C C . LEU A 1 397 ? 17.274 4.360 -27.563 1.00 90.69 397 LEU A C 1
ATOM 3034 O O . LEU A 1 397 ? 16.723 4.955 -28.486 1.00 90.69 397 LEU A O 1
ATOM 3038 N N . GLN A 1 398 ? 18.598 4.224 -27.501 1.00 89.25 398 GLN A N 1
ATOM 3039 C CA . GLN A 1 398 ? 19.540 4.719 -28.506 1.00 89.25 398 GLN A CA 1
ATOM 3040 C C . GLN A 1 398 ? 19.850 3.702 -29.619 1.00 89.25 398 GLN A C 1
ATOM 3042 O O . GLN A 1 398 ? 20.652 3.992 -30.505 1.00 89.25 398 GLN A O 1
ATOM 3047 N N . CYS A 1 399 ? 19.244 2.512 -29.592 1.00 90.50 399 CYS A N 1
ATOM 3048 C CA . CYS A 1 399 ? 19.495 1.421 -30.537 1.00 90.50 399 CYS A CA 1
ATOM 3049 C C . CYS A 1 399 ? 20.979 1.067 -30.727 1.00 90.50 399 CYS A C 1
ATOM 3051 O O . CYS A 1 399 ? 21.408 0.691 -31.822 1.00 90.50 399 CYS A O 1
ATOM 3053 N N . ARG A 1 400 ? 21.775 1.175 -29.659 1.00 89.19 400 ARG A N 1
ATOM 3054 C CA . ARG A 1 400 ? 23.212 0.895 -29.692 1.00 89.19 400 ARG A CA 1
ATOM 3055 C C . ARG A 1 400 ? 23.492 -0.599 -29.602 1.00 89.19 400 ARG A C 1
ATOM 3057 O O . ARG A 1 400 ? 22.777 -1.352 -28.947 1.00 89.19 400 ARG A O 1
ATOM 3064 N N . LEU A 1 401 ? 24.593 -1.027 -30.218 1.00 84.94 401 LEU A N 1
ATOM 3065 C CA . LEU A 1 401 ? 25.010 -2.433 -30.217 1.00 84.94 401 LEU A CA 1
ATOM 3066 C C . LEU A 1 401 ? 25.508 -2.921 -28.848 1.00 84.94 401 LEU A C 1
ATOM 3068 O O . LEU A 1 401 ? 25.399 -4.110 -28.557 1.00 84.94 401 LEU A O 1
ATOM 3072 N N . ASP A 1 402 ? 25.993 -2.027 -27.984 1.00 87.94 402 ASP A N 1
ATOM 3073 C CA . ASP A 1 402 ? 26.390 -2.371 -26.612 1.00 87.94 402 ASP A CA 1
ATOM 3074 C C . ASP A 1 402 ? 25.194 -2.763 -25.720 1.00 87.94 402 ASP A C 1
ATOM 3076 O O . ASP A 1 402 ? 25.389 -3.274 -24.617 1.00 87.94 402 ASP A O 1
ATOM 3080 N N . PHE A 1 403 ? 23.956 -2.628 -26.215 1.00 91.19 403 PHE A N 1
ATOM 3081 C CA . PHE A 1 403 ? 22.767 -3.221 -25.604 1.00 91.19 403 PHE A CA 1
ATOM 3082 C C . PHE A 1 403 ? 22.925 -4.726 -25.366 1.00 91.19 403 PHE A C 1
ATOM 3084 O O . PHE A 1 403 ? 22.554 -5.214 -24.303 1.00 91.19 403 PHE A O 1
ATOM 3091 N N . PHE A 1 404 ? 23.464 -5.475 -26.334 1.00 89.25 404 PHE A N 1
ATOM 3092 C CA . PHE A 1 404 ? 23.571 -6.933 -26.213 1.00 89.25 404 PHE A CA 1
ATOM 3093 C C . PHE A 1 404 ? 24.580 -7.344 -25.134 1.00 89.25 404 PHE A C 1
ATOM 3095 O O . PHE A 1 404 ? 24.360 -8.328 -24.430 1.00 89.25 404 PHE A O 1
ATOM 3102 N N . GLU A 1 405 ? 25.652 -6.565 -24.967 1.00 89.69 405 GLU A N 1
ATOM 3103 C CA . GLU A 1 405 ? 26.607 -6.727 -23.868 1.00 89.69 405 GLU A CA 1
ATOM 3104 C C . GLU A 1 405 ? 25.938 -6.419 -22.524 1.00 89.69 405 GLU A C 1
ATOM 3106 O O . GLU A 1 405 ? 25.975 -7.250 -21.619 1.00 89.69 405 GLU A O 1
ATOM 3111 N N . ALA A 1 406 ? 25.248 -5.277 -22.416 1.00 91.06 406 ALA A N 1
ATOM 3112 C CA . ALA A 1 406 ? 24.518 -4.897 -21.206 1.00 91.06 406 ALA A CA 1
ATOM 3113 C C . ALA A 1 406 ? 23.433 -5.927 -20.834 1.00 91.06 406 ALA A C 1
ATOM 3115 O O . ALA A 1 406 ? 23.249 -6.247 -19.661 1.00 91.06 406 ALA A O 1
ATOM 3116 N N . LEU A 1 407 ? 22.744 -6.494 -21.827 1.00 91.38 407 LEU A N 1
ATOM 3117 C CA . LEU A 1 407 ? 21.769 -7.563 -21.631 1.00 91.38 407 LEU A CA 1
ATOM 3118 C C . LEU A 1 407 ? 22.437 -8.841 -21.105 1.00 91.38 407 LEU A C 1
ATOM 3120 O O . LEU A 1 407 ? 21.910 -9.478 -20.194 1.00 91.38 407 LEU A O 1
ATOM 3124 N N . GLY A 1 408 ? 23.606 -9.195 -21.647 1.00 88.75 408 GLY A N 1
ATOM 3125 C CA . GLY A 1 408 ? 24.401 -10.335 -21.194 1.00 88.75 408 GLY A CA 1
ATOM 3126 C C . GLY A 1 408 ? 24.927 -10.180 -19.763 1.00 88.75 408 GLY A C 1
ATOM 3127 O O . GLY A 1 408 ? 24.906 -11.150 -19.001 1.00 88.75 408 GLY A O 1
ATOM 3128 N N . GLU A 1 409 ? 25.341 -8.970 -19.368 1.00 90.00 409 GLU A N 1
ATOM 3129 C CA . GLU A 1 409 ? 25.724 -8.644 -17.984 1.00 90.00 409 GLU A CA 1
ATOM 3130 C C . GLU A 1 409 ? 24.553 -8.847 -17.008 1.00 90.00 409 GLU A C 1
ATOM 3132 O O . GLU A 1 409 ? 24.730 -9.406 -15.924 1.00 90.00 409 GLU A O 1
ATOM 3137 N N . GLU A 1 410 ? 23.343 -8.458 -17.416 1.00 91.19 410 GLU A N 1
ATOM 3138 C CA . GLU A 1 410 ? 22.125 -8.513 -16.598 1.00 91.19 410 GLU A CA 1
ATOM 3139 C C . GLU A 1 410 ? 21.354 -9.840 -16.723 1.00 91.19 410 GLU A C 1
ATOM 3141 O O . GLU A 1 410 ? 20.282 -9.994 -16.137 1.00 91.19 410 GLU A O 1
ATOM 3146 N N . ARG A 1 411 ? 21.886 -10.844 -17.439 1.00 87.81 411 ARG A N 1
ATOM 3147 C CA . ARG A 1 411 ? 21.171 -12.097 -17.768 1.00 87.81 411 ARG A CA 1
ATOM 3148 C C . ARG A 1 411 ? 20.540 -12.801 -16.561 1.00 87.81 411 ARG A C 1
ATOM 3150 O O . ARG A 1 411 ? 19.471 -13.397 -16.669 1.00 87.81 411 ARG A O 1
ATOM 3157 N N . ASN A 1 412 ? 21.188 -12.722 -15.396 1.00 87.25 412 ASN A N 1
ATOM 3158 C CA . ASN A 1 412 ? 20.709 -13.368 -14.174 1.00 87.25 412 ASN A CA 1
ATOM 3159 C C . ASN A 1 412 ? 19.398 -12.753 -13.666 1.00 87.25 412 ASN A C 1
ATOM 3161 O O . ASN A 1 412 ? 18.611 -13.471 -13.049 1.00 87.25 412 ASN A O 1
ATOM 3165 N N . ALA A 1 413 ? 19.146 -11.469 -13.941 1.00 88.12 413 ALA A N 1
ATOM 3166 C CA . ALA A 1 413 ? 17.948 -10.766 -13.495 1.00 88.12 413 ALA A CA 1
ATOM 3167 C C . ALA A 1 413 ? 16.667 -11.242 -14.201 1.00 88.12 413 ALA A C 1
ATOM 3169 O O . ALA A 1 413 ? 15.566 -11.131 -13.663 1.00 88.12 413 ALA A O 1
ATOM 3170 N N . PHE A 1 414 ? 16.810 -11.854 -15.379 1.00 88.69 414 PHE A N 1
ATOM 3171 C CA . PHE A 1 414 ? 15.694 -12.392 -16.159 1.00 88.69 414 PHE A CA 1
ATOM 3172 C C . PHE A 1 414 ? 15.265 -13.801 -15.723 1.00 88.69 414 PHE A C 1
ATOM 3174 O O . PHE A 1 414 ? 14.213 -14.284 -16.144 1.00 88.69 414 PHE A O 1
ATOM 3181 N N . GLY A 1 415 ? 16.036 -14.452 -14.843 1.00 86.38 415 GLY A N 1
ATOM 3182 C CA . GLY A 1 415 ? 15.688 -15.745 -14.255 1.00 86.38 415 GLY A CA 1
ATOM 3183 C C . GLY A 1 415 ? 15.510 -16.861 -15.286 1.00 86.38 415 GLY A C 1
ATOM 3184 O O . GLY A 1 415 ? 16.269 -16.972 -16.247 1.00 86.38 415 GLY A O 1
ATOM 3185 N N . LYS A 1 416 ? 14.527 -17.740 -15.060 1.00 87.19 416 LYS A N 1
ATOM 3186 C CA . LYS A 1 416 ? 14.168 -18.762 -16.047 1.00 87.19 416 LYS A CA 1
ATOM 3187 C C . LYS A 1 416 ? 13.328 -18.124 -17.148 1.00 87.19 416 LYS A C 1
ATOM 3189 O O . LYS A 1 416 ? 12.385 -17.381 -16.877 1.00 87.19 416 LYS A O 1
ATOM 3194 N N . VAL A 1 417 ? 13.639 -18.484 -18.388 1.00 88.12 417 VAL A N 1
ATOM 3195 C CA . VAL A 1 417 ? 12.914 -18.014 -19.568 1.00 88.12 417 VAL A CA 1
ATOM 3196 C C . VAL A 1 417 ? 12.342 -19.179 -20.365 1.00 88.12 417 VAL A C 1
ATOM 3198 O O . VAL A 1 417 ? 12.885 -20.283 -20.357 1.00 88.12 417 VAL A O 1
ATOM 3201 N N . ALA A 1 418 ? 11.244 -18.931 -21.074 1.00 86.00 418 ALA A N 1
ATOM 3202 C CA . ALA A 1 418 ? 10.644 -19.884 -21.999 1.00 86.00 418 ALA A CA 1
ATOM 3203 C C . ALA A 1 418 ? 10.732 -19.359 -23.434 1.00 86.00 418 ALA A C 1
ATOM 3205 O O . ALA A 1 418 ? 10.310 -18.237 -23.712 1.00 86.00 418 ALA A O 1
ATOM 3206 N N . PHE A 1 419 ? 11.221 -20.188 -24.352 1.00 83.19 419 PHE A N 1
ATOM 3207 C CA . PHE A 1 419 ? 11.234 -19.882 -25.779 1.00 83.19 419 PHE A CA 1
ATOM 3208 C C . PHE A 1 419 ? 9.892 -20.294 -26.381 1.00 83.19 419 PHE A C 1
ATOM 3210 O O . PHE A 1 419 ? 9.512 -21.462 -26.322 1.00 83.19 419 PHE A O 1
ATOM 3217 N N . LYS A 1 420 ? 9.141 -19.325 -26.905 1.00 77.06 420 LYS A N 1
ATOM 3218 C CA . LYS A 1 420 ? 7.806 -19.538 -27.470 1.00 77.06 420 LYS A CA 1
ATOM 3219 C C . LYS A 1 420 ? 7.798 -19.153 -28.942 1.00 77.06 420 LYS A C 1
ATOM 3221 O O . LYS A 1 420 ? 8.145 -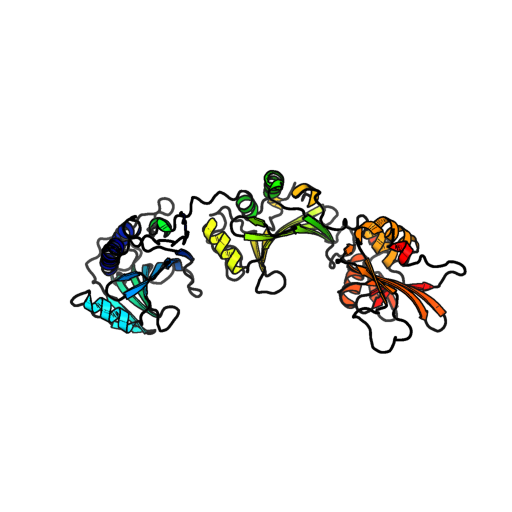18.025 -29.282 1.00 77.06 420 LYS A O 1
ATOM 3226 N N . GLU A 1 421 ? 7.326 -20.051 -29.798 1.00 65.69 421 GLU A N 1
ATOM 3227 C CA . GLU A 1 421 ? 6.969 -19.742 -31.188 1.00 65.69 421 GLU A CA 1
ATOM 3228 C C . GLU A 1 421 ? 5.583 -19.083 -31.222 1.00 65.69 421 GLU A C 1
ATOM 3230 O O . GLU A 1 421 ? 4.596 -19.653 -31.677 1.00 65.69 421 GLU A O 1
ATOM 3235 N N . ALA A 1 422 ? 5.469 -17.888 -30.644 1.00 58.69 422 ALA A N 1
ATOM 3236 C CA . ALA A 1 422 ? 4.207 -17.167 -30.557 1.00 58.69 422 ALA A CA 1
ATOM 3237 C C . ALA A 1 422 ? 4.454 -15.663 -30.651 1.00 58.69 422 ALA A C 1
ATOM 3239 O O . ALA A 1 422 ? 5.359 -15.130 -30.011 1.00 58.69 422 ALA A O 1
ATOM 3240 N N . ALA A 1 423 ? 3.593 -14.961 -31.389 1.00 51.81 423 ALA A N 1
ATOM 3241 C CA . ALA A 1 423 ? 3.691 -13.513 -31.559 1.00 51.81 423 ALA A CA 1
ATOM 3242 C C . ALA A 1 423 ? 3.316 -12.696 -30.300 1.00 51.81 423 ALA A C 1
ATOM 3244 O O . ALA A 1 423 ? 3.410 -11.474 -30.316 1.00 51.81 423 ALA A O 1
ATOM 3245 N N . GLY A 1 424 ? 2.937 -13.353 -29.197 1.00 50.59 424 GLY A N 1
ATOM 3246 C CA . GLY A 1 424 ? 2.374 -12.691 -28.017 1.00 50.59 424 GLY A CA 1
ATOM 3247 C C . GLY A 1 424 ? 0.925 -12.229 -28.241 1.00 50.59 424 GLY A C 1
ATOM 3248 O O . GLY A 1 424 ? 0.393 -12.409 -29.333 1.00 50.59 424 GLY A O 1
ATOM 3249 N N . PRO A 1 425 ? 0.267 -11.674 -27.208 1.00 50.09 425 PRO A N 1
ATOM 3250 C CA . PRO A 1 425 ? -1.146 -11.284 -27.268 1.00 50.09 425 PRO A CA 1
ATOM 3251 C C . PRO A 1 425 ? -1.405 -9.944 -27.985 1.00 50.09 425 PRO A C 1
ATOM 3253 O O . PRO A 1 425 ? -2.543 -9.497 -28.017 1.00 50.09 425 PRO A O 1
ATOM 3256 N N . TYR A 1 426 ? -0.376 -9.304 -28.546 1.00 51.50 426 TYR A N 1
ATOM 3257 C CA . TYR A 1 426 ? -0.411 -7.900 -28.965 1.00 51.50 426 TYR A CA 1
ATOM 3258 C C . TYR A 1 426 ? -0.173 -7.714 -30.474 1.00 51.50 426 TYR A C 1
ATOM 3260 O O . TYR A 1 426 ? 0.668 -6.921 -30.887 1.00 51.50 426 TYR A O 1
ATOM 3268 N N . ARG A 1 427 ? -0.829 -8.514 -31.325 1.00 55.38 427 ARG A N 1
ATOM 3269 C CA . ARG A 1 427 ? -0.671 -8.409 -32.787 1.00 55.38 427 ARG A CA 1
ATOM 3270 C C . ARG A 1 427 ? -2.000 -8.165 -33.490 1.00 55.38 427 ARG A C 1
ATOM 3272 O O . ARG A 1 427 ? -3.012 -8.748 -33.117 1.00 55.38 427 ARG A O 1
ATOM 3279 N N . ARG A 1 428 ? -1.944 -7.391 -34.580 1.00 46.19 428 ARG A N 1
ATOM 3280 C CA . ARG A 1 428 ? -2.998 -7.302 -35.602 1.00 46.19 428 ARG A CA 1
ATOM 3281 C C . ARG A 1 428 ? -2.954 -8.512 -36.543 1.00 46.19 428 ARG A C 1
ATOM 3283 O O . ARG A 1 428 ? -1.875 -9.011 -36.875 1.00 46.19 428 ARG A O 1
ATOM 3290 N N . ASP A 1 429 ? -4.128 -8.951 -36.991 1.00 34.19 429 ASP A N 1
ATOM 3291 C CA . ASP A 1 429 ? -4.295 -10.023 -37.976 1.00 34.19 429 ASP A CA 1
ATOM 3292 C C . ASP A 1 429 ? -3.606 -9.674 -39.311 1.00 34.19 429 ASP A C 1
ATOM 3294 O O . ASP A 1 429 ? -3.831 -8.606 -39.876 1.00 34.19 429 ASP A O 1
ATOM 3298 N N . GLY A 1 430 ? -2.763 -10.581 -39.825 1.00 43.59 430 GLY A N 1
ATOM 3299 C CA . GLY A 1 430 ? -2.131 -10.461 -41.156 1.00 43.59 430 GLY A CA 1
ATOM 3300 C C . GLY A 1 430 ? -0.654 -10.865 -41.235 1.00 43.59 430 GLY A C 1
ATOM 3301 O O . GLY A 1 430 ? -0.089 -11.004 -42.314 1.00 43.59 430 GLY A O 1
ATOM 3302 N N . ASP A 1 431 ? -0.018 -11.114 -40.099 1.00 45.22 431 ASP A N 1
ATOM 3303 C CA . ASP A 1 431 ? 1.440 -11.076 -39.980 1.00 45.22 431 ASP A CA 1
ATOM 3304 C C . ASP A 1 431 ? 2.041 -12.508 -39.821 1.00 45.22 431 ASP A C 1
ATOM 3306 O O . ASP A 1 431 ? 2.956 -12.785 -39.031 1.00 45.22 431 ASP A O 1
ATOM 3310 N N . ALA A 1 432 ? 1.436 -13.457 -40.549 1.00 38.53 432 ALA A N 1
ATOM 3311 C CA . ALA A 1 432 ? 1.374 -14.895 -40.249 1.00 38.53 432 ALA A CA 1
ATOM 3312 C C . ALA A 1 432 ? 2.513 -15.781 -40.803 1.00 38.53 432 ALA A C 1
ATOM 3314 O O . ALA A 1 432 ? 2.456 -17.000 -40.665 1.00 38.53 432 ALA A O 1
ATOM 3315 N N . ALA A 1 433 ? 3.564 -15.235 -41.418 1.00 40.47 433 ALA A N 1
ATOM 3316 C CA . ALA A 1 433 ? 4.484 -16.088 -42.184 1.00 40.47 433 ALA A CA 1
ATOM 3317 C C . ALA A 1 433 ? 5.556 -16.846 -41.363 1.00 40.47 433 ALA A C 1
ATOM 3319 O O . ALA A 1 433 ? 6.195 -17.732 -41.918 1.00 40.47 433 ALA A O 1
ATOM 3320 N N . ARG A 1 434 ? 5.767 -16.535 -40.073 1.00 46.56 434 ARG A N 1
ATOM 3321 C CA . ARG A 1 434 ? 6.583 -17.299 -39.091 1.00 46.56 434 ARG A CA 1
ATOM 3322 C C . ARG A 1 434 ? 6.433 -16.629 -37.722 1.00 46.56 434 ARG A C 1
ATOM 3324 O O . ARG A 1 434 ? 6.778 -15.454 -37.585 1.00 46.56 434 ARG A O 1
ATOM 3331 N N . ALA A 1 435 ? 5.900 -17.328 -36.720 1.00 48.00 435 ALA A N 1
ATOM 3332 C CA . ALA A 1 435 ? 5.812 -16.772 -35.371 1.00 48.00 435 ALA A CA 1
ATOM 3333 C C . ALA A 1 435 ? 7.238 -16.515 -34.845 1.00 48.00 435 ALA A C 1
ATOM 3335 O O . ALA A 1 435 ? 8.060 -17.432 -34.875 1.00 48.00 435 ALA A O 1
ATOM 3336 N N . PRO A 1 436 ? 7.588 -15.285 -34.429 1.00 57.41 436 PRO A N 1
ATOM 3337 C CA . PRO A 1 436 ? 8.931 -15.018 -33.936 1.00 57.41 436 PRO A CA 1
ATOM 3338 C C . PRO A 1 436 ? 9.193 -15.817 -32.660 1.00 57.41 436 PRO A C 1
ATOM 3340 O O . PRO A 1 436 ? 8.308 -15.942 -31.814 1.00 57.41 436 PRO A O 1
ATOM 3343 N N . MET A 1 437 ? 10.415 -16.335 -32.518 1.00 64.88 437 MET A N 1
ATOM 3344 C CA . MET A 1 437 ? 10.865 -16.931 -31.266 1.00 64.88 437 MET A CA 1
ATOM 3345 C C . MET A 1 437 ? 10.940 -15.823 -30.213 1.00 64.88 437 MET A C 1
ATOM 3347 O O . MET A 1 437 ? 11.805 -14.949 -30.260 1.00 64.88 437 MET A O 1
ATOM 3351 N N . ARG A 1 438 ? 9.981 -15.839 -29.292 1.00 78.25 438 ARG A N 1
ATOM 3352 C CA . ARG A 1 438 ? 9.905 -14.945 -28.141 1.00 78.25 438 ARG A CA 1
ATOM 3353 C C . ARG A 1 438 ? 10.608 -15.601 -26.964 1.00 78.25 438 ARG A C 1
ATOM 3355 O O . ARG A 1 438 ? 10.331 -16.756 -26.649 1.00 78.25 438 ARG A O 1
ATOM 3362 N N . VAL A 1 439 ? 11.413 -14.828 -26.249 1.00 87.56 439 VAL A N 1
ATOM 3363 C CA . VAL A 1 439 ? 11.861 -15.174 -24.900 1.00 87.56 439 VAL A CA 1
ATOM 3364 C C . VAL A 1 439 ? 10.823 -14.626 -23.922 1.00 87.56 439 VAL A C 1
ATOM 3366 O O . VAL A 1 439 ? 10.639 -13.419 -23.823 1.00 87.56 439 VAL A O 1
ATOM 3369 N N . ALA A 1 440 ? 10.071 -15.491 -23.249 1.00 87.44 440 ALA A N 1
ATOM 3370 C CA . ALA A 1 440 ? 9.098 -15.100 -22.233 1.00 87.44 440 ALA A CA 1
ATOM 3371 C C . ALA A 1 440 ? 9.727 -15.207 -20.842 1.00 87.44 440 ALA A C 1
ATOM 3373 O O . ALA A 1 440 ? 10.281 -16.255 -20.505 1.00 87.44 440 ALA A O 1
ATOM 3374 N N . PHE A 1 441 ? 9.619 -14.147 -20.043 1.00 89.12 441 PHE A N 1
ATOM 3375 C CA . PHE A 1 441 ? 10.116 -14.149 -18.667 1.00 89.12 441 PHE A CA 1
ATOM 3376 C C . PHE A 1 441 ? 9.105 -14.848 -17.753 1.00 89.12 441 PHE A C 1
ATOM 3378 O O . PHE A 1 441 ? 7.896 -14.682 -17.924 1.00 89.12 441 PHE A O 1
ATOM 3385 N N . GLU A 1 442 ? 9.585 -15.640 -16.790 1.00 84.44 442 GLU A N 1
ATOM 3386 C CA . GLU A 1 442 ? 8.721 -16.310 -15.803 1.00 84.44 442 GLU A CA 1
ATOM 3387 C C . GLU A 1 442 ? 7.943 -15.298 -14.946 1.00 84.44 442 GLU A C 1
ATOM 3389 O O . GLU A 1 442 ? 6.791 -15.533 -14.581 1.00 84.44 442 GLU A O 1
ATOM 3394 N N . LYS A 1 443 ? 8.569 -14.156 -14.649 1.00 82.56 443 LYS A N 1
ATOM 3395 C CA . LYS A 1 443 ? 7.988 -13.036 -13.906 1.00 82.56 443 LYS A CA 1
ATOM 3396 C C . LYS A 1 443 ? 8.352 -11.715 -14.588 1.00 82.56 443 LYS A C 1
ATOM 3398 O O . LYS A 1 443 ? 9.375 -11.669 -15.274 1.00 82.56 443 LYS A O 1
ATOM 3403 N N . PRO A 1 444 ? 7.564 -10.644 -14.389 1.00 87.44 444 PRO A N 1
ATOM 3404 C CA . PRO A 1 444 ? 7.961 -9.317 -14.830 1.00 87.44 444 PRO A CA 1
ATOM 3405 C C . PRO A 1 444 ? 9.316 -8.905 -14.239 1.00 87.44 444 PRO A C 1
ATOM 3407 O O . PRO A 1 444 ? 9.619 -9.217 -13.082 1.00 87.44 444 PRO A O 1
ATOM 3410 N N . VAL A 1 445 ? 10.105 -8.206 -15.050 1.00 88.75 445 VAL A N 1
ATOM 3411 C CA . VAL A 1 445 ? 11.398 -7.613 -14.698 1.00 88.75 445 VAL A CA 1
ATOM 3412 C C . VAL A 1 445 ? 11.268 -6.105 -14.843 1.00 88.75 445 VAL A C 1
ATOM 3414 O O . VAL A 1 445 ? 10.816 -5.632 -15.882 1.00 88.75 445 VAL A O 1
ATOM 3417 N N . TYR A 1 446 ? 11.659 -5.353 -13.822 1.00 89.19 446 TYR A N 1
ATOM 3418 C CA . TYR A 1 446 ? 11.646 -3.896 -13.874 1.00 89.19 446 TYR A CA 1
ATOM 3419 C C . TYR A 1 446 ? 13.030 -3.371 -14.233 1.00 89.19 446 TYR A C 1
ATOM 3421 O O . TYR A 1 446 ? 14.028 -3.782 -13.643 1.00 89.19 446 TYR A O 1
ATOM 3429 N N . ALA A 1 447 ? 13.082 -2.458 -15.194 1.00 90.06 447 ALA A N 1
ATOM 3430 C CA . ALA A 1 447 ? 14.292 -1.731 -15.536 1.00 90.06 447 ALA A CA 1
ATOM 3431 C C . ALA A 1 447 ? 13.899 -0.324 -15.969 1.00 90.06 447 ALA A C 1
ATOM 3433 O O . ALA A 1 447 ? 13.149 -0.175 -16.932 1.00 90.06 447 ALA A O 1
ATOM 3434 N N . SER A 1 448 ? 14.410 0.694 -15.270 1.00 85.75 448 SER A N 1
ATOM 3435 C CA . SER A 1 448 ? 14.320 2.084 -15.730 1.00 85.75 448 SER A CA 1
ATOM 3436 C C . SER A 1 448 ? 12.887 2.499 -16.086 1.00 85.75 448 SER A C 1
ATOM 3438 O O . SER A 1 448 ? 12.606 2.906 -17.208 1.00 85.75 448 SER A O 1
ATOM 3440 N N . GLY A 1 449 ? 11.948 2.327 -15.153 1.00 85.19 449 GLY A N 1
ATOM 3441 C CA . GLY A 1 449 ? 10.535 2.684 -15.342 1.00 85.19 449 GLY A CA 1
ATOM 3442 C C . GLY A 1 449 ? 9.719 1.702 -16.188 1.00 85.19 449 GLY A C 1
ATOM 3443 O O . GLY A 1 449 ? 8.491 1.731 -16.146 1.00 85.19 449 GLY A O 1
ATOM 3444 N N . PHE A 1 450 ? 10.364 0.782 -16.910 1.00 89.25 450 PHE A N 1
ATOM 3445 C CA . PHE A 1 450 ? 9.678 -0.201 -17.743 1.00 89.25 450 PHE A CA 1
ATOM 3446 C C . PHE A 1 450 ? 9.443 -1.518 -17.003 1.00 89.25 450 PHE A C 1
ATOM 3448 O O . PHE A 1 450 ? 10.355 -2.095 -16.409 1.00 89.25 450 PHE A O 1
ATOM 3455 N N . MET A 1 451 ? 8.219 -2.042 -17.114 1.00 89.75 451 MET A N 1
ATOM 3456 C CA . MET A 1 451 ? 7.884 -3.419 -16.748 1.00 89.75 451 MET A CA 1
ATOM 3457 C C . MET A 1 451 ? 8.042 -4.320 -17.977 1.00 89.75 451 MET A C 1
ATOM 3459 O O . MET A 1 451 ? 7.295 -4.187 -18.949 1.00 89.75 451 MET A O 1
ATOM 3463 N N . LEU A 1 452 ? 9.001 -5.242 -17.931 1.00 90.88 452 LEU A N 1
ATOM 3464 C CA . LEU A 1 452 ? 9.390 -6.119 -19.033 1.00 90.88 452 LEU A CA 1
ATOM 3465 C C . LEU A 1 452 ? 8.885 -7.549 -18.788 1.00 90.88 452 LEU A C 1
ATOM 3467 O O . LEU A 1 452 ? 9.044 -8.098 -17.703 1.00 90.88 452 LEU A O 1
ATOM 3471 N N . THR A 1 453 ? 8.293 -8.181 -19.798 1.00 90.00 453 THR A N 1
ATOM 3472 C CA . THR A 1 453 ? 7.686 -9.533 -19.727 1.00 90.00 453 THR A CA 1
ATOM 3473 C C . THR A 1 453 ? 8.232 -10.498 -20.780 1.00 90.00 453 THR A C 1
ATOM 3475 O O . THR A 1 453 ? 7.832 -11.667 -20.867 1.00 90.00 453 THR A O 1
ATOM 3478 N N . GLY A 1 454 ? 9.136 -10.021 -21.623 1.00 89.62 454 GLY A N 1
ATOM 3479 C CA . GLY A 1 454 ? 9.806 -10.844 -22.607 1.00 89.62 454 GLY A CA 1
ATOM 3480 C C . GLY A 1 454 ? 10.765 -10.050 -23.470 1.00 89.62 454 GLY A C 1
ATOM 3481 O O . GLY A 1 454 ? 10.883 -8.834 -23.338 1.00 89.62 454 GLY A O 1
ATOM 3482 N N . TYR A 1 455 ? 11.420 -10.761 -24.375 1.00 90.88 455 TYR A N 1
ATOM 3483 C CA . TYR A 1 455 ? 12.335 -10.226 -25.365 1.00 90.88 455 TYR A CA 1
ATOM 3484 C C . TYR A 1 455 ? 12.026 -10.829 -26.738 1.00 90.88 455 TYR A C 1
ATOM 3486 O O . TYR A 1 455 ? 11.702 -12.015 -26.865 1.00 90.88 455 TYR A O 1
ATOM 3494 N N . ILE A 1 456 ? 12.108 -9.994 -27.767 1.00 85.56 456 ILE A N 1
ATOM 3495 C CA . ILE A 1 456 ? 11.933 -10.364 -29.168 1.00 85.56 456 ILE A CA 1
ATOM 3496 C C . ILE A 1 456 ? 13.221 -10.018 -29.896 1.00 85.56 456 ILE A C 1
ATOM 3498 O O . ILE A 1 456 ? 13.747 -8.923 -29.736 1.00 85.56 456 ILE A O 1
ATOM 3502 N N . GLN A 1 457 ? 13.667 -10.920 -30.765 1.00 84.12 457 GLN A N 1
ATOM 3503 C CA . GLN A 1 457 ? 14.685 -10.637 -31.765 1.00 84.12 457 GLN A CA 1
ATOM 3504 C C . GLN A 1 457 ? 14.380 -11.431 -33.030 1.00 84.12 457 GLN A C 1
ATOM 3506 O O . GLN A 1 457 ? 14.235 -12.653 -33.000 1.00 84.12 457 GLN A O 1
ATOM 3511 N N . ARG A 1 458 ? 14.235 -10.738 -34.157 1.00 79.69 458 ARG A N 1
ATOM 3512 C CA . ARG A 1 458 ? 13.852 -11.353 -35.429 1.00 79.69 458 ARG A CA 1
ATOM 3513 C C . ARG A 1 458 ? 14.327 -10.535 -36.616 1.00 79.69 458 ARG A C 1
ATOM 3515 O O . ARG A 1 458 ? 14.468 -9.320 -36.536 1.00 79.69 458 ARG A O 1
ATOM 3522 N N . ARG A 1 459 ? 14.505 -11.202 -37.752 1.00 79.69 459 ARG A N 1
ATOM 3523 C CA . ARG A 1 459 ? 14.684 -10.516 -39.033 1.00 79.69 459 ARG A CA 1
ATOM 3524 C C . ARG A 1 459 ? 13.319 -10.091 -39.572 1.00 79.69 459 ARG A C 1
ATOM 3526 O O . ARG A 1 459 ? 12.382 -10.887 -39.545 1.00 79.69 459 ARG A O 1
ATOM 3533 N N . VAL A 1 460 ? 13.218 -8.861 -40.057 1.00 77.56 460 VAL A N 1
ATOM 3534 C CA . VAL A 1 460 ? 12.015 -8.291 -40.681 1.00 77.56 460 VAL A CA 1
ATOM 3535 C C . VAL A 1 460 ? 12.379 -7.706 -42.041 1.00 77.56 460 VAL A C 1
ATOM 3537 O O . VAL A 1 460 ? 13.504 -7.251 -42.228 1.00 77.56 460 VAL A O 1
ATOM 3540 N N . ASN A 1 461 ? 11.454 -7.743 -42.998 1.00 77.00 461 ASN A N 1
ATOM 3541 C CA . ASN A 1 461 ? 11.615 -7.043 -44.271 1.00 77.00 461 ASN A CA 1
ATOM 3542 C C . ASN A 1 461 ? 10.871 -5.705 -44.180 1.00 77.00 461 ASN A C 1
ATOM 3544 O O . ASN A 1 461 ? 9.665 -5.699 -43.936 1.00 77.00 461 ASN A O 1
ATOM 3548 N N . VAL A 1 462 ? 11.585 -4.593 -44.342 1.00 76.81 462 VAL A N 1
ATOM 3549 C CA . VAL A 1 462 ? 11.031 -3.235 -44.314 1.00 76.81 462 VAL A CA 1
ATOM 3550 C C . VAL A 1 462 ? 11.355 -2.577 -45.647 1.00 76.81 462 VAL A C 1
ATOM 3552 O O . VAL A 1 462 ? 12.520 -2.349 -45.953 1.00 76.81 462 VAL A O 1
ATOM 3555 N N . ALA A 1 463 ? 10.324 -2.301 -46.450 1.00 80.81 463 ALA A N 1
ATOM 3556 C CA . ALA A 1 463 ? 10.455 -1.696 -47.781 1.00 80.81 463 ALA A CA 1
ATOM 3557 C C . ALA A 1 463 ? 11.439 -2.428 -48.728 1.00 80.81 463 ALA A C 1
ATOM 3559 O O . ALA A 1 463 ? 12.108 -1.801 -49.542 1.00 80.81 463 ALA A O 1
ATOM 3560 N N . GLY A 1 464 ? 11.524 -3.761 -48.639 1.00 77.38 464 GLY A N 1
ATOM 3561 C CA . GLY A 1 464 ? 12.418 -4.584 -49.461 1.00 77.38 464 GLY A CA 1
ATOM 3562 C C . GLY A 1 464 ? 13.781 -4.863 -48.821 1.00 77.38 464 GLY A C 1
ATOM 3563 O O . GLY A 1 464 ? 14.482 -5.765 -49.278 1.00 77.38 464 GLY A O 1
ATOM 3564 N N . GLU A 1 465 ? 14.134 -4.170 -47.737 1.00 80.44 465 GLU A N 1
ATOM 3565 C CA . GLU A 1 465 ? 15.397 -4.353 -47.025 1.00 80.44 465 GLU A CA 1
ATOM 3566 C C . GLU A 1 465 ? 15.243 -5.274 -45.815 1.00 80.44 465 GLU A C 1
ATOM 3568 O O . GLU A 1 465 ? 14.326 -5.138 -45.001 1.00 80.44 465 GLU A O 1
ATOM 3573 N N . MET A 1 466 ? 16.178 -6.212 -45.661 1.00 80.75 466 MET A N 1
ATOM 3574 C CA . MET A 1 466 ? 16.237 -7.066 -44.479 1.00 80.75 466 MET A CA 1
ATOM 3575 C C . MET A 1 466 ? 16.856 -6.301 -43.306 1.00 80.75 466 MET A C 1
ATOM 3577 O O . MET A 1 466 ? 18.025 -5.920 -43.344 1.00 80.75 466 MET A O 1
ATOM 3581 N N . LYS A 1 467 ? 16.082 -6.139 -42.234 1.00 83.69 467 LYS A N 1
ATOM 3582 C CA . LYS A 1 467 ? 16.474 -5.480 -40.984 1.00 83.69 467 LYS A CA 1
ATOM 3583 C C . LYS A 1 467 ? 16.390 -6.439 -39.797 1.00 83.69 467 LYS A C 1
ATOM 3585 O O . LYS A 1 467 ? 15.726 -7.479 -39.865 1.00 83.69 467 LYS A O 1
ATOM 3590 N N . LEU A 1 468 ? 17.068 -6.103 -38.704 1.00 83.56 468 LEU A N 1
ATOM 3591 C CA . LEU A 1 468 ? 16.963 -6.796 -37.424 1.00 83.56 468 LEU A CA 1
ATOM 3592 C C . LEU A 1 468 ? 16.053 -5.993 -36.496 1.00 83.56 468 LEU A C 1
ATOM 3594 O O . LEU A 1 468 ? 16.374 -4.864 -36.145 1.00 83.56 468 LEU A O 1
ATOM 3598 N N . ARG A 1 469 ? 14.949 -6.602 -36.064 1.00 86.31 469 ARG A N 1
ATOM 3599 C CA . ARG A 1 469 ? 14.075 -6.057 -35.026 1.00 86.31 469 ARG A CA 1
ATOM 3600 C C . ARG A 1 469 ? 14.357 -6.735 -33.699 1.00 86.31 469 ARG A C 1
ATOM 3602 O O . ARG A 1 469 ? 14.294 -7.964 -33.634 1.00 86.31 469 ARG A O 1
ATOM 3609 N N . TRP A 1 470 ? 14.644 -5.964 -32.659 1.00 88.38 470 TRP A N 1
ATOM 3610 C CA . TRP A 1 470 ? 15.029 -6.483 -31.349 1.00 88.38 470 TRP A CA 1
ATOM 3611 C C . TRP A 1 470 ? 14.589 -5.563 -30.210 1.00 88.38 470 TRP A C 1
ATOM 3613 O O . TRP A 1 470 ? 14.530 -4.353 -30.386 1.00 88.38 470 TRP A O 1
ATOM 3623 N N . GLY A 1 471 ? 14.262 -6.123 -29.047 1.00 91.88 471 GLY A N 1
ATOM 3624 C CA . GLY A 1 471 ? 13.842 -5.340 -27.885 1.00 91.88 471 GLY A CA 1
ATOM 3625 C C . GLY A 1 471 ? 12.957 -6.113 -26.920 1.00 91.88 471 GLY A C 1
ATOM 3626 O O . GLY A 1 471 ? 12.791 -7.328 -27.040 1.00 91.88 471 GLY A O 1
ATOM 3627 N N . PHE A 1 472 ? 12.385 -5.407 -25.954 1.00 93.31 472 PHE A N 1
ATOM 3628 C CA . PHE A 1 472 ? 11.572 -6.003 -24.904 1.00 93.31 472 PHE A CA 1
ATOM 3629 C C . PHE A 1 472 ? 10.077 -5.935 -25.195 1.00 93.31 472 PHE A C 1
ATOM 3631 O O . PHE A 1 472 ? 9.590 -5.135 -25.993 1.00 93.31 472 PHE A O 1
ATOM 3638 N N . GLN A 1 473 ? 9.344 -6.787 -24.487 1.00 89.50 473 GLN A N 1
ATOM 3639 C CA . GLN A 1 473 ? 7.899 -6.714 -24.384 1.00 89.50 473 GLN A CA 1
ATOM 3640 C C . GLN A 1 473 ? 7.481 -6.165 -23.030 1.00 89.50 473 GLN A C 1
ATOM 3642 O O . GLN A 1 473 ? 8.051 -6.544 -22.010 1.00 89.50 473 GLN A O 1
ATOM 3647 N N . SER A 1 474 ? 6.435 -5.353 -23.017 1.00 87.00 474 SER A N 1
ATOM 3648 C CA . SER A 1 474 ? 5.807 -4.790 -21.829 1.00 87.00 474 SER A CA 1
ATOM 3649 C C . SER A 1 474 ? 4.321 -5.156 -21.813 1.00 87.00 474 SER A C 1
ATOM 3651 O O . SER A 1 474 ? 3.731 -5.300 -22.883 1.00 87.00 474 SER A O 1
ATOM 3653 N N . PRO A 1 475 ? 3.688 -5.333 -20.638 1.00 81.19 475 PRO A N 1
ATOM 3654 C CA . PRO A 1 475 ? 2.243 -5.525 -20.578 1.00 81.19 475 PRO A CA 1
ATOM 3655 C C . PRO A 1 475 ? 1.473 -4.213 -20.793 1.00 81.19 475 PRO A C 1
ATOM 3657 O O . PRO A 1 475 ? 0.249 -4.231 -20.905 1.00 81.19 475 PRO A O 1
ATOM 3660 N N . LEU A 1 476 ? 2.183 -3.080 -20.819 1.00 79.94 476 LEU A N 1
ATOM 3661 C CA . LEU A 1 476 ? 1.630 -1.756 -21.054 1.00 79.94 476 LEU A CA 1
ATOM 3662 C C . LEU A 1 476 ? 1.309 -1.549 -22.539 1.00 79.94 476 LEU A C 1
ATOM 3664 O O . LEU A 1 476 ? 1.930 -2.140 -23.421 1.00 79.94 476 LEU A O 1
ATOM 3668 N N . ASN A 1 477 ? 0.337 -0.684 -22.820 1.00 80.88 477 ASN A N 1
ATOM 3669 C CA . ASN A 1 477 ? 0.028 -0.292 -24.191 1.00 80.88 477 ASN A CA 1
ATOM 3670 C C . ASN A 1 477 ? 1.104 0.652 -24.761 1.00 80.88 477 ASN A C 1
ATOM 3672 O O . ASN A 1 477 ? 1.927 1.203 -24.029 1.00 80.88 477 ASN A O 1
ATOM 3676 N N . MET A 1 478 ? 1.066 0.856 -26.079 1.00 82.75 478 MET A N 1
ATOM 3677 C CA . MET A 1 478 ? 2.032 1.692 -26.797 1.00 82.75 478 MET A CA 1
ATOM 3678 C C . MET A 1 478 ? 2.165 3.095 -26.187 1.00 82.75 478 MET A C 1
ATOM 3680 O O . MET A 1 478 ? 3.281 3.521 -25.918 1.00 82.75 478 MET A O 1
ATOM 3684 N N . SER A 1 479 ? 1.048 3.774 -25.889 1.00 84.00 479 SER A N 1
ATOM 3685 C CA . SER A 1 479 ? 1.077 5.150 -25.370 1.00 84.00 479 SER A CA 1
ATOM 3686 C C . SER A 1 479 ? 1.757 5.255 -24.006 1.00 84.00 479 SER A C 1
ATOM 3688 O O . SER A 1 479 ? 2.409 6.249 -23.716 1.00 84.00 479 SER A O 1
ATOM 3690 N N . ARG A 1 480 ? 1.611 4.239 -23.146 1.00 85.06 480 ARG A N 1
ATOM 3691 C CA . ARG A 1 480 ? 2.287 4.201 -21.844 1.00 85.06 480 ARG A CA 1
ATOM 3692 C C . ARG A 1 480 ? 3.784 3.950 -21.997 1.00 85.06 480 ARG A C 1
ATOM 3694 O O . ARG A 1 480 ? 4.558 4.599 -21.312 1.00 85.06 480 ARG A O 1
ATOM 3701 N N . ILE A 1 481 ? 4.187 3.053 -22.897 1.00 88.00 481 ILE A N 1
ATOM 3702 C CA . ILE A 1 481 ? 5.609 2.798 -23.184 1.00 88.00 481 ILE A CA 1
ATOM 3703 C C . ILE A 1 481 ? 6.268 4.060 -23.755 1.00 88.00 481 ILE A C 1
ATOM 3705 O O . ILE A 1 481 ? 7.351 4.439 -23.318 1.00 88.00 481 ILE A O 1
ATOM 3709 N N . GLU A 1 482 ? 5.601 4.707 -24.710 1.00 88.19 482 GLU A N 1
ATOM 3710 C CA . GLU A 1 482 ? 6.041 5.954 -25.333 1.00 88.19 482 GLU A CA 1
ATOM 3711 C C . GLU A 1 482 ? 6.174 7.067 -24.295 1.00 88.19 482 GLU A C 1
ATOM 3713 O O . GLU A 1 482 ? 7.260 7.611 -24.151 1.00 88.19 482 GLU A O 1
ATOM 3718 N N . SER A 1 483 ? 5.139 7.309 -23.485 1.00 86.12 483 SER A N 1
ATOM 3719 C CA . SER A 1 483 ? 5.170 8.315 -22.417 1.00 86.12 483 SER A CA 1
ATOM 3720 C C . SER A 1 483 ? 6.283 8.065 -21.390 1.00 86.12 483 SER A C 1
ATOM 3722 O O . SER A 1 483 ? 6.939 9.012 -20.964 1.00 86.12 483 SER A O 1
ATOM 3724 N N . THR A 1 484 ? 6.563 6.807 -21.028 1.00 88.19 484 THR A N 1
ATOM 3725 C CA . THR A 1 484 ? 7.714 6.487 -20.167 1.00 88.19 484 THR A CA 1
ATOM 3726 C C . THR A 1 484 ? 9.042 6.776 -20.868 1.00 88.19 484 THR A C 1
ATOM 3728 O O . THR A 1 484 ? 9.966 7.265 -20.231 1.00 88.19 484 THR A O 1
ATOM 3731 N N . ALA A 1 485 ? 9.176 6.509 -22.170 1.00 88.06 485 ALA A N 1
ATOM 3732 C CA . ALA A 1 485 ? 10.386 6.874 -22.907 1.00 88.06 485 ALA A CA 1
ATOM 3733 C C . ALA A 1 485 ? 10.564 8.400 -22.994 1.00 88.06 485 ALA A C 1
ATOM 3735 O O . ALA A 1 485 ? 11.656 8.887 -22.716 1.00 88.06 485 ALA A O 1
ATOM 3736 N N . GLU A 1 486 ? 9.492 9.136 -23.301 1.00 85.06 486 GLU A N 1
ATOM 3737 C CA . GLU A 1 486 ? 9.459 10.605 -23.343 1.00 85.06 486 GLU A CA 1
ATOM 3738 C C . GLU A 1 486 ? 9.888 11.217 -22.009 1.00 85.06 486 GLU A C 1
ATOM 3740 O O . GLU A 1 486 ? 10.819 12.026 -21.964 1.00 85.06 486 GLU A O 1
ATOM 3745 N N . GLY A 1 487 ? 9.265 10.758 -20.917 1.00 81.75 487 GLY A N 1
ATOM 3746 C CA . GLY A 1 487 ? 9.592 11.179 -19.560 1.00 81.75 487 GLY A CA 1
ATOM 3747 C C . GLY A 1 487 ? 11.065 10.962 -19.245 1.00 81.75 487 GLY A C 1
ATOM 3748 O O . GLY A 1 487 ? 11.704 11.844 -18.701 1.00 81.75 487 GLY A O 1
ATOM 3749 N N . ARG A 1 488 ? 11.665 9.852 -19.677 1.00 81.19 488 ARG A N 1
ATOM 3750 C CA . ARG A 1 488 ? 13.078 9.570 -19.391 1.00 81.19 488 ARG A CA 1
ATOM 3751 C C . ARG A 1 488 ? 14.057 10.401 -20.203 1.00 81.19 488 ARG A C 1
ATOM 3753 O O . ARG A 1 488 ? 15.111 10.764 -19.684 1.00 81.19 488 ARG A O 1
ATOM 3760 N N . THR A 1 489 ? 13.764 10.637 -21.477 1.00 80.31 489 THR A N 1
ATOM 3761 C CA . THR A 1 489 ? 14.718 11.273 -22.394 1.00 80.31 489 THR A CA 1
ATOM 3762 C C . THR A 1 489 ? 14.476 12.764 -22.579 1.00 80.31 489 THR A C 1
ATOM 3764 O O . THR A 1 489 ? 15.231 13.406 -23.300 1.00 80.31 489 THR A O 1
ATOM 3767 N N . GLY A 1 490 ? 13.418 13.327 -21.987 1.00 78.38 490 GLY A N 1
ATOM 3768 C CA . GLY A 1 490 ? 13.019 14.721 -22.229 1.00 78.38 490 GLY A CA 1
ATOM 3769 C C . GLY A 1 490 ? 12.721 14.979 -23.698 1.00 78.38 490 GLY A C 1
ATOM 3770 O O . GLY A 1 490 ? 13.012 16.046 -24.234 1.00 78.38 490 GLY A O 1
ATOM 3771 N N . SER A 1 491 ? 12.227 13.950 -24.381 1.00 80.44 491 SER A N 1
ATOM 3772 C CA . SER A 1 491 ? 11.900 13.989 -25.800 1.00 80.44 491 SER A CA 1
ATOM 3773 C C . SER A 1 491 ? 10.401 13.820 -25.972 1.00 80.44 491 SER A C 1
ATOM 3775 O O . SER A 1 491 ? 9.761 13.180 -25.151 1.00 80.44 491 SER A O 1
ATOM 3777 N N . VAL A 1 492 ? 9.859 14.335 -27.066 1.00 82.25 492 VAL A N 1
ATOM 3778 C CA . VAL A 1 492 ? 8.466 14.158 -27.473 1.00 82.25 492 VAL A CA 1
ATOM 3779 C C . VAL A 1 492 ? 8.451 13.511 -28.847 1.00 82.25 492 VAL A C 1
ATOM 3781 O O . VAL A 1 492 ? 9.136 13.964 -29.772 1.00 82.25 492 VAL A O 1
ATOM 3784 N N . ARG A 1 493 ? 7.672 12.446 -29.020 1.00 78.44 493 ARG A N 1
ATOM 3785 C CA . ARG A 1 493 ? 7.537 11.802 -30.326 1.00 78.44 493 ARG A CA 1
ATOM 3786 C C . ARG A 1 493 ? 6.469 12.523 -31.140 1.00 78.44 493 ARG A C 1
ATOM 3788 O O . ARG A 1 493 ? 5.285 12.522 -30.824 1.00 78.44 493 ARG A O 1
ATOM 3795 N N . VAL A 1 494 ? 6.881 13.126 -32.252 1.00 79.00 494 VAL A N 1
ATOM 3796 C CA . VAL A 1 494 ? 5.974 13.839 -33.154 1.00 79.00 494 VAL A CA 1
ATOM 3797 C C . VAL A 1 494 ? 5.736 13.031 -34.421 1.00 79.00 494 VAL A C 1
ATOM 3799 O O . VAL A 1 494 ? 6.661 12.686 -35.164 1.00 79.00 494 VAL A O 1
ATOM 3802 N N . ALA A 1 495 ? 4.461 12.754 -34.699 1.00 75.19 495 ALA A N 1
ATOM 3803 C CA . ALA A 1 495 ? 4.036 12.017 -35.883 1.00 75.19 495 ALA A CA 1
ATOM 3804 C C . ALA A 1 495 ? 4.631 12.628 -37.167 1.00 75.19 495 ALA A C 1
ATOM 3806 O O . ALA A 1 495 ? 4.500 13.823 -37.432 1.00 75.19 495 ALA A O 1
ATOM 3807 N N . GLY A 1 496 ? 5.321 11.800 -37.956 1.00 70.38 496 GLY A N 1
ATOM 3808 C CA . GLY A 1 496 ? 5.975 12.209 -39.205 1.00 70.38 496 GLY A CA 1
ATOM 3809 C C . GLY A 1 496 ? 7.263 13.031 -39.052 1.00 70.38 496 GLY A C 1
ATOM 3810 O O . GLY A 1 496 ? 7.929 13.264 -40.056 1.00 70.38 496 GLY A O 1
ATOM 3811 N N . LYS A 1 497 ? 7.638 13.447 -37.834 1.00 70.19 497 LYS A N 1
ATOM 3812 C CA . LYS A 1 497 ? 8.887 14.181 -37.548 1.00 70.19 497 LYS A CA 1
ATOM 3813 C C . LYS A 1 497 ? 9.885 13.388 -36.700 1.00 70.19 497 LYS A C 1
ATOM 3815 O O . LYS A 1 497 ? 11.048 13.766 -36.641 1.00 70.19 497 LYS A O 1
ATOM 3820 N N . GLY A 1 498 ? 9.450 12.285 -36.092 1.00 75.06 498 GLY A N 1
ATOM 3821 C CA . GLY A 1 498 ? 10.288 11.480 -35.206 1.00 75.06 498 GLY A CA 1
ATOM 3822 C C . GLY A 1 498 ? 10.394 12.104 -33.817 1.00 75.06 498 GLY A C 1
ATOM 3823 O O . GLY A 1 498 ? 9.463 12.766 -33.360 1.00 75.06 498 GLY A O 1
ATOM 3824 N N . TRP A 1 499 ? 11.509 11.864 -33.138 1.00 78.38 499 TRP A N 1
ATOM 3825 C CA . TRP A 1 499 ? 11.775 12.409 -31.809 1.00 78.38 499 TRP A CA 1
ATOM 3826 C C . TRP A 1 499 ? 12.190 13.876 -31.898 1.00 78.38 499 TRP A C 1
ATOM 3828 O O . TRP A 1 499 ? 13.181 14.203 -32.548 1.00 78.38 499 TRP A O 1
ATOM 3838 N N . LEU A 1 500 ? 11.433 14.751 -31.241 1.00 74.38 500 LEU A N 1
ATOM 3839 C CA . LEU A 1 500 ? 11.846 16.117 -30.948 1.00 74.38 500 LEU A CA 1
ATOM 3840 C C . LEU A 1 500 ? 12.363 16.169 -29.513 1.00 74.38 500 LEU A C 1
ATOM 3842 O O . LEU A 1 500 ? 11.789 15.549 -28.625 1.00 74.38 500 LEU A O 1
ATOM 3846 N N . LEU A 1 501 ? 13.456 16.885 -29.295 1.00 70.25 501 LEU A N 1
ATOM 3847 C CA . LEU A 1 501 ? 14.007 17.109 -27.965 1.00 70.25 501 LEU A CA 1
ATOM 3848 C C . LEU A 1 501 ? 13.335 18.348 -27.376 1.00 70.25 501 LEU A C 1
ATOM 3850 O O . LEU A 1 501 ? 13.347 19.399 -28.015 1.00 70.25 501 LEU A O 1
ATOM 3854 N N . ASP A 1 502 ? 12.730 18.201 -26.200 1.00 63.50 502 ASP A N 1
ATOM 3855 C CA . ASP A 1 502 ? 12.103 19.309 -25.467 1.00 63.50 502 ASP A CA 1
ATOM 3856 C C . ASP A 1 502 ? 13.119 20.008 -24.535 1.00 63.50 502 ASP A C 1
ATOM 3858 O O . ASP A 1 502 ? 12.893 21.126 -24.084 1.00 63.50 502 ASP A O 1
ATOM 3862 N N . LEU A 1 503 ? 14.267 19.359 -24.293 1.00 62.94 503 LEU A N 1
ATOM 3863 C CA . LEU A 1 503 ? 15.407 19.834 -23.497 1.00 62.94 503 LEU A CA 1
ATOM 3864 C C . LEU A 1 503 ? 16.717 19.711 -24.290 1.00 62.94 503 LEU A C 1
ATOM 3866 O O . LEU A 1 503 ? 16.805 18.905 -25.223 1.00 62.94 503 LEU A O 1
ATOM 3870 N N . GLU A 1 504 ? 17.752 20.474 -23.923 1.00 60.34 504 GLU A N 1
ATOM 3871 C CA . GLU A 1 504 ? 19.051 20.345 -24.591 1.00 60.34 504 GLU A CA 1
ATOM 3872 C C . GLU A 1 504 ? 19.672 18.962 -24.309 1.00 60.34 504 GLU A C 1
ATOM 3874 O O . GLU A 1 504 ? 19.528 18.378 -23.233 1.00 60.34 504 GLU A O 1
ATOM 3879 N N . THR A 1 505 ? 20.373 18.395 -25.295 1.00 54.09 505 THR A N 1
ATOM 3880 C CA . THR A 1 505 ? 20.973 17.047 -25.212 1.00 54.09 505 THR A CA 1
ATOM 3881 C C . THR A 1 505 ? 21.920 16.867 -24.028 1.00 54.09 505 THR A C 1
ATOM 3883 O O . THR A 1 505 ? 22.032 15.760 -23.504 1.00 54.09 505 THR A O 1
ATOM 3886 N N . ASP A 1 506 ? 22.583 17.945 -23.612 1.00 55.53 506 ASP A N 1
ATOM 3887 C CA . ASP A 1 506 ? 23.510 17.948 -22.481 1.00 55.53 506 ASP A CA 1
ATOM 3888 C C . ASP A 1 506 ? 22.771 17.887 -21.132 1.00 55.53 506 ASP A C 1
ATOM 3890 O O . ASP A 1 506 ? 23.316 17.365 -20.162 1.00 55.53 506 ASP A O 1
ATOM 3894 N N . GLU A 1 507 ? 21.517 18.351 -21.075 1.00 54.44 507 GLU A N 1
ATOM 3895 C CA . GLU A 1 507 ? 20.686 18.347 -19.864 1.00 54.44 507 GLU A CA 1
ATOM 3896 C C . GLU A 1 507 ? 20.111 16.951 -19.589 1.00 54.44 507 GLU A C 1
ATOM 3898 O O . GLU A 1 507 ? 20.078 16.494 -18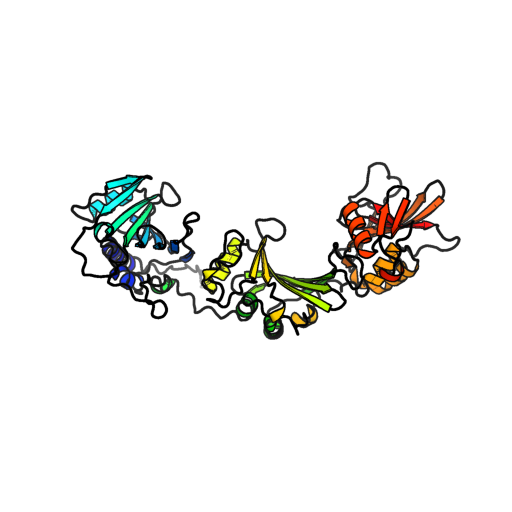.449 1.00 54.44 507 GLU A O 1
ATOM 3903 N N . THR A 1 508 ? 19.701 16.231 -20.634 1.00 59.66 508 THR A N 1
ATOM 3904 C CA . THR A 1 508 ? 19.100 14.889 -20.505 1.00 59.66 508 THR A CA 1
ATOM 3905 C C . THR A 1 508 ? 20.108 13.756 -20.672 1.00 59.66 508 THR A C 1
ATOM 3907 O O . THR A 1 508 ? 19.863 12.637 -20.222 1.00 59.66 508 THR A O 1
ATOM 3910 N N . GLY A 1 509 ? 21.238 14.022 -21.331 1.00 58.78 509 GLY A N 1
ATOM 3911 C CA . GLY A 1 509 ? 22.310 13.069 -21.606 1.00 58.78 509 GLY A CA 1
ATOM 3912 C C . GLY A 1 509 ? 22.024 12.048 -22.716 1.00 58.78 509 GLY A C 1
ATOM 3913 O O . GLY A 1 509 ? 22.924 11.271 -23.045 1.00 58.78 509 GLY A O 1
ATOM 3914 N N . TYR A 1 510 ? 20.815 11.997 -23.302 1.00 71.75 510 TYR A N 1
ATOM 3915 C CA . TYR A 1 510 ? 20.443 10.936 -24.252 1.00 71.75 510 TYR A CA 1
ATOM 3916 C C . TYR A 1 510 ? 19.372 11.368 -25.275 1.00 71.75 510 TYR A C 1
ATOM 3918 O O . TYR A 1 510 ? 18.247 11.683 -24.909 1.00 71.75 510 TYR A O 1
ATOM 3926 N N . THR A 1 511 ? 19.670 11.259 -26.577 1.00 76.88 511 THR A N 1
ATOM 3927 C CA . THR A 1 511 ? 18.668 11.343 -27.665 1.00 76.88 511 THR A CA 1
ATOM 3928 C C . THR A 1 511 ? 18.167 9.948 -28.053 1.00 76.88 511 THR A C 1
ATOM 3930 O O . THR A 1 511 ? 19.004 9.097 -28.372 1.00 76.88 511 THR A O 1
ATOM 3933 N N . PRO A 1 512 ? 16.846 9.682 -28.076 1.00 86.50 512 PRO A N 1
ATOM 3934 C CA . PRO A 1 512 ? 16.309 8.441 -28.625 1.00 86.50 512 PRO A CA 1
ATOM 3935 C C . PRO A 1 512 ? 16.696 8.254 -30.095 1.00 86.50 512 PRO A C 1
ATOM 3937 O O . PRO A 1 512 ? 16.734 9.208 -30.874 1.00 86.50 512 PRO A O 1
ATOM 3940 N N . SER A 1 513 ? 16.945 7.013 -30.503 1.00 86.50 513 SER A N 1
ATOM 3941 C CA . SER A 1 513 ? 17.237 6.714 -31.904 1.00 86.50 513 SER A CA 1
ATOM 3942 C C . SER A 1 513 ? 15.990 6.894 -32.782 1.00 86.50 513 SER A C 1
ATOM 3944 O O . SER A 1 513 ? 14.887 6.524 -32.365 1.00 86.50 513 SER A O 1
ATOM 3946 N N . PRO A 1 514 ? 16.128 7.380 -34.031 1.00 83.81 514 PRO A N 1
ATOM 3947 C CA . PRO A 1 514 ? 15.037 7.338 -35.004 1.00 83.81 514 PRO A CA 1
ATOM 3948 C C . PRO A 1 514 ? 14.586 5.904 -35.334 1.00 83.81 514 PRO A C 1
ATOM 3950 O O . PRO A 1 514 ? 13.447 5.716 -35.753 1.00 83.81 514 PRO A O 1
ATOM 3953 N N . ASP A 1 515 ? 15.444 4.902 -35.108 1.00 87.56 515 ASP A N 1
ATOM 3954 C CA . ASP A 1 515 ? 15.133 3.480 -35.308 1.00 87.56 515 ASP A CA 1
ATOM 3955 C C . ASP A 1 515 ? 14.380 2.851 -34.117 1.00 87.56 515 ASP A C 1
ATOM 3957 O O . ASP A 1 515 ? 14.072 1.655 -34.147 1.00 87.56 515 ASP A O 1
ATOM 3961 N N . LEU A 1 516 ? 14.098 3.630 -33.060 1.00 89.38 516 LEU A N 1
ATOM 3962 C CA . LEU A 1 516 ? 13.316 3.198 -31.904 1.00 89.38 516 LEU A CA 1
ATOM 3963 C C . LEU A 1 516 ? 11.818 3.151 -32.249 1.00 89.38 516 LEU A C 1
ATOM 3965 O O . LEU A 1 516 ? 11.167 4.151 -32.575 1.00 89.38 516 LEU A O 1
ATOM 3969 N N . GLU A 1 517 ? 11.237 1.971 -32.107 1.00 84.75 517 GLU A N 1
ATOM 3970 C CA . GLU A 1 517 ? 9.851 1.659 -32.416 1.00 84.75 517 GLU A CA 1
ATOM 3971 C C . GLU A 1 517 ? 9.091 1.231 -31.159 1.00 84.75 517 GLU A C 1
ATOM 3973 O O . GLU A 1 517 ? 9.573 0.445 -30.337 1.00 84.75 517 GLU A O 1
ATOM 3978 N N . PHE A 1 518 ? 7.849 1.705 -31.074 1.00 82.62 518 PHE A N 1
ATOM 3979 C CA . PHE A 1 518 ? 6.851 1.180 -30.156 1.00 82.62 518 PHE A CA 1
ATOM 3980 C C . PHE A 1 518 ? 5.748 0.509 -30.964 1.00 82.62 518 PHE A C 1
ATOM 3982 O O . PHE A 1 518 ? 5.363 0.980 -32.033 1.00 82.62 518 PHE A O 1
ATOM 3989 N N . ASP A 1 519 ? 5.253 -0.603 -30.448 1.00 72.44 519 ASP A N 1
ATOM 3990 C CA . ASP A 1 519 ? 4.048 -1.276 -30.932 1.00 72.44 519 ASP A CA 1
ATOM 3991 C C . ASP A 1 519 ? 3.248 -1.715 -29.699 1.00 72.44 519 ASP A C 1
ATOM 3993 O O . ASP A 1 519 ? 3.713 -1.519 -28.571 1.00 72.44 519 ASP A O 1
ATOM 3997 N N . GLU A 1 520 ? 2.065 -2.303 -29.869 1.00 69.75 520 GLU A N 1
ATOM 3998 C CA . GLU A 1 520 ? 1.286 -2.845 -28.752 1.00 69.75 520 GLU A CA 1
ATOM 3999 C C . GLU A 1 520 ? 2.170 -3.770 -27.884 1.00 69.75 520 GLU A C 1
ATOM 4001 O O . GLU A 1 520 ? 2.577 -4.859 -28.287 1.00 69.75 520 GLU A O 1
ATOM 4006 N N . GLY A 1 521 ? 2.554 -3.296 -26.695 1.00 77.44 521 GLY A N 1
ATOM 4007 C CA . GLY A 1 521 ? 3.416 -4.037 -25.779 1.00 77.44 521 GLY A CA 1
ATOM 4008 C C . GLY A 1 521 ? 4.864 -4.262 -26.239 1.00 77.44 521 GLY A C 1
ATOM 4009 O O . GLY A 1 521 ? 5.517 -5.130 -25.665 1.00 77.44 521 GLY A O 1
ATOM 4010 N N . PHE A 1 522 ? 5.398 -3.546 -27.238 1.00 86.50 522 PHE A N 1
ATOM 4011 C CA . PHE A 1 522 ? 6.799 -3.671 -27.685 1.00 86.50 522 PHE A CA 1
ATOM 4012 C C . PHE A 1 522 ? 7.580 -2.364 -27.515 1.00 86.50 522 PHE A C 1
ATOM 4014 O O . PHE A 1 522 ? 7.111 -1.301 -27.908 1.00 86.50 522 PHE A O 1
ATOM 4021 N N . LEU A 1 523 ? 8.801 -2.486 -26.991 1.00 91.31 523 LEU A N 1
ATOM 4022 C CA . LEU A 1 523 ? 9.813 -1.437 -26.876 1.00 91.31 523 LEU A CA 1
ATOM 4023 C C . LEU A 1 523 ? 11.099 -1.948 -27.529 1.00 91.31 523 LEU A C 1
ATOM 4025 O O . LEU A 1 523 ? 11.741 -2.851 -26.982 1.00 91.31 523 LEU A O 1
ATOM 4029 N N . GLY A 1 524 ? 11.504 -1.395 -28.670 1.00 91.44 524 GLY A N 1
ATOM 4030 C CA . GLY A 1 524 ? 12.756 -1.830 -29.278 1.00 91.44 524 GLY A CA 1
ATOM 4031 C C . GLY A 1 524 ? 13.107 -1.194 -30.605 1.00 91.44 524 GLY A C 1
ATOM 4032 O O . GLY A 1 524 ? 12.477 -0.247 -31.045 1.00 91.44 524 GLY A O 1
ATOM 4033 N N . CYS A 1 525 ? 14.132 -1.732 -31.245 1.00 90.69 525 CYS A N 1
ATOM 4034 C CA . CYS A 1 525 ? 14.778 -1.133 -32.399 1.00 90.69 525 CYS A CA 1
ATOM 4035 C C . CYS A 1 525 ? 14.608 -1.979 -33.650 1.00 90.69 525 CYS A C 1
ATOM 4037 O O . CYS A 1 525 ? 14.627 -3.211 -33.570 1.00 90.69 525 CYS A O 1
ATOM 4039 N N . THR A 1 526 ? 14.530 -1.318 -34.805 1.00 87.69 526 THR A N 1
ATOM 4040 C CA . THR A 1 526 ? 14.597 -1.960 -36.123 1.00 87.69 526 THR A CA 1
ATOM 4041 C C . THR A 1 526 ? 15.777 -1.395 -36.911 1.00 87.69 526 THR A C 1
ATOM 4043 O O . THR A 1 526 ? 15.655 -0.408 -37.630 1.00 87.69 526 THR A O 1
ATOM 4046 N N . THR A 1 527 ? 16.939 -2.040 -36.796 1.00 85.25 527 THR A N 1
ATOM 4047 C CA . THR A 1 527 ? 18.203 -1.555 -37.373 1.00 85.25 527 THR A CA 1
ATOM 4048 C C . THR A 1 527 ? 18.616 -2.339 -38.628 1.00 85.25 527 THR A C 1
ATOM 4050 O O . THR A 1 527 ? 18.227 -3.503 -38.795 1.00 85.25 527 THR A O 1
ATOM 4053 N N . PRO A 1 528 ? 19.410 -1.748 -39.543 1.00 82.06 528 PRO A N 1
ATOM 4054 C CA . PRO A 1 528 ? 19.989 -2.482 -40.668 1.00 82.06 528 PRO A CA 1
ATOM 4055 C C . PRO A 1 528 ? 20.851 -3.663 -40.203 1.00 82.06 528 PRO A C 1
ATOM 4057 O O . PRO A 1 528 ? 21.571 -3.576 -39.207 1.00 82.06 528 PRO A O 1
ATOM 4060 N N . LEU A 1 529 ? 20.820 -4.772 -40.945 1.00 69.75 529 LEU A N 1
ATOM 4061 C CA . LEU A 1 529 ? 21.762 -5.872 -40.730 1.00 69.75 529 LEU A CA 1
ATOM 4062 C C . LEU A 1 529 ? 23.139 -5.460 -41.273 1.00 69.75 529 LEU A C 1
ATOM 4064 O O . LEU A 1 529 ? 23.312 -5.327 -42.484 1.00 69.75 529 LEU A O 1
ATOM 4068 N N . ALA A 1 530 ? 24.123 -5.269 -40.390 1.00 62.91 530 ALA A N 1
ATOM 4069 C CA . ALA A 1 530 ? 25.503 -5.041 -40.810 1.00 62.91 530 ALA A CA 1
ATOM 4070 C C . ALA A 1 530 ? 25.999 -6.240 -41.640 1.00 62.91 530 ALA A C 1
ATOM 4072 O O . ALA A 1 530 ? 25.865 -7.396 -41.229 1.00 62.91 530 ALA A O 1
ATOM 4073 N N . SER A 1 531 ? 26.555 -5.972 -42.825 1.00 51.19 531 SER A N 1
ATOM 4074 C CA . SER A 1 531 ? 27.036 -7.026 -43.725 1.00 51.19 531 SER A CA 1
ATOM 4075 C C . SER A 1 531 ? 28.100 -7.884 -43.032 1.00 51.19 531 SER A C 1
ATOM 4077 O O . SER A 1 531 ? 29.128 -7.372 -42.602 1.00 51.19 531 SER A O 1
ATOM 4079 N N . GLY A 1 532 ? 27.850 -9.192 -42.929 1.00 51.75 532 GLY A N 1
ATOM 4080 C CA . GLY A 1 532 ? 28.794 -10.165 -42.367 1.00 51.75 532 GLY A CA 1
ATOM 4081 C C . GLY A 1 532 ? 28.728 -10.384 -40.849 1.00 51.75 532 GLY A C 1
ATOM 4082 O O . GLY A 1 532 ? 29.435 -11.263 -40.365 1.00 51.75 532 GLY A O 1
ATOM 4083 N N . MET A 1 533 ? 27.880 -9.667 -40.098 1.00 55.62 533 MET A N 1
ATOM 4084 C CA . MET A 1 533 ? 27.650 -9.960 -38.675 1.00 55.62 533 MET A CA 1
ATOM 4085 C C . MET A 1 533 ? 26.394 -10.813 -38.488 1.00 55.62 533 MET A C 1
ATOM 4087 O O . MET A 1 533 ? 25.284 -10.406 -38.842 1.00 55.62 533 MET A O 1
ATOM 4091 N N . GLU A 1 534 ? 26.554 -12.005 -37.912 1.00 59.62 534 GLU A N 1
ATOM 4092 C CA . GLU A 1 534 ? 25.413 -12.783 -37.435 1.00 59.62 534 GLU A CA 1
ATOM 4093 C C . GLU A 1 534 ? 24.930 -12.160 -36.111 1.00 59.62 534 GLU A C 1
ATOM 4095 O O . GLU A 1 534 ? 25.745 -11.957 -35.210 1.00 59.62 534 GLU A O 1
ATOM 4100 N N . PRO A 1 535 ? 23.637 -11.807 -35.972 1.00 61.31 535 PRO A N 1
ATOM 4101 C CA . PRO A 1 535 ? 23.118 -11.323 -34.698 1.00 61.31 535 PRO A CA 1
ATOM 4102 C C . PRO A 1 535 ? 23.346 -12.382 -33.610 1.00 61.31 535 PRO A C 1
ATOM 4104 O O . PRO A 1 535 ? 23.134 -13.564 -33.907 1.00 61.31 535 PRO A O 1
ATOM 4107 N N . PRO A 1 536 ? 23.694 -12.003 -32.365 1.00 67.38 536 PRO A N 1
ATOM 4108 C CA . PRO A 1 536 ? 23.751 -12.963 -31.265 1.00 67.38 536 PRO A CA 1
ATOM 4109 C C . PRO A 1 536 ? 22.401 -13.672 -31.166 1.00 67.38 536 PRO A C 1
ATOM 4111 O O . PRO A 1 536 ? 21.359 -13.016 -31.236 1.00 67.38 536 PRO A O 1
ATOM 4114 N N . LYS A 1 537 ? 22.376 -15.005 -31.084 1.00 71.44 537 LYS A N 1
ATOM 4115 C CA . LYS A 1 537 ? 21.094 -15.719 -31.061 1.00 71.44 537 LYS A CA 1
ATOM 4116 C C . LYS A 1 537 ? 20.424 -15.452 -29.720 1.00 71.44 537 LYS A C 1
ATOM 4118 O O . LYS A 1 537 ? 21.087 -15.374 -28.695 1.00 71.44 537 LYS A O 1
ATOM 4123 N N . SER A 1 538 ? 19.093 -15.388 -29.692 1.00 68.25 538 SER A N 1
ATOM 4124 C CA . SER A 1 538 ? 18.363 -15.197 -28.429 1.00 68.25 538 SER A CA 1
ATOM 4125 C C . SER A 1 538 ? 18.644 -16.311 -27.412 1.00 68.25 538 SER A C 1
ATOM 4127 O O . SER A 1 538 ? 18.536 -16.084 -26.215 1.00 68.25 538 SER A O 1
ATOM 4129 N N . GLY A 1 539 ? 19.041 -17.501 -27.880 1.00 66.38 539 GLY A N 1
ATOM 4130 C CA . GLY A 1 539 ? 19.588 -18.553 -27.024 1.00 66.38 539 GLY A CA 1
ATOM 4131 C C . GLY A 1 539 ? 20.858 -18.102 -26.300 1.00 66.38 539 GLY A C 1
ATOM 4132 O O . GLY A 1 539 ? 20.907 -18.191 -25.085 1.00 66.38 539 GLY A O 1
ATOM 4133 N N . ASP A 1 540 ? 21.824 -17.523 -27.008 1.00 73.25 540 ASP A N 1
ATOM 4134 C CA . ASP A 1 540 ? 23.105 -17.068 -26.444 1.00 73.25 540 ASP A CA 1
ATOM 4135 C C . ASP A 1 540 ? 22.937 -15.900 -25.452 1.00 73.25 540 ASP A C 1
ATOM 4137 O O . ASP A 1 540 ? 23.771 -15.696 -24.573 1.00 73.25 540 ASP A O 1
ATOM 4141 N N . LEU A 1 541 ? 21.845 -15.137 -25.576 1.00 78.38 541 LEU A N 1
ATOM 4142 C CA . LEU A 1 541 ? 21.538 -14.000 -24.702 1.00 78.38 541 LEU A CA 1
ATOM 4143 C C . LEU A 1 541 ? 20.891 -14.411 -23.365 1.00 78.38 541 LEU A C 1
ATOM 4145 O O . LEU A 1 541 ? 20.996 -13.667 -22.393 1.00 78.38 541 LEU A O 1
ATOM 4149 N N . PHE A 1 542 ? 20.219 -15.570 -23.299 1.00 80.94 542 PHE A N 1
ATOM 4150 C CA . PHE A 1 542 ? 19.414 -15.965 -22.128 1.00 80.94 542 PHE A CA 1
ATOM 4151 C C . PHE A 1 542 ? 19.631 -17.408 -21.632 1.00 80.94 542 PHE A C 1
ATOM 4153 O O . PHE A 1 542 ? 19.194 -17.742 -20.530 1.00 80.94 542 PHE A O 1
ATOM 4160 N N . LEU A 1 543 ? 20.285 -18.277 -22.408 1.00 69.56 543 LEU A N 1
ATOM 4161 C CA . LEU A 1 543 ? 20.703 -19.617 -21.984 1.00 69.56 543 LEU A CA 1
ATOM 4162 C C . LEU A 1 543 ? 22.134 -19.561 -21.429 1.00 69.56 543 LEU A C 1
ATOM 4164 O O . LEU A 1 543 ? 22.931 -18.704 -21.805 1.00 69.56 543 LEU A O 1
ATOM 4168 N N . LYS A 1 544 ? 22.431 -20.446 -20.474 1.00 57.50 544 LYS A N 1
ATOM 4169 C CA . LYS A 1 544 ? 23.752 -20.547 -19.842 1.00 57.50 544 LYS A CA 1
ATOM 4170 C C . LYS A 1 544 ? 24.768 -21.260 -20.712 1.00 57.50 544 LYS A C 1
ATOM 4172 O O . LYS A 1 544 ? 24.382 -22.286 -21.315 1.00 57.50 544 LYS A O 1
#

Radius of gyration: 33.77 Å; Cα contacts (8 Å, |Δi|>4): 1069; chains: 1; bounding box: 77×91×92 Å

pLDDT: mean 77.97, std 16.22, range [29.62, 97.56]

Solvent-accessible surface area (backbone atoms only — not comparable to full-atom values): 30162 Å² total; per-residue (Å²): 134,87,82,91,88,79,89,82,81,86,72,82,77,72,84,90,78,54,76,71,62,34,46,58,33,45,40,51,36,52,54,37,44,78,66,61,50,71,67,26,51,65,43,36,37,30,93,63,34,67,59,53,51,67,47,81,46,73,50,86,63,97,83,52,88,45,62,52,39,35,31,34,39,31,68,52,68,46,64,48,90,88,43,36,32,43,27,37,38,38,35,39,39,39,93,53,101,71,44,28,42,35,38,36,35,32,28,71,35,32,42,72,59,49,52,52,50,49,36,73,74,35,89,88,55,67,71,42,83,47,84,93,74,26,34,38,30,77,75,71,87,71,85,80,72,95,47,63,98,85,60,57,82,91,68,58,45,44,32,39,39,30,25,69,46,102,40,84,57,23,14,34,42,29,28,40,30,23,57,57,70,46,79,79,47,54,64,38,88,88,77,70,41,74,47,80,79,59,67,56,56,33,36,53,80,56,52,60,74,75,75,74,79,39,65,61,48,59,33,46,43,38,38,47,74,68,30,55,57,46,45,40,75,50,27,83,76,56,63,47,30,27,62,45,62,38,38,45,42,80,21,42,28,76,34,52,85,35,60,36,43,41,35,36,39,37,36,41,76,57,69,42,82,50,70,88,37,46,32,44,31,42,37,39,38,42,30,30,37,63,88,38,81,70,47,53,36,40,29,42,31,26,74,34,28,44,68,56,48,49,52,43,50,23,73,74,62,76,48,59,63,43,99,75,36,32,56,36,75,85,41,50,81,74,41,74,50,31,72,43,35,38,39,38,61,41,88,60,78,80,51,18,14,33,45,32,25,46,49,58,60,83,79,40,74,90,62,75,88,75,52,65,51,75,37,61,46,90,42,73,50,78,46,55,59,51,85,56,24,60,63,33,50,51,24,40,43,42,60,41,77,65,23,61,56,42,42,49,74,41,36,60,32,54,48,63,68,45,84,35,78,43,73,67,96,54,68,75,93,83,76,77,90,62,57,45,59,24,40,34,36,78,56,76,39,46,39,71,36,41,58,32,42,29,37,42,59,43,79,44,76,57,97,85,42,67,26,40,35,38,37,38,25,28,91,49,51,37,69,58,55,48,49,28,50,24,24,46,34,33,29,45,80,40,90,99,70,44,71,43,70,80,52,60,61,83,58,42,70,44,71,69,32,87,47,48,45,70,41,58,23,34,47,27,23,57,42,78,60,59,89,92,62,79,76,82,49,74,56,73,52,68,53,134

Foldseek 3Di:
DDDDDDDDDPDPPDPPPQQPQQQVLCLVLVVVQLLLAQVSQVSLLDPSNAQQWDDKFWDDPPPDDFKTWIKIAGPAFHDHQNWGFGIKIWIWGPPDPFTKIKIWTKTQAALVVVQVSVCVVDPPWDWDADPPRKTKTFNDQDDQPPADPRADSVRFGWMWIWDDDPDNRMITTMIMGTLSRHVPADQDPVPRGGDDDDVCSSNVSPVDPPPPPQVLVLLVLLLFLCSLVVLQVVLVQFAFWAKAKFWALLAAFPFQQTKTKIKIKIAGPAWGQTQNFGFGIKMKMFIHHNNHTAWIKIKTKTQAALVSVQRSCCVVWVWHADPQQFTDPVCDVVTSGHSQWGKAADDPRGTIIITMGIDHCVSPVPPDDDGPCSRNNPRHDFFHAQPPLVVLVQCFQAVHPCNLVSLLVRLRNLGDWDFDQACPPFDDPDPPPTRFGKTAGPAWGHGQNFTFGTKTWDWDQDPNATWIKIFTFGQDFQVSVQSSSCRHQCWDQDVPPGIDHNDDCVSNVHDGHSQFDTGGRTTGGTGHDDPPDDPQDVCNSHPD

Sequence (544 aa):
MSALAALFVLSSAIPAASSQASSASAKQVFGAFLACKADIFSLLGSDRADFGAAVIGPYDWSISDGVTGQTIAFAAPVDVGGLPLTGYVQFEAVGIAVPHFAWGFEVERRVSDVAKAIEGMLPGARFVAQDGGALELKLDAQSVPQGDASVAPEDSYRKIVVHQANSPLRSLVMCDASKDRMAELAIDEETGRRRLPAAEDLFPSVRRPAVKTNHILDAFVACKPSFFEVLKAERRIFPRVRIEPWESPDNAPHIPEAENTYNETVTFEHPVEIGGLRIVRFLQRKTVQSGEPTRFAWAFQVAQTPDGVARAISAQYGVRFTDYWSLVDKDVGATPVSQHLTLRSYFDPDEQATVTCAPDEAETRDFRLPEGAETFGWAPLGPPPVSRGNRLINALLQCRLDFFEALGEERNAFGKVAFKEAAGPYRRDGDAARAPMRVAFEKPVYASGFMLTGYIQRRVNVAGEMKLRWGFQSPLNMSRIESTAEGRTGSVRVAGKGWLLDLETDETGYTPSPDLEFDEGFLGCTTPLASGMEPPKSGDLFLK

Mean predicted aligned error: 17.58 Å

Nearest PDB structures (foldseek):
  6p74-assembly1_A-2  TM=8.139E-01  e=5.604E+00  Thermus scotoductus
  3mm0-assembly3_K-2  TM=2.240E-01  e=4.054E+00  Gallus gallus
  1hxx-assembly1_A  TM=1.758E-01  e=3.841E+00  Escherichia coli